Protein AF-A0A7Y5DZD6-F1 (afdb_monomer_lite)

Sequence (425 aa):
MDPTSIHWSIVPSGVRTFLGGKAQRFVQWSNPGGYGPHPQEAEDGDPRAGLDLRGLERAIDRAMSRAGAIEAALEAPDSPARRDRLVELSTTGGDREGSFYDNRAGTHIVETLAQLVDLPRTLLAVSRAAGASLHRAASPFTARALFDAAGNAKSPLPVRLAAIELLRAQWSELRNEKDADARVIALMGDPEPQVRAAILGVHPTEKATTAMRAAIVRRFRAEPDEGVRIALFHAARAHEMLADLPRAKEPLMTARRTGDRVVILWADVDDHANWMVAGSSRITVTLGGKKTSIPVFGPETSYSNGASGDLGTRMTDPGLETGAAVELRLDLEELNTKRVVSRQFALGTFAAEAPTREPTAGAPQVAPEPTPERVAEAGTDAAMASARPEQRRCGCATEGDGVGSLAAMIPLLGLLYLARRKTRR

pLDDT: mean 77.8, std 23.91, range [24.59, 98.31]

Secondary structure (DSSP, 8-state):
--TT---------S-EEEETTEEEEEE--SSS---EEEE---TTS-TTS---HHHHHHHHHHHHHHHHHHHHHHHSPS-HHHHHHHHHHT------SS-S---HHHHHHHHHHHHTT-HHHHHHHHHH-TT---HHHHTTS-HHHHHHHHH-TTS-HHHHHHHHHHHHHTHHHHTT-TTHHHHHHHHTT-SSHHHHHHHTT--SSSS--HHHHHHHHHHHHH---HHHHHHHHHHHHHTT-GGGSPPPSS-EEEEEEETTEEEEEEE-S-TT--EEE-TT-EEEEEETTEEEEEES--TT-EE--BSEEEEEEE---TT--TT-EEEEEEEEEETTT--EEEEEEEEEE-----------------PPPPP----------------PPP-PPP-------------------------------

Radius of gyration: 27.86 Å; chains: 1; bounding box: 71×74×84 Å

Structure (mmCIF, N/CA/C/O backbone):
data_AF-A0A7Y5DZD6-F1
#
_entry.id   AF-A0A7Y5DZD6-F1
#
loop_
_atom_site.group_PDB
_atom_site.id
_atom_site.type_symbol
_atom_site.label_atom_id
_atom_site.label_alt_id
_atom_site.label_comp_id
_atom_site.label_asym_id
_atom_site.label_entity_id
_atom_site.label_seq_id
_atom_site.pdbx_PDB_ins_code
_atom_site.Cartn_x
_atom_site.Cartn_y
_atom_site.Cartn_z
_atom_site.occupancy
_atom_site.B_iso_or_equiv
_atom_site.auth_seq_id
_atom_site.auth_comp_id
_atom_site.auth_asym_id
_atom_site.auth_atom_id
_atom_site.pdbx_PDB_model_num
ATOM 1 N N . MET A 1 1 ? -24.438 29.185 11.550 1.00 40.34 1 MET A N 1
ATOM 2 C CA . MET A 1 1 ? -23.672 27.927 11.612 1.00 40.34 1 MET A CA 1
ATOM 3 C C . MET A 1 1 ? -22.372 28.191 10.898 1.00 40.34 1 MET A C 1
ATOM 5 O O . MET A 1 1 ? -22.419 28.629 9.754 1.00 40.34 1 MET A O 1
ATOM 9 N N . ASP A 1 2 ? -21.259 28.061 11.607 1.00 35.59 2 ASP A N 1
ATOM 10 C CA . ASP A 1 2 ? -19.933 28.175 11.015 1.00 35.59 2 ASP A CA 1
ATOM 11 C C . ASP A 1 2 ? -19.733 26.968 10.077 1.00 35.59 2 ASP A C 1
ATOM 13 O O . ASP A 1 2 ? -19.851 25.835 10.541 1.00 35.59 2 ASP A O 1
ATOM 17 N N . PRO A 1 3 ? -19.504 27.157 8.767 1.00 41.91 3 PRO A N 1
ATOM 18 C CA . PRO A 1 3 ? -19.305 26.052 7.826 1.00 41.91 3 PRO A CA 1
ATOM 19 C C . PRO A 1 3 ? -18.032 25.230 8.101 1.00 41.91 3 PRO A C 1
ATOM 21 O O . PRO A 1 3 ? -17.758 24.284 7.364 1.00 41.91 3 PRO A O 1
ATOM 24 N N . THR A 1 4 ? -17.255 25.579 9.129 1.00 51.97 4 THR A N 1
ATOM 25 C CA . THR A 1 4 ? -16.057 24.848 9.551 1.00 51.97 4 THR A CA 1
ATOM 26 C C . THR A 1 4 ? -16.298 23.818 10.657 1.00 51.97 4 THR A C 1
ATOM 28 O O . THR A 1 4 ? -15.405 23.004 10.895 1.00 51.97 4 THR A O 1
ATOM 31 N N . SER A 1 5 ? -17.476 23.777 11.303 1.00 58.25 5 SER A N 1
ATOM 32 C CA . SER A 1 5 ? -17.739 22.760 12.331 1.00 58.25 5 SER A CA 1
ATOM 33 C C . SER A 1 5 ? -18.008 21.393 11.690 1.00 58.25 5 SER A C 1
ATOM 35 O O . SER A 1 5 ? -19.030 21.157 11.040 1.00 58.25 5 SER A O 1
ATOM 37 N N . ILE A 1 6 ? -17.050 20.474 11.836 1.00 63.97 6 ILE A N 1
ATOM 38 C CA . ILE A 1 6 ? -17.177 19.097 11.356 1.00 63.97 6 ILE A CA 1
ATOM 39 C C . ILE A 1 6 ? -17.980 18.317 12.396 1.00 63.97 6 ILE A C 1
ATOM 41 O O . ILE A 1 6 ? -17.428 17.878 13.397 1.00 63.97 6 ILE A O 1
ATOM 45 N N . HIS A 1 7 ? -19.273 18.123 12.142 1.00 71.12 7 HIS A N 1
ATOM 46 C CA . HIS A 1 7 ? -20.101 17.217 12.935 1.00 71.12 7 HIS A CA 1
ATOM 47 C C . HIS A 1 7 ? -20.084 15.819 12.324 1.00 71.12 7 HIS A C 1
ATOM 49 O O . HIS A 1 7 ? -20.531 15.612 11.191 1.00 71.12 7 HIS A O 1
ATOM 55 N N . TRP A 1 8 ? -19.591 14.849 13.082 1.00 70.88 8 TRP A N 1
ATOM 56 C CA . TRP A 1 8 ? -19.639 13.447 12.715 1.00 70.88 8 TRP A CA 1
ATOM 57 C C . TRP A 1 8 ? -20.956 12.846 13.194 1.00 70.88 8 TRP A C 1
ATOM 59 O O . TRP A 1 8 ? -21.409 13.058 14.315 1.00 70.88 8 TRP A O 1
ATOM 69 N N . SER A 1 9 ? -21.586 12.061 12.328 1.00 65.38 9 SER A N 1
ATOM 70 C CA . SER A 1 9 ? -22.738 11.245 12.699 1.00 65.38 9 SER A CA 1
ATOM 71 C C . SER A 1 9 ? -22.438 9.794 12.364 1.00 65.38 9 SER A C 1
ATOM 73 O O . SER A 1 9 ? -21.898 9.488 11.299 1.00 65.38 9 SER A O 1
ATOM 75 N N . ILE A 1 10 ? -22.771 8.889 13.285 1.00 65.19 10 ILE A N 1
ATOM 76 C CA . ILE A 1 10 ? -22.726 7.459 12.998 1.00 65.19 10 ILE A CA 1
ATOM 77 C C . ILE A 1 10 ? -24.027 7.086 12.311 1.00 65.19 10 ILE A C 1
ATOM 79 O O . ILE A 1 10 ? -25.108 7.177 12.890 1.00 65.19 10 ILE A O 1
ATOM 83 N N . VAL A 1 11 ? -23.901 6.632 11.070 1.00 65.81 11 VAL A N 1
ATOM 84 C CA . VAL A 1 11 ? -25.020 6.129 10.282 1.00 65.81 11 VAL A CA 1
ATOM 85 C C . VAL A 1 11 ? -24.824 4.625 10.096 1.00 65.81 11 VAL A C 1
ATOM 87 O O . VAL A 1 11 ? -23.720 4.196 9.748 1.00 65.81 11 VAL A O 1
ATOM 90 N N . PRO A 1 12 ? -25.849 3.789 10.326 1.00 63.09 12 PRO A N 1
ATOM 91 C CA . PRO A 1 12 ? -25.761 2.385 9.960 1.00 63.09 12 PRO A CA 1
ATOM 92 C C . PRO A 1 12 ? -25.579 2.274 8.441 1.00 63.09 12 PRO A C 1
ATOM 94 O O . PRO A 1 12 ? -26.434 2.702 7.668 1.00 63.09 12 PRO A O 1
ATOM 97 N N . SER A 1 13 ? -24.459 1.701 8.000 1.00 61.41 13 SER A N 1
ATOM 98 C CA . SER A 1 13 ? -24.268 1.356 6.595 1.00 61.41 13 SER A CA 1
ATOM 99 C C . SER A 1 13 ? -25.042 0.077 6.269 1.00 61.41 13 SER A C 1
ATOM 101 O O . SER A 1 13 ? -24.675 -1.025 6.678 1.00 61.41 13 SER A O 1
ATOM 103 N N . GLY A 1 14 ? -26.143 0.238 5.535 1.00 63.62 14 GLY A N 1
ATOM 104 C CA . GLY A 1 14 ? -26.958 -0.867 5.033 1.00 63.62 14 GLY A CA 1
ATOM 105 C C . GLY A 1 14 ? -27.868 -1.530 6.071 1.00 63.62 14 GLY A C 1
ATOM 106 O O . GLY A 1 14 ? -27.988 -1.106 7.222 1.00 63.62 14 GLY A O 1
ATOM 107 N N . VAL A 1 15 ? -28.547 -2.590 5.628 1.00 62.28 15 VAL A N 1
ATOM 108 C CA . VAL A 1 15 ? -29.397 -3.422 6.487 1.00 62.28 15 VAL A CA 1
ATOM 109 C C . VAL A 1 15 ? -28.501 -4.213 7.434 1.00 62.28 15 VAL A C 1
ATOM 111 O O . VAL A 1 15 ? -27.540 -4.849 7.002 1.00 62.28 15 VAL A O 1
ATOM 114 N N . ARG A 1 16 ? -28.829 -4.199 8.727 1.00 75.00 16 ARG A N 1
ATOM 115 C CA . ARG A 1 16 ? -28.227 -5.093 9.717 1.00 75.00 16 ARG A CA 1
ATOM 116 C C . ARG A 1 16 ? -29.272 -6.089 10.185 1.00 75.00 16 ARG A C 1
ATOM 118 O O . ARG A 1 16 ? -30.402 -5.710 10.476 1.00 75.00 16 ARG A O 1
ATOM 125 N N . THR A 1 17 ? -28.890 -7.355 10.256 1.00 83.44 17 THR A N 1
ATOM 126 C CA . THR A 1 17 ? -29.729 -8.422 10.814 1.00 83.44 17 THR A CA 1
ATOM 127 C C . THR A 1 17 ? -28.936 -9.217 11.839 1.00 83.44 17 THR A C 1
ATOM 129 O O . THR A 1 17 ? -27.707 -9.195 11.823 1.00 83.44 17 THR A O 1
ATOM 132 N N . PHE A 1 18 ? -29.629 -9.925 12.724 1.00 86.06 18 PHE A N 1
ATOM 133 C CA . PHE A 1 18 ? -29.010 -10.896 13.615 1.00 86.06 18 PHE A CA 1
ATOM 134 C C . PHE A 1 18 ? -29.331 -12.304 13.111 1.00 86.06 18 PHE A C 1
ATOM 136 O O . PHE A 1 18 ? -30.474 -12.746 13.182 1.00 86.06 18 PHE A O 1
ATOM 143 N N . LEU A 1 19 ? -28.318 -13.015 12.615 1.00 83.19 19 LEU A N 1
ATOM 144 C CA . LEU A 1 19 ? -28.416 -14.425 12.222 1.00 83.19 19 LEU A CA 1
ATOM 145 C C . LEU A 1 19 ? -27.547 -15.252 13.167 1.00 83.19 19 LEU A C 1
ATOM 147 O O . LEU A 1 19 ? -26.381 -14.926 13.380 1.00 83.19 19 LEU A O 1
ATOM 151 N N . GLY A 1 20 ? -28.123 -16.287 13.784 1.00 84.62 20 GLY A N 1
ATOM 152 C CA . GLY A 1 20 ? -27.409 -17.109 14.771 1.00 84.62 20 GLY A CA 1
ATOM 153 C C . GLY A 1 20 ? -26.902 -16.314 15.984 1.00 84.62 20 GLY A C 1
ATOM 154 O O . GLY A 1 20 ? -25.843 -16.620 16.520 1.00 84.62 20 GLY A O 1
ATOM 155 N N . GLY A 1 21 ? -27.612 -15.249 16.380 1.00 87.56 21 GLY A N 1
ATOM 156 C CA . GLY A 1 21 ? -27.203 -14.359 17.476 1.00 87.56 21 GLY A CA 1
ATOM 157 C C . GLY A 1 21 ? -26.066 -13.390 17.129 1.00 87.56 21 GLY A C 1
ATOM 158 O O . GLY A 1 21 ? -25.601 -12.670 18.010 1.00 87.56 21 GLY A O 1
ATOM 159 N N . LYS A 1 22 ? -25.629 -13.344 15.864 1.00 88.38 22 LYS A N 1
ATOM 160 C CA . LYS A 1 22 ? -24.540 -12.486 15.386 1.00 88.38 22 LYS A CA 1
ATOM 161 C C . LYS A 1 22 ? -25.052 -11.424 14.427 1.00 88.38 22 LYS A C 1
ATOM 163 O O . LYS A 1 22 ? -25.818 -11.728 13.514 1.00 88.38 22 LYS A O 1
ATOM 168 N N . ALA A 1 23 ? -24.604 -10.194 14.629 1.00 87.31 23 ALA A N 1
ATOM 169 C CA . ALA A 1 23 ? -24.826 -9.071 13.746 1.00 87.31 23 ALA A CA 1
ATOM 170 C C . ALA A 1 23 ? -24.184 -9.349 12.385 1.00 87.31 23 ALA A C 1
ATOM 172 O O . ALA A 1 23 ? -23.016 -9.725 12.292 1.00 87.31 23 ALA A O 1
ATOM 173 N N . GLN A 1 24 ? -24.965 -9.144 11.335 1.00 84.75 24 GLN A N 1
ATOM 174 C CA . GLN A 1 24 ? -24.560 -9.274 9.946 1.00 84.75 24 GLN A CA 1
ATOM 175 C C . GLN A 1 24 ? -24.716 -7.915 9.269 1.00 84.75 24 GLN A C 1
ATOM 177 O O . GLN A 1 24 ? -25.736 -7.246 9.453 1.00 84.75 24 GLN A O 1
ATOM 182 N N . ARG A 1 25 ? -23.730 -7.532 8.463 1.00 82.62 25 ARG A N 1
ATOM 183 C CA . ARG A 1 25 ? -23.831 -6.474 7.455 1.00 82.62 25 ARG A CA 1
ATOM 184 C C . ARG A 1 25 ? -24.042 -7.118 6.089 1.00 82.62 25 ARG A C 1
ATOM 186 O O . ARG A 1 25 ? -23.502 -8.188 5.830 1.00 82.62 25 ARG A O 1
ATOM 193 N N . PHE A 1 26 ? -24.804 -6.481 5.211 1.00 79.94 26 PHE A N 1
ATOM 194 C CA . PHE A 1 26 ? -24.941 -6.952 3.834 1.00 79.94 26 PHE A CA 1
ATOM 195 C C . PHE A 1 26 ? -23.943 -6.234 2.934 1.00 79.94 26 PHE A C 1
ATOM 197 O O . PHE A 1 26 ? -23.958 -5.009 2.832 1.00 79.94 26 PHE A O 1
ATOM 204 N N . VAL A 1 27 ? -23.073 -7.003 2.288 1.00 75.94 27 VAL A N 1
ATOM 205 C CA . VAL A 1 27 ? -22.001 -6.500 1.421 1.00 75.94 27 VAL A CA 1
ATOM 206 C C . VAL A 1 27 ? -22.135 -7.094 0.026 1.00 75.94 27 VAL A C 1
ATOM 208 O O . VAL A 1 27 ? -22.587 -8.226 -0.148 1.00 75.94 27 VAL A O 1
ATOM 211 N N . GLN A 1 28 ? -21.758 -6.303 -0.971 1.00 74.81 28 GLN A N 1
ATOM 212 C CA . GLN A 1 28 ? -21.703 -6.715 -2.365 1.00 74.81 28 GLN A CA 1
ATOM 213 C C . GLN A 1 28 ? -20.227 -6.823 -2.758 1.00 74.81 28 GLN A C 1
ATOM 215 O O . GLN A 1 28 ? -19.523 -5.819 -2.805 1.00 74.81 28 GLN A O 1
ATOM 220 N N . TRP A 1 29 ? -19.757 -8.043 -3.018 1.00 67.81 29 TRP A N 1
ATOM 221 C CA . TRP A 1 29 ? -18.355 -8.312 -3.375 1.00 67.81 29 TRP A CA 1
ATOM 222 C C . TRP A 1 29 ? -18.092 -8.296 -4.887 1.00 67.81 29 TRP A C 1
ATOM 224 O O . TRP A 1 29 ? -16.945 -8.316 -5.318 1.00 67.81 29 TRP A O 1
ATOM 234 N N . SER A 1 30 ? -19.147 -8.263 -5.705 1.00 63.81 30 SER A N 1
ATOM 235 C CA . SER A 1 30 ? -19.068 -8.199 -7.168 1.00 63.81 30 SER A CA 1
ATOM 236 C C . SER A 1 30 ? -20.082 -7.195 -7.708 1.00 63.81 30 SER A C 1
ATOM 238 O O . SER A 1 30 ? -21.218 -7.149 -7.243 1.00 63.81 30 SER A O 1
ATOM 240 N N . ASN A 1 31 ? -19.675 -6.379 -8.682 1.00 61.41 31 ASN A N 1
ATOM 241 C CA . ASN A 1 31 ? -20.553 -5.420 -9.348 1.00 61.41 31 ASN A CA 1
ATOM 242 C C . ASN A 1 31 ? -20.565 -5.687 -10.871 1.00 61.41 31 ASN A C 1
ATOM 244 O O . ASN A 1 31 ? -19.525 -5.485 -11.502 1.00 61.41 31 ASN A O 1
ATOM 248 N N . PRO A 1 32 ? -21.695 -6.127 -11.469 1.00 69.56 32 PRO A N 1
ATOM 249 C CA . PRO A 1 32 ? -22.983 -6.403 -10.822 1.00 69.56 32 PRO A CA 1
ATOM 250 C C . PRO A 1 32 ? -22.973 -7.726 -10.035 1.00 69.56 32 PRO A C 1
ATOM 252 O O . PRO A 1 32 ? -22.354 -8.701 -10.451 1.00 69.56 32 PRO A O 1
ATOM 255 N N . GLY A 1 33 ? -23.697 -7.778 -8.915 1.00 73.88 33 GLY A N 1
ATOM 256 C CA . GLY A 1 33 ? -23.791 -8.965 -8.057 1.00 73.88 33 GLY A CA 1
ATOM 257 C C . GLY A 1 33 ? -24.828 -8.810 -6.942 1.00 73.88 33 GLY A C 1
ATOM 258 O O . GLY A 1 33 ? -25.325 -7.713 -6.698 1.00 73.88 33 GLY A O 1
ATOM 259 N N . GLY A 1 34 ? -25.193 -9.905 -6.274 1.00 77.25 34 GLY A N 1
ATOM 260 C CA . GLY A 1 34 ? -26.109 -9.867 -5.128 1.00 77.25 34 GLY A CA 1
ATOM 261 C C . GLY A 1 34 ? -25.433 -9.377 -3.843 1.00 77.25 34 GLY A C 1
ATOM 262 O O . GLY A 1 34 ? -24.211 -9.443 -3.707 1.00 77.25 34 GLY A O 1
ATOM 263 N N . TYR A 1 35 ? -26.235 -8.924 -2.879 1.00 81.31 35 TYR A N 1
ATOM 264 C CA . TYR A 1 35 ? -25.769 -8.678 -1.513 1.00 81.31 35 TYR A CA 1
ATOM 265 C C . TYR A 1 35 ? -25.793 -9.980 -0.709 1.00 81.31 35 TYR A C 1
ATOM 267 O O . TYR A 1 35 ? -26.798 -10.690 -0.709 1.00 81.31 35 TYR A O 1
ATOM 275 N N . GLY A 1 36 ? -24.704 -10.272 -0.001 1.00 80.75 36 GLY A N 1
ATOM 276 C CA . GLY A 1 36 ? -24.602 -11.410 0.913 1.00 80.75 36 GLY A CA 1
ATOM 277 C C . GLY A 1 36 ? -24.463 -10.955 2.368 1.00 80.75 36 GLY A C 1
ATOM 278 O O . GLY A 1 36 ? -23.898 -9.883 2.609 1.00 80.75 36 GLY A O 1
ATOM 279 N N . PRO A 1 37 ? -24.965 -11.732 3.346 1.00 82.25 37 PRO A N 1
ATOM 280 C CA . PRO A 1 37 ? -24.704 -11.465 4.753 1.00 82.25 37 PRO A CA 1
ATOM 281 C C . PRO A 1 37 ? -23.224 -11.718 5.063 1.00 82.25 37 PRO A C 1
ATOM 283 O O . PRO A 1 37 ? -22.648 -12.713 4.627 1.00 82.25 37 PRO A O 1
ATOM 286 N N . HIS A 1 38 ? -22.625 -10.825 5.836 1.00 78.31 38 HIS A N 1
ATOM 287 C CA . HIS A 1 38 ? -21.258 -10.926 6.316 1.00 78.31 38 HIS A CA 1
ATOM 288 C C . HIS A 1 38 ? -21.222 -10.557 7.797 1.00 78.31 38 HIS A C 1
ATOM 290 O O . HIS A 1 38 ? -21.821 -9.538 8.162 1.00 78.31 38 HIS A O 1
ATOM 296 N N . PRO A 1 39 ? -20.517 -11.314 8.656 1.00 79.94 39 PRO A N 1
ATOM 297 C CA . PRO A 1 39 ? -20.406 -10.972 10.066 1.00 79.94 39 PRO A CA 1
ATOM 298 C C . PRO A 1 39 ? -19.938 -9.526 10.242 1.00 79.94 39 PRO A C 1
ATOM 300 O O . PRO A 1 39 ? -19.029 -9.064 9.550 1.00 79.94 39 PRO A O 1
ATOM 303 N N . GLN A 1 40 ? -20.600 -8.785 11.129 1.00 81.81 40 GLN A N 1
ATOM 304 C CA . GLN A 1 40 ? -20.120 -7.476 11.547 1.00 81.81 40 GLN A CA 1
ATOM 305 C C . GLN A 1 40 ? -18.957 -7.681 12.511 1.00 81.81 40 GLN A C 1
ATOM 307 O O . GLN A 1 40 ? -19.064 -8.425 13.486 1.00 81.81 40 GLN A O 1
ATOM 312 N N . GLU A 1 41 ? -17.871 -6.981 12.238 1.00 76.94 41 GLU A N 1
ATOM 313 C CA . GLU A 1 41 ? -16.600 -7.092 12.942 1.00 76.94 41 GLU A CA 1
ATOM 314 C C . GLU A 1 41 ? -16.420 -5.858 13.836 1.00 76.94 41 GLU A C 1
ATOM 316 O O . GLU A 1 41 ? -17.012 -4.801 13.572 1.00 76.94 41 GLU A O 1
ATOM 321 N N . ALA A 1 42 ? -15.646 -5.990 14.916 1.00 69.62 42 ALA A N 1
ATOM 322 C CA . ALA A 1 42 ? -15.156 -4.818 15.640 1.00 69.62 42 ALA A CA 1
ATOM 323 C C . ALA A 1 42 ? -13.995 -4.193 14.858 1.00 69.62 42 ALA A C 1
ATOM 325 O O . ALA A 1 42 ? -13.250 -4.920 14.213 1.00 69.62 42 ALA A O 1
ATOM 326 N N . GLU A 1 43 ? -13.824 -2.872 14.964 1.00 63.47 43 GLU A N 1
ATOM 327 C CA . GLU A 1 43 ? -12.746 -2.138 14.279 1.00 63.47 43 GLU A CA 1
ATOM 328 C C . GLU A 1 43 ? -11.345 -2.712 14.585 1.00 63.47 43 GLU A C 1
ATOM 330 O O . GLU A 1 43 ? -10.509 -2.769 13.694 1.00 63.47 43 GLU A O 1
ATOM 335 N N . ASP A 1 44 ? -11.135 -3.234 15.800 1.00 59.72 44 ASP A N 1
ATOM 336 C CA . ASP A 1 44 ? -9.857 -3.809 16.256 1.00 59.72 44 ASP A CA 1
ATOM 337 C C . ASP A 1 44 ? -9.963 -5.309 16.612 1.00 59.72 44 ASP A C 1
ATOM 339 O O . ASP A 1 44 ? -9.168 -5.829 17.391 1.00 59.72 44 ASP A O 1
ATOM 343 N N . GLY A 1 45 ? -11.019 -5.994 16.159 1.00 51.88 45 GLY A N 1
ATOM 344 C CA . GLY A 1 45 ? -11.323 -7.362 16.591 1.00 51.88 45 GLY A CA 1
ATOM 345 C C . GLY A 1 45 ? -10.970 -8.429 15.564 1.00 51.88 45 GLY A C 1
ATOM 346 O O . GLY A 1 45 ? -10.901 -8.145 14.371 1.00 51.88 45 GLY A O 1
ATOM 347 N N . ASP A 1 46 ? -10.855 -9.682 16.029 1.00 50.00 46 ASP A N 1
ATOM 348 C CA . ASP A 1 46 ? -10.829 -10.846 15.138 1.00 50.00 46 ASP A CA 1
ATOM 349 C C . ASP A 1 46 ? -12.049 -10.768 14.209 1.00 50.00 46 ASP A C 1
ATOM 351 O O . ASP A 1 46 ? -13.195 -10.878 14.681 1.00 50.00 46 ASP A O 1
ATOM 355 N N . PRO A 1 47 ? -11.838 -10.600 12.896 1.00 53.47 47 PRO A N 1
ATOM 356 C CA . PRO A 1 47 ? -12.944 -10.344 12.001 1.00 53.47 47 PRO A CA 1
ATOM 357 C C . PRO A 1 47 ? -13.813 -11.617 11.788 1.00 53.47 47 PRO A C 1
ATOM 359 O O . PRO A 1 47 ? -14.891 -11.596 11.207 1.00 53.47 47 PRO A O 1
ATOM 362 N N . ARG A 1 48 ? -13.423 -12.757 12.371 1.00 56.59 48 ARG A N 1
ATOM 363 C CA . ARG A 1 48 ? -14.179 -14.021 12.332 1.00 56.59 48 ARG A CA 1
ATOM 364 C C . ARG A 1 48 ? -15.241 -14.145 13.412 1.00 56.59 48 ARG A C 1
ATOM 366 O O . ARG A 1 48 ? -16.169 -14.939 13.267 1.00 56.59 48 ARG A O 1
ATOM 373 N N . ALA A 1 49 ? -15.110 -13.412 14.517 1.00 63.34 49 ALA A N 1
ATOM 374 C CA . ALA A 1 49 ? -15.899 -13.699 15.713 1.00 63.34 49 ALA A CA 1
ATOM 375 C C . ALA A 1 49 ? -17.382 -13.327 15.561 1.00 63.34 49 ALA A C 1
ATOM 377 O O . ALA A 1 49 ? -18.230 -13.919 16.243 1.00 63.34 49 ALA A O 1
ATOM 378 N N . GLY A 1 50 ? -17.692 -12.366 14.680 1.00 75.12 50 GLY A N 1
ATOM 379 C CA . GLY A 1 50 ? -19.008 -11.744 14.557 1.00 75.12 50 GLY A CA 1
ATOM 380 C C . GLY A 1 50 ? -19.463 -11.103 15.875 1.00 75.12 50 GLY A C 1
ATOM 381 O O . GLY A 1 50 ? -19.438 -11.711 16.950 1.00 75.12 50 GLY A O 1
ATOM 382 N N . LEU A 1 51 ? -19.930 -9.865 15.837 1.00 85.25 51 LEU A N 1
ATOM 383 C CA . LEU A 1 51 ? -20.445 -9.232 17.049 1.00 85.25 51 LEU A CA 1
ATOM 384 C C . LEU A 1 51 ? -21.820 -9.805 17.403 1.00 85.25 51 LEU A C 1
ATOM 386 O O . LEU A 1 51 ? -22.695 -9.884 16.551 1.00 85.25 51 LEU A O 1
ATOM 390 N N . ASP A 1 52 ? -22.029 -10.221 18.652 1.00 88.94 52 ASP A N 1
ATOM 391 C CA . ASP A 1 52 ? -23.388 -10.385 19.178 1.00 88.94 52 ASP A CA 1
ATOM 392 C C . ASP A 1 52 ? -24.008 -9.003 19.458 1.00 88.94 52 ASP A C 1
ATOM 394 O O . ASP A 1 52 ? -23.367 -7.975 19.236 1.00 88.94 52 ASP A O 1
ATOM 398 N N . LEU A 1 53 ? -25.258 -8.945 19.933 1.00 87.38 53 LEU A N 1
ATOM 399 C CA . LEU A 1 53 ? -25.924 -7.659 20.188 1.00 87.38 53 LEU A CA 1
ATOM 400 C C . LEU A 1 53 ? -25.122 -6.780 21.159 1.00 87.38 53 LEU A C 1
ATOM 402 O O . LEU A 1 53 ? -24.820 -5.634 20.842 1.00 87.38 53 LEU A O 1
ATOM 406 N N . ARG A 1 54 ? -24.697 -7.338 22.297 1.00 89.50 54 ARG A N 1
ATOM 407 C CA . ARG A 1 54 ? -23.924 -6.592 23.303 1.00 89.50 54 ARG A CA 1
ATOM 408 C C . ARG A 1 54 ? -22.547 -6.176 22.785 1.00 89.50 54 ARG A C 1
ATOM 410 O O . ARG A 1 54 ? -22.032 -5.121 23.144 1.00 89.50 54 ARG A O 1
ATOM 417 N N . GLY A 1 55 ? -21.908 -7.022 21.984 1.00 88.06 55 GLY A N 1
ATOM 418 C CA . GLY A 1 55 ? -20.646 -6.728 21.318 1.00 88.06 55 GLY A CA 1
ATOM 419 C C . GLY A 1 55 ? -20.792 -5.602 20.303 1.00 88.06 55 GLY A C 1
ATOM 420 O O . GLY A 1 55 ? -19.917 -4.740 20.242 1.00 88.06 55 GLY A O 1
ATOM 421 N N . LEU A 1 56 ? -21.907 -5.576 19.567 1.00 86.31 56 LEU A N 1
ATOM 422 C CA . LEU A 1 56 ? -22.238 -4.512 18.629 1.00 86.31 56 LEU A CA 1
ATOM 423 C C . LEU A 1 56 ? -22.495 -3.191 19.356 1.00 86.31 56 LEU A C 1
ATOM 425 O O . LEU A 1 56 ? -21.922 -2.185 18.957 1.00 86.31 56 LEU A O 1
ATOM 429 N N . GLU A 1 57 ? -23.284 -3.195 20.431 1.00 87.38 57 GLU A N 1
ATOM 430 C CA . GLU A 1 57 ? -23.527 -2.010 21.270 1.00 87.38 57 GLU A CA 1
ATOM 431 C C . GLU A 1 57 ? -22.206 -1.422 21.781 1.00 87.38 57 GLU A C 1
ATOM 433 O O . GLU A 1 57 ? -21.903 -0.262 21.516 1.00 87.38 57 GLU A O 1
ATOM 438 N N . ARG A 1 58 ? -21.333 -2.252 22.372 1.00 88.69 58 ARG A N 1
ATOM 439 C CA . ARG A 1 58 ? -20.003 -1.800 22.817 1.00 88.69 58 ARG A CA 1
ATOM 440 C C . ARG A 1 58 ? -19.132 -1.277 21.672 1.00 88.69 58 ARG A C 1
ATOM 442 O O . ARG A 1 58 ? -18.335 -0.369 21.884 1.00 88.69 58 ARG A O 1
ATOM 449 N N . ALA A 1 59 ? -19.215 -1.876 20.484 1.00 84.19 59 ALA A N 1
ATOM 450 C CA . ALA A 1 59 ? -18.463 -1.405 19.322 1.00 84.19 59 ALA A CA 1
ATOM 451 C C . ALA A 1 59 ? -18.976 -0.044 18.829 1.00 84.19 59 ALA A C 1
ATOM 453 O O . ALA A 1 59 ? -18.164 0.811 18.483 1.00 84.19 59 ALA A O 1
ATOM 454 N N . ILE A 1 60 ? -20.294 0.176 18.852 1.00 84.06 60 ILE A N 1
ATOM 455 C CA . ILE A 1 60 ? -20.910 1.470 18.537 1.00 84.06 60 ILE A CA 1
ATOM 456 C C . ILE A 1 60 ? -20.479 2.524 19.562 1.00 84.06 60 ILE A C 1
ATOM 458 O O . ILE A 1 60 ? -20.034 3.594 19.158 1.00 84.06 60 ILE A O 1
ATOM 462 N N . ASP A 1 61 ? -20.522 2.216 20.860 1.00 86.19 61 ASP A N 1
ATOM 463 C CA . ASP A 1 61 ? -20.102 3.149 21.914 1.00 86.19 61 ASP A CA 1
ATOM 464 C C . ASP A 1 61 ? -18.623 3.536 21.786 1.00 86.19 61 ASP A C 1
ATOM 466 O O . ASP A 1 61 ? -18.264 4.709 21.915 1.00 86.19 61 ASP A O 1
ATOM 470 N N . ARG A 1 62 ? -17.748 2.570 21.468 1.00 85.31 62 ARG A N 1
ATOM 471 C CA . ARG A 1 62 ? -16.330 2.849 21.189 1.00 85.31 62 ARG A CA 1
ATOM 472 C C . ARG A 1 62 ? -16.157 3.738 19.962 1.00 85.31 62 ARG A C 1
ATOM 474 O O . ARG A 1 62 ? -15.389 4.696 20.024 1.00 85.31 62 ARG A O 1
ATOM 481 N N . ALA A 1 63 ? -16.881 3.458 18.879 1.00 83.38 63 ALA A N 1
ATOM 482 C CA . ALA A 1 63 ? -16.843 4.281 17.675 1.00 83.38 63 ALA A CA 1
ATOM 483 C C . ALA A 1 63 ? -17.328 5.717 17.953 1.00 83.38 63 ALA A C 1
ATOM 485 O O . ALA A 1 63 ? -16.686 6.666 17.509 1.00 83.38 63 ALA A O 1
ATOM 486 N N . MET A 1 64 ? -18.396 5.886 18.744 1.00 85.56 64 MET A N 1
ATOM 487 C CA . MET A 1 64 ? -18.905 7.196 19.181 1.00 85.56 64 MET A CA 1
ATOM 488 C C . MET A 1 64 ? -17.876 7.949 20.028 1.00 85.56 64 MET A C 1
ATOM 490 O O . MET A 1 64 ? -17.577 9.107 19.753 1.00 85.56 64 MET A O 1
ATOM 494 N N . SER A 1 65 ? -17.299 7.287 21.037 1.00 88.62 65 SER A N 1
ATOM 495 C CA . SER A 1 65 ? -16.274 7.875 21.909 1.00 88.62 65 SER A CA 1
ATOM 496 C C . SER A 1 65 ? -15.051 8.326 21.111 1.00 88.62 65 SER A C 1
ATOM 498 O O . SER A 1 65 ? -14.538 9.432 21.291 1.00 88.62 65 SER A O 1
ATOM 500 N N . ARG A 1 66 ? -14.620 7.500 20.155 1.00 86.88 66 ARG A N 1
ATOM 501 C CA . ARG A 1 66 ? -13.516 7.829 19.260 1.00 86.88 66 ARG A CA 1
ATOM 502 C C . ARG A 1 66 ? -13.845 9.001 18.339 1.00 86.88 66 ARG A C 1
ATOM 504 O O . ARG A 1 66 ? -13.005 9.883 18.195 1.00 86.88 66 ARG A O 1
ATOM 511 N N . ALA A 1 67 ? -15.042 9.039 17.754 1.00 87.00 67 ALA A N 1
ATOM 512 C CA . ALA A 1 67 ? -15.490 10.170 16.944 1.00 87.00 67 ALA A CA 1
ATOM 513 C C . ALA A 1 67 ? -15.471 11.476 17.757 1.00 87.00 67 ALA A C 1
ATOM 515 O O . ALA A 1 67 ? -14.854 12.443 17.318 1.00 87.00 67 ALA A O 1
ATOM 516 N N . GLY A 1 68 ? -16.012 11.468 18.980 1.00 90.50 68 GLY A N 1
ATOM 517 C CA . GLY A 1 68 ? -15.969 12.628 19.878 1.00 90.50 68 GLY A CA 1
ATOM 518 C C . GLY A 1 68 ? -14.544 13.038 20.275 1.00 90.50 68 GLY A C 1
ATOM 519 O O . GLY A 1 68 ? -14.232 14.224 20.340 1.00 90.50 68 GLY A O 1
ATOM 520 N N . ALA A 1 69 ? -13.634 12.079 20.478 1.00 92.19 69 ALA A N 1
ATOM 521 C CA . ALA A 1 69 ? -12.224 12.377 20.739 1.00 92.19 69 ALA A CA 1
ATOM 522 C C . ALA A 1 69 ? -11.521 13.022 19.531 1.00 92.19 69 ALA A C 1
ATOM 524 O O . ALA A 1 69 ? -10.646 13.871 19.714 1.00 92.19 69 ALA A O 1
ATOM 525 N N . ILE A 1 70 ? -11.891 12.623 18.311 1.00 91.88 70 ILE 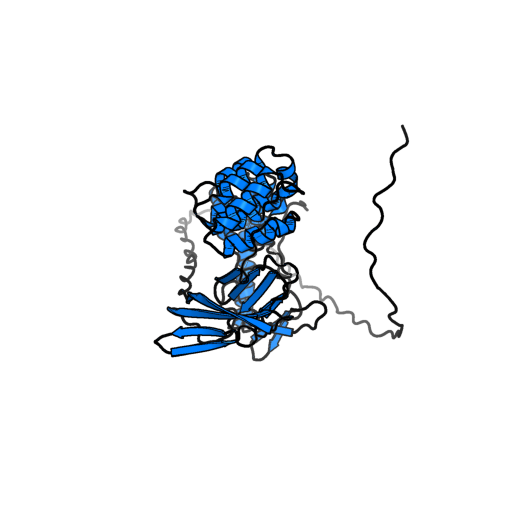A N 1
ATOM 526 C CA . ILE A 1 70 ? -11.390 13.221 17.069 1.00 91.88 70 ILE A CA 1
ATOM 527 C C . ILE A 1 70 ? -11.942 14.635 16.909 1.00 91.88 70 ILE A C 1
ATOM 529 O O . ILE A 1 70 ? -11.151 15.544 16.684 1.00 91.88 70 ILE A O 1
ATOM 533 N N . GLU A 1 71 ? -13.249 14.842 17.081 1.00 91.81 71 GLU A N 1
ATOM 534 C CA . GLU A 1 71 ? -13.876 16.172 17.068 1.00 91.81 71 GLU A CA 1
ATOM 535 C C . GLU A 1 71 ? -13.188 17.121 18.050 1.00 91.81 71 GLU A C 1
ATOM 537 O O . GLU A 1 71 ? -12.669 18.158 17.642 1.00 91.81 71 GLU A O 1
ATOM 542 N N . ALA A 1 72 ? -13.061 16.714 19.315 1.00 93.75 72 ALA A N 1
ATOM 543 C CA . ALA A 1 72 ? -12.412 17.522 20.341 1.00 93.75 72 ALA A CA 1
ATOM 544 C C . ALA A 1 72 ? -10.947 17.852 19.996 1.00 93.75 72 ALA A C 1
ATOM 546 O O . ALA A 1 72 ? -10.488 18.972 20.219 1.00 93.75 72 ALA A O 1
ATOM 547 N N . ALA A 1 73 ? -10.197 16.899 19.428 1.00 95.19 73 ALA A N 1
ATOM 548 C CA . ALA A 1 73 ? -8.823 17.144 18.991 1.00 95.19 73 ALA A CA 1
ATOM 549 C C . ALA A 1 73 ? -8.755 18.082 17.772 1.00 95.19 73 ALA A C 1
ATOM 551 O O . ALA A 1 73 ? -7.834 18.894 17.670 1.00 95.19 73 ALA A O 1
ATOM 552 N N . LEU A 1 74 ? -9.713 17.991 16.848 1.00 92.62 74 LEU A N 1
ATOM 553 C CA . LEU A 1 74 ? -9.798 18.867 15.682 1.00 92.62 74 LEU A CA 1
ATOM 554 C C . LEU A 1 74 ? -10.168 20.304 16.078 1.00 92.62 74 LEU A C 1
ATOM 556 O O . LEU A 1 74 ? -9.570 21.229 15.533 1.00 92.62 74 LEU A O 1
ATOM 560 N N . GLU A 1 75 ? -11.061 20.489 17.050 1.00 92.88 75 GLU A N 1
ATOM 561 C CA . GLU A 1 75 ? -11.512 21.801 17.545 1.00 92.88 75 GLU A CA 1
ATOM 562 C C . GLU A 1 75 ? -10.538 22.468 18.528 1.00 92.88 75 GLU A C 1
ATOM 564 O O . GLU A 1 75 ? -10.572 23.687 18.710 1.00 92.88 75 GLU A O 1
ATOM 569 N N . ALA A 1 76 ? -9.652 21.696 19.164 1.00 95.25 76 ALA A N 1
ATOM 570 C CA . ALA A 1 76 ? -8.677 22.236 20.103 1.00 95.25 76 ALA A CA 1
ATOM 571 C C . ALA A 1 76 ? -7.752 23.291 19.445 1.00 95.25 76 ALA A C 1
ATOM 573 O O . ALA A 1 76 ? -7.390 23.159 18.270 1.00 95.25 76 ALA A O 1
ATOM 574 N N . PRO A 1 77 ? -7.285 24.309 20.196 1.00 96.12 77 PRO A N 1
ATOM 575 C CA . PRO A 1 77 ? -6.277 25.246 19.707 1.00 96.12 77 PRO A CA 1
ATOM 576 C C . PRO A 1 77 ? -4.983 24.542 19.276 1.00 96.12 77 PRO A C 1
ATOM 578 O O . PRO A 1 77 ? -4.578 23.531 19.862 1.00 96.12 77 PRO A O 1
ATOM 581 N N . ASP A 1 78 ? -4.302 25.095 18.268 1.00 97.00 78 ASP A N 1
ATOM 582 C CA . ASP A 1 78 ? -3.043 24.526 17.788 1.00 97.00 78 ASP A CA 1
ATOM 583 C C . ASP A 1 78 ? -1.974 24.506 18.891 1.00 97.00 78 ASP A C 1
ATOM 585 O O . ASP A 1 78 ? -1.621 25.526 19.481 1.00 97.00 78 ASP A O 1
ATOM 589 N N . SER A 1 79 ? -1.473 23.308 19.178 1.00 97.31 79 SER A N 1
ATOM 590 C CA . SER A 1 79 ? -0.459 23.041 20.191 1.00 97.31 79 SER A CA 1
ATOM 591 C C . SER A 1 79 ? 0.248 21.718 19.878 1.00 97.31 79 SER A C 1
ATOM 593 O O . SER A 1 79 ? -0.348 20.842 19.244 1.00 97.31 79 SER A O 1
ATOM 595 N N . PRO A 1 80 ? 1.491 21.505 20.349 1.00 97.62 80 PRO A N 1
ATOM 596 C CA . PRO A 1 80 ? 2.170 20.218 20.188 1.00 97.62 80 PRO A CA 1
ATOM 597 C C . PRO A 1 80 ? 1.340 19.032 20.704 1.00 97.62 80 PRO A C 1
ATOM 599 O O . PRO A 1 80 ? 1.212 18.031 20.003 1.00 97.62 80 PRO A O 1
ATOM 602 N N . ALA A 1 81 ? 0.690 19.188 21.864 1.00 97.12 81 ALA A N 1
ATOM 603 C CA . ALA A 1 81 ? -0.158 18.159 22.466 1.00 97.12 81 ALA A CA 1
ATOM 604 C C . ALA A 1 81 ? -1.361 17.791 21.581 1.00 97.12 81 ALA A C 1
ATOM 606 O O . ALA A 1 81 ? -1.653 16.610 21.401 1.00 97.12 81 ALA A O 1
ATOM 607 N N . ARG A 1 82 ? -2.024 18.785 20.969 1.00 96.19 82 ARG A N 1
ATOM 608 C CA . ARG A 1 82 ? -3.096 18.542 19.992 1.00 96.19 82 ARG A CA 1
ATOM 609 C C . ARG A 1 82 ? -2.591 17.719 18.811 1.00 96.19 82 ARG A C 1
ATOM 611 O O . ARG A 1 82 ? -3.234 16.752 18.412 1.00 96.19 82 ARG A O 1
ATOM 618 N N . ARG A 1 83 ? -1.449 18.099 18.237 1.00 97.62 83 ARG A N 1
ATOM 619 C CA . ARG A 1 83 ? -0.901 17.419 17.057 1.00 97.62 83 ARG A CA 1
ATOM 620 C C . ARG A 1 83 ? -0.480 15.983 17.375 1.00 97.62 83 ARG A C 1
ATOM 622 O O . ARG A 1 83 ? -0.753 15.088 16.580 1.00 97.62 83 ARG A O 1
ATOM 629 N N . ASP A 1 84 ? 0.122 15.747 18.540 1.00 96.62 84 ASP A N 1
ATOM 630 C CA . ASP A 1 84 ? 0.450 14.397 19.017 1.00 96.62 84 ASP A CA 1
ATOM 631 C C . ASP A 1 84 ? -0.817 13.553 19.223 1.00 96.62 84 ASP A C 1
ATOM 633 O O . ASP A 1 84 ? -0.870 12.401 18.787 1.00 96.62 84 ASP A O 1
ATOM 637 N N . ARG A 1 85 ? -1.876 14.149 19.788 1.00 96.31 85 ARG A N 1
ATOM 638 C CA . ARG A 1 85 ? -3.178 13.491 19.955 1.00 96.31 85 ARG A CA 1
ATOM 639 C C . ARG A 1 85 ? -3.824 13.120 18.619 1.00 96.31 85 ARG A C 1
ATOM 641 O O . ARG A 1 85 ? -4.363 12.026 18.486 1.00 96.31 85 ARG A O 1
ATOM 648 N N . LEU A 1 86 ? -3.741 13.988 17.612 1.00 95.81 86 LEU A N 1
ATOM 649 C CA . LEU A 1 86 ? -4.211 13.691 16.255 1.00 95.81 86 LEU A CA 1
ATOM 650 C C . LEU A 1 86 ? -3.448 12.504 15.640 1.00 95.81 86 LEU A C 1
ATOM 652 O O . LEU A 1 86 ? -4.061 11.600 15.075 1.00 95.81 86 LEU A O 1
ATOM 656 N N . VAL A 1 87 ? -2.122 12.446 15.807 1.00 95.75 87 VAL A N 1
ATOM 657 C CA . VAL A 1 87 ? -1.308 11.303 15.352 1.00 95.75 87 VAL A CA 1
ATOM 658 C C . VAL A 1 87 ? -1.678 10.013 16.090 1.00 95.75 87 VAL A C 1
ATOM 660 O O . VAL A 1 87 ? -1.699 8.943 15.482 1.00 95.75 87 VAL A O 1
ATOM 663 N N . GLU A 1 88 ? -1.986 10.071 17.382 1.00 93.44 88 GLU A N 1
ATOM 664 C CA . GLU A 1 88 ? -2.492 8.917 18.133 1.00 93.44 88 GLU A CA 1
ATOM 665 C C . GLU A 1 88 ? -3.828 8.418 17.564 1.00 93.44 88 GLU A C 1
ATOM 667 O O . GLU A 1 88 ? -3.953 7.242 17.245 1.00 93.44 88 GLU A O 1
ATOM 672 N N . LEU A 1 89 ? -4.783 9.321 17.331 1.00 92.38 89 LEU A N 1
ATOM 673 C CA . LEU A 1 89 ? -6.122 8.987 16.833 1.00 92.38 89 LEU A CA 1
ATOM 674 C C . LEU A 1 89 ? -6.151 8.514 15.368 1.00 92.38 89 LEU A C 1
ATOM 676 O O . LEU A 1 89 ? -7.138 7.908 14.936 1.00 92.38 89 LEU A O 1
ATOM 680 N N . SER A 1 90 ? -5.072 8.752 14.612 1.00 89.69 90 SER A N 1
ATOM 681 C CA . SER A 1 90 ? -4.917 8.311 13.217 1.00 89.69 90 SER A CA 1
ATOM 682 C C . SER A 1 90 ? -4.823 6.790 13.038 1.00 89.69 90 SER A C 1
ATOM 684 O O . SER A 1 90 ? -4.897 6.311 11.908 1.00 89.69 90 SER A O 1
ATOM 686 N N . THR A 1 91 ? -4.687 6.012 14.120 1.00 78.19 91 THR A N 1
ATOM 687 C CA . THR A 1 91 ? -4.798 4.550 14.060 1.00 78.19 91 THR A CA 1
ATOM 688 C C . THR A 1 91 ? -6.247 4.167 13.786 1.00 78.19 91 THR A C 1
ATOM 690 O O . THR A 1 91 ? -7.091 4.214 14.676 1.00 78.19 91 THR A O 1
ATOM 693 N N . THR A 1 92 ? -6.551 3.828 12.541 1.00 63.41 92 THR A N 1
ATOM 694 C CA . THR A 1 92 ? -7.872 3.353 12.116 1.00 63.41 92 THR A CA 1
ATOM 695 C C . THR A 1 92 ? -7.762 1.881 11.741 1.00 63.41 92 THR A C 1
ATOM 697 O O . THR A 1 92 ? -6.934 1.548 10.891 1.00 63.41 92 THR A O 1
ATOM 700 N N . GLY A 1 93 ? -8.620 1.025 12.294 1.00 54.00 93 GLY A N 1
ATOM 701 C CA . GLY A 1 93 ? -8.734 -0.394 11.919 1.00 54.00 93 GLY A CA 1
ATOM 702 C C . GLY A 1 93 ? -9.439 -0.622 10.572 1.00 54.00 93 GLY A C 1
ATOM 703 O O . GLY A 1 93 ? -10.107 -1.628 10.369 1.00 54.00 93 GLY A O 1
ATOM 704 N N . GLY A 1 94 ? -9.348 0.338 9.647 1.00 51.22 94 GLY A N 1
ATOM 705 C CA . GLY A 1 94 ? -10.118 0.363 8.404 1.00 51.22 94 GLY A CA 1
ATOM 706 C C . GLY A 1 94 ? -9.462 -0.391 7.246 1.00 51.22 94 GLY A C 1
ATOM 707 O O . GLY A 1 94 ? -8.257 -0.274 7.014 1.00 51.22 94 GLY A O 1
ATOM 708 N N . ASP A 1 95 ? -10.298 -1.129 6.513 1.00 46.69 95 ASP A N 1
ATOM 709 C CA . ASP A 1 95 ? -9.983 -1.962 5.350 1.00 46.69 95 ASP A CA 1
ATOM 710 C C . ASP A 1 95 ? -8.992 -1.328 4.357 1.00 46.69 95 ASP A C 1
ATOM 712 O O . ASP A 1 95 ? -9.162 -0.212 3.859 1.00 46.69 95 ASP A O 1
ATOM 716 N N . ARG A 1 96 ? -7.962 -2.109 4.019 1.00 52.06 96 ARG A N 1
ATOM 717 C CA . ARG A 1 96 ? -6.974 -1.811 2.977 1.00 52.06 96 ARG A CA 1
ATOM 718 C C . ARG A 1 96 ? -7.494 -2.272 1.614 1.00 52.06 96 ARG A C 1
ATOM 720 O O . ARG A 1 96 ? -7.826 -3.444 1.467 1.00 52.06 96 ARG A O 1
ATOM 727 N N . GLU A 1 97 ? -7.440 -1.362 0.636 1.00 42.53 97 GLU A N 1
ATOM 728 C CA . GLU A 1 97 ? -7.609 -1.584 -0.814 1.00 42.53 97 GLU A CA 1
ATOM 729 C C . GLU A 1 97 ? -8.891 -2.329 -1.240 1.00 42.53 97 GLU A C 1
ATOM 731 O O . GLU A 1 97 ? -9.036 -3.535 -1.051 1.00 42.53 97 GLU A O 1
ATOM 736 N N . GLY A 1 98 ? -9.801 -1.606 -1.906 1.00 48.16 98 GLY A N 1
ATOM 737 C CA . GLY A 1 98 ? -10.975 -2.186 -2.574 1.00 48.16 98 GLY A CA 1
ATOM 738 C C . GLY A 1 98 ? -12.285 -2.141 -1.782 1.00 48.16 98 GLY A C 1
ATOM 739 O O . GLY A 1 98 ? -13.295 -2.651 -2.259 1.00 48.16 98 GLY A O 1
ATOM 740 N N . SER A 1 99 ? -12.302 -1.514 -0.603 1.00 57.78 99 SER A N 1
ATOM 741 C CA . SER A 1 99 ? -13.542 -1.264 0.138 1.00 57.78 99 SER A CA 1
ATOM 742 C C . SER A 1 99 ? -14.303 -0.067 -0.455 1.00 57.78 99 SER A C 1
ATOM 744 O O . SER A 1 99 ? -13.700 0.934 -0.837 1.00 57.78 99 SER A O 1
ATOM 746 N N . PHE A 1 100 ? -15.638 -0.141 -0.491 1.00 61.59 100 PHE A N 1
ATOM 747 C CA . PHE A 1 100 ? -16.506 1.002 -0.825 1.00 61.59 100 PHE A CA 1
ATOM 748 C C . PHE A 1 100 ? -16.542 2.078 0.274 1.00 61.59 100 PHE A C 1
ATOM 750 O O . PHE A 1 100 ? -17.185 3.115 0.105 1.00 61.59 100 PHE A O 1
ATOM 757 N N . TYR A 1 101 ? -15.895 1.826 1.411 1.00 67.81 101 TYR A N 1
ATOM 758 C CA . TYR A 1 101 ? -15.848 2.726 2.549 1.00 67.81 101 TYR A CA 1
ATOM 759 C C . TYR A 1 101 ? -14.560 3.549 2.526 1.00 67.81 101 TYR A C 1
ATOM 761 O O . TYR A 1 101 ? -13.463 3.034 2.315 1.00 67.81 101 TYR A O 1
ATOM 769 N N . ASP A 1 102 ? -14.720 4.847 2.757 1.00 71.62 102 ASP A N 1
ATOM 770 C CA . ASP A 1 102 ? -13.641 5.827 2.801 1.00 71.62 102 ASP A CA 1
ATOM 771 C C . ASP A 1 102 ? -13.260 6.101 4.262 1.00 71.62 102 ASP A C 1
ATOM 773 O O . ASP A 1 102 ? -14.131 6.350 5.105 1.00 71.62 102 ASP A O 1
ATOM 777 N N . ASN A 1 103 ? -11.962 6.082 4.572 1.00 82.44 103 ASN A N 1
ATOM 778 C CA . ASN A 1 103 ? -11.453 6.428 5.895 1.00 82.44 103 ASN A CA 1
ATOM 779 C C . ASN A 1 103 ? -11.452 7.952 6.082 1.00 82.44 103 ASN A C 1
ATOM 781 O O . ASN A 1 103 ? -10.414 8.625 6.088 1.00 82.44 103 ASN A O 1
ATOM 785 N N . ARG A 1 104 ? -12.651 8.514 6.239 1.00 85.00 104 ARG A N 1
ATOM 786 C CA . ARG A 1 104 ? -12.854 9.958 6.393 1.00 85.00 104 ARG A CA 1
ATOM 787 C C . ARG A 1 104 ? -12.181 10.509 7.640 1.00 85.00 104 ARG A C 1
ATOM 789 O O . ARG A 1 104 ? -11.598 11.587 7.576 1.00 85.00 104 ARG A O 1
ATOM 796 N N . ALA A 1 105 ? -12.238 9.778 8.752 1.00 87.06 105 ALA A N 1
ATOM 797 C CA . ALA A 1 105 ? -11.626 10.190 10.013 1.00 87.06 105 ALA A CA 1
ATOM 798 C C . ALA A 1 105 ? -10.106 10.350 9.865 1.00 87.06 105 ALA A C 1
ATOM 800 O O . ALA A 1 105 ? -9.566 11.421 10.148 1.00 87.06 105 ALA A O 1
ATOM 801 N N . GLY A 1 106 ? -9.433 9.325 9.328 1.00 89.88 106 GLY A N 1
ATOM 802 C CA . GLY A 1 106 ? -8.008 9.386 9.005 1.00 89.88 106 GLY A CA 1
ATOM 803 C C . GLY A 1 106 ? -7.687 10.503 8.011 1.00 89.88 106 GLY A C 1
ATOM 804 O O . GLY A 1 106 ? -6.738 11.253 8.222 1.00 89.88 106 GLY A O 1
ATOM 805 N N . THR A 1 107 ? -8.524 10.679 6.984 1.00 91.00 107 THR A N 1
ATOM 806 C CA . THR A 1 107 ? -8.395 11.766 6.000 1.00 91.00 107 THR A CA 1
ATOM 807 C C . THR A 1 107 ? -8.403 13.145 6.666 1.00 91.00 107 THR A C 1
ATOM 809 O O . THR A 1 107 ? -7.465 13.911 6.471 1.00 91.00 107 THR A O 1
ATOM 812 N N . HIS A 1 108 ? -9.402 13.466 7.495 1.00 92.44 108 HIS A N 1
ATOM 813 C CA . HIS A 1 108 ? -9.488 14.775 8.159 1.00 92.44 108 HIS A CA 1
ATOM 814 C C . HIS A 1 108 ? -8.334 15.021 9.139 1.00 92.44 108 HIS A C 1
ATOM 816 O O . HIS A 1 108 ? -7.810 16.135 9.197 1.00 92.44 108 HIS A O 1
ATOM 822 N N . ILE A 1 109 ? -7.897 13.994 9.877 1.00 94.75 109 ILE A N 1
ATOM 823 C CA . ILE A 1 109 ? -6.719 14.080 10.752 1.00 94.75 109 ILE A CA 1
ATOM 824 C C . ILE A 1 109 ? -5.466 14.438 9.942 1.00 94.75 109 ILE A C 1
ATOM 826 O O . ILE A 1 109 ? -4.753 15.385 10.280 1.00 94.75 109 ILE A O 1
ATOM 830 N N . VAL A 1 110 ? -5.207 13.695 8.864 1.00 95.56 110 VAL A N 1
ATOM 831 C CA . VAL A 1 110 ? -4.032 13.888 8.008 1.00 95.56 110 VAL A CA 1
ATOM 832 C C . VAL A 1 110 ? -4.077 15.259 7.324 1.00 95.56 110 VAL A C 1
ATOM 834 O O . VAL A 1 110 ? -3.079 15.975 7.336 1.00 95.56 110 VAL A O 1
ATOM 837 N N . GLU A 1 111 ? -5.229 15.666 6.785 1.00 95.19 111 GLU A N 1
ATOM 838 C CA . GLU A 1 111 ? -5.417 16.984 6.165 1.00 95.19 111 GLU A CA 1
ATOM 839 C C . GLU A 1 111 ? -5.191 18.125 7.168 1.00 95.19 111 GLU A C 1
ATOM 841 O O . GLU A 1 111 ? -4.544 19.114 6.830 1.00 95.19 111 GLU A O 1
ATOM 846 N N . THR A 1 112 ? -5.655 17.977 8.411 1.00 95.94 112 THR A N 1
ATOM 847 C CA . THR A 1 112 ? -5.468 18.985 9.467 1.00 95.94 112 THR A CA 1
ATOM 848 C C . THR A 1 112 ? -3.994 19.135 9.837 1.00 95.94 112 THR A C 1
ATOM 850 O O . THR A 1 112 ? -3.484 20.251 9.910 1.00 95.94 112 THR A O 1
ATOM 853 N N . LEU A 1 113 ? -3.276 18.024 10.033 1.00 97.19 113 LEU A N 1
ATOM 854 C CA . LEU A 1 113 ? -1.834 18.056 10.308 1.00 97.19 113 LEU A CA 1
ATOM 855 C C . LEU A 1 113 ? -1.045 18.656 9.134 1.00 97.19 113 LEU A C 1
ATOM 857 O O . LEU A 1 113 ? -0.108 19.428 9.352 1.00 97.19 113 LEU A O 1
ATOM 861 N N . ALA A 1 114 ? -1.464 18.362 7.902 1.00 96.94 114 ALA A N 1
ATOM 862 C CA . ALA A 1 114 ? -0.858 18.923 6.704 1.00 96.94 114 ALA A CA 1
ATOM 863 C C . ALA A 1 114 ? -1.072 20.438 6.587 1.00 96.94 114 ALA A C 1
ATOM 865 O O . ALA A 1 114 ? -0.133 21.165 6.272 1.00 96.94 114 ALA A O 1
ATOM 866 N N . GLN A 1 115 ? -2.277 20.935 6.881 1.00 96.19 115 GLN A N 1
ATOM 867 C CA . GLN A 1 115 ? -2.588 22.372 6.884 1.00 96.19 115 GLN A CA 1
ATOM 868 C C . GLN A 1 115 ? -1.777 23.149 7.929 1.00 96.19 115 GLN A C 1
ATOM 870 O O . GLN A 1 115 ? -1.461 24.318 7.720 1.00 96.19 115 GLN A O 1
ATOM 875 N N . LEU A 1 116 ? -1.389 22.490 9.024 1.00 96.00 116 LEU A N 1
ATOM 876 C CA . LEU A 1 116 ? -0.464 23.028 10.026 1.00 96.00 116 LEU A CA 1
ATOM 877 C C . LEU A 1 116 ? 1.014 22.969 9.601 1.00 96.00 116 LEU A C 1
ATOM 879 O O . LEU A 1 116 ? 1.888 23.382 10.366 1.00 96.00 116 LEU A O 1
ATOM 883 N N . VAL A 1 117 ? 1.302 22.441 8.406 1.00 96.12 117 VAL A N 1
ATOM 884 C CA . VAL A 1 117 ? 2.642 22.297 7.814 1.00 96.12 117 VAL A CA 1
ATOM 885 C C . VAL A 1 117 ? 3.596 21.482 8.710 1.00 96.12 117 VAL A C 1
ATOM 887 O O . VAL A 1 117 ? 4.813 21.664 8.700 1.00 96.12 117 VAL A O 1
ATOM 890 N N . ASP A 1 118 ? 3.058 20.537 9.490 1.00 96.44 118 ASP A N 1
ATOM 891 C CA . ASP A 1 118 ? 3.836 19.635 10.350 1.00 96.44 118 ASP A CA 1
ATOM 892 C C . ASP A 1 118 ? 4.164 18.339 9.597 1.00 96.44 118 ASP A C 1
ATOM 894 O O . ASP A 1 118 ? 3.479 17.320 9.738 1.00 96.44 118 ASP A O 1
ATOM 898 N N . LEU A 1 119 ? 5.196 18.380 8.745 1.00 97.62 119 LEU A N 1
ATOM 899 C CA . LEU A 1 119 ? 5.568 17.233 7.910 1.00 97.62 119 LEU A CA 1
ATOM 900 C C . LEU A 1 119 ? 5.833 15.956 8.737 1.00 97.62 119 LEU A C 1
ATOM 902 O O . LEU A 1 119 ? 5.231 14.931 8.413 1.00 97.62 119 LEU A O 1
ATOM 906 N N . PRO A 1 120 ? 6.653 15.960 9.812 1.00 97.88 120 PRO A N 1
ATOM 907 C CA . PRO A 1 120 ? 6.921 14.744 10.582 1.00 97.88 120 PRO A CA 1
ATOM 908 C C . PRO A 1 120 ? 5.657 14.076 11.134 1.00 97.88 120 PRO A C 1
ATOM 910 O O . PRO A 1 120 ? 5.492 12.863 10.993 1.00 97.88 120 PRO A O 1
ATOM 913 N N . ARG A 1 121 ? 4.738 14.853 11.723 1.00 97.56 121 ARG A N 1
ATOM 914 C CA . ARG A 1 121 ? 3.483 14.307 12.260 1.00 97.56 121 ARG A CA 1
ATOM 915 C C . ARG A 1 121 ? 2.514 13.891 11.169 1.00 97.56 121 ARG A C 1
ATOM 917 O O . ARG A 1 121 ? 1.849 12.871 11.322 1.00 97.56 121 ARG A O 1
ATOM 924 N N . THR A 1 122 ? 2.479 14.615 10.054 1.00 98.06 122 THR A N 1
ATOM 925 C CA . THR A 1 122 ? 1.662 14.225 8.902 1.00 98.06 122 THR A CA 1
ATOM 926 C C . THR A 1 122 ? 2.108 12.871 8.358 1.00 98.06 122 THR A C 1
ATOM 928 O O . THR A 1 122 ? 1.277 11.988 8.178 1.00 98.06 122 THR A O 1
ATOM 931 N N . LEU A 1 123 ? 3.415 12.651 8.180 1.00 97.75 123 LEU A N 1
ATOM 932 C CA . LEU A 1 123 ? 3.941 11.365 7.713 1.00 97.75 123 LEU A CA 1
ATOM 933 C C . LEU A 1 123 ? 3.646 10.223 8.694 1.00 97.75 123 LEU A C 1
ATOM 935 O O . LEU A 1 123 ? 3.293 9.122 8.271 1.00 97.75 123 LEU A O 1
ATOM 939 N N . LEU A 1 124 ? 3.738 10.479 10.004 1.00 96.56 124 LEU A N 1
ATOM 940 C CA . LEU A 1 124 ? 3.339 9.504 11.021 1.00 96.56 124 LEU A CA 1
ATOM 941 C C . LEU A 1 124 ? 1.846 9.172 10.933 1.00 96.56 124 LEU A C 1
ATOM 943 O O . LEU A 1 124 ? 1.495 7.993 10.966 1.00 96.56 124 LEU A O 1
ATOM 947 N N . ALA A 1 125 ? 0.980 10.174 10.771 1.00 95.69 125 ALA A N 1
ATOM 948 C CA . ALA A 1 125 ? -0.456 9.960 10.632 1.00 95.69 125 ALA A CA 1
ATOM 949 C C . ALA A 1 125 ? -0.803 9.194 9.346 1.00 95.69 125 ALA A C 1
ATOM 951 O O . ALA A 1 125 ? -1.545 8.219 9.407 1.00 95.69 125 ALA A O 1
ATOM 952 N N . VAL A 1 126 ? -0.203 9.545 8.202 1.00 95.00 126 VAL A N 1
ATOM 953 C CA . VAL A 1 126 ? -0.372 8.810 6.932 1.00 95.00 126 VAL A CA 1
ATOM 954 C C . VAL A 1 126 ? 0.057 7.350 7.079 1.00 95.00 126 VAL A C 1
ATOM 956 O O . VAL A 1 126 ? -0.636 6.456 6.605 1.00 95.00 126 VAL A O 1
ATOM 959 N N . SER A 1 127 ? 1.158 7.081 7.790 1.00 93.31 127 SER A N 1
ATOM 960 C CA . SER A 1 127 ? 1.630 5.706 8.013 1.00 93.31 127 SER A CA 1
ATOM 961 C C . SER A 1 127 ? 0.667 4.840 8.844 1.00 93.31 127 SER A C 1
ATOM 963 O O . SER A 1 127 ? 0.773 3.613 8.820 1.00 93.31 127 SER A O 1
ATOM 965 N N . ARG A 1 128 ? -0.269 5.467 9.572 1.00 91.00 128 ARG A N 1
ATOM 966 C CA . ARG A 1 128 ? -1.267 4.820 10.441 1.00 91.00 128 ARG A CA 1
ATOM 967 C C . ARG A 1 128 ? -2.670 4.800 9.830 1.00 91.00 128 ARG A C 1
ATOM 969 O O . ARG A 1 128 ? -3.418 3.854 10.065 1.00 91.00 128 ARG A O 1
ATOM 976 N N . ALA A 1 129 ? -3.009 5.807 9.029 1.00 88.69 129 ALA A N 1
ATOM 977 C CA . ALA A 1 129 ? -4.332 6.004 8.451 1.00 88.69 129 ALA A CA 1
ATOM 978 C C . ALA A 1 129 ? -4.479 5.280 7.101 1.00 88.69 129 ALA A C 1
ATOM 980 O O . ALA A 1 129 ? -4.555 5.904 6.040 1.00 88.69 129 ALA A O 1
ATOM 981 N N . ALA A 1 130 ? -4.520 3.945 7.130 1.00 79.69 130 ALA A N 1
ATOM 982 C CA . ALA A 1 130 ? -4.765 3.153 5.925 1.00 79.69 130 ALA A CA 1
ATOM 983 C C . ALA A 1 130 ? -6.080 3.578 5.235 1.00 79.69 130 ALA A C 1
ATOM 985 O O . ALA A 1 130 ? -7.095 3.796 5.895 1.00 79.69 130 ALA A O 1
ATOM 986 N N . GLY A 1 131 ? -6.051 3.728 3.907 1.00 78.38 131 GLY A N 1
ATOM 987 C CA . GLY A 1 131 ? -7.228 4.108 3.117 1.00 78.38 131 GLY A CA 1
ATOM 988 C C . GLY A 1 131 ? -7.643 5.582 3.213 1.00 78.38 131 GLY A C 1
ATOM 989 O O . GLY A 1 131 ? -8.681 5.938 2.664 1.00 78.38 131 GLY A O 1
ATOM 990 N N . ALA A 1 132 ? -6.874 6.444 3.888 1.00 86.00 132 ALA A N 1
ATOM 991 C CA . ALA A 1 132 ? -7.135 7.882 3.875 1.00 86.00 132 ALA A CA 1
ATOM 992 C C . ALA A 1 132 ? -6.903 8.481 2.476 1.00 86.00 132 ALA A C 1
ATOM 994 O O . ALA A 1 132 ? -5.934 8.148 1.791 1.00 86.00 132 ALA A O 1
ATOM 995 N N . SER A 1 133 ? -7.761 9.415 2.069 1.00 87.62 133 SER A N 1
ATOM 996 C CA . SER A 1 133 ? -7.549 10.218 0.867 1.00 87.62 133 SER A CA 1
ATOM 997 C C . SER A 1 133 ? -6.429 11.230 1.109 1.00 87.62 133 SER A C 1
ATOM 999 O O . SER A 1 133 ? -6.530 12.100 1.971 1.00 87.62 133 SER A O 1
ATOM 1001 N N . LEU A 1 134 ? -5.365 11.158 0.310 1.00 92.00 134 LEU A N 1
ATOM 1002 C CA . LEU A 1 134 ? -4.157 11.965 0.515 1.00 92.00 134 LEU A CA 1
ATOM 1003 C C . LEU A 1 134 ? -4.075 13.220 -0.363 1.00 92.00 134 LEU A C 1
ATOM 1005 O O . LEU A 1 134 ? -3.163 14.026 -0.191 1.00 92.00 134 LEU A O 1
ATOM 1009 N N . HIS A 1 135 ? -5.018 13.413 -1.290 1.00 88.31 135 HIS A N 1
ATOM 1010 C CA . HIS A 1 135 ? -4.918 14.454 -2.319 1.00 88.31 135 HIS A CA 1
ATOM 1011 C C . HIS A 1 135 ? -4.746 15.869 -1.741 1.00 88.31 135 HIS A C 1
ATOM 1013 O O . HIS A 1 135 ? -3.812 16.571 -2.122 1.00 88.31 135 HIS A O 1
ATOM 1019 N N . ARG A 1 136 ? -5.588 16.276 -0.779 1.00 89.12 136 ARG A N 1
ATOM 1020 C CA . ARG A 1 136 ? -5.487 17.610 -0.151 1.00 89.12 136 ARG A CA 1
ATOM 1021 C C . ARG A 1 136 ? -4.359 17.702 0.874 1.00 89.12 136 ARG A C 1
ATOM 1023 O O . ARG A 1 136 ? -3.799 18.775 1.069 1.00 89.12 136 ARG A O 1
ATOM 1030 N N . ALA A 1 137 ? -4.020 16.588 1.518 1.00 92.69 137 ALA A N 1
ATOM 1031 C CA . ALA A 1 137 ? -2.959 16.538 2.517 1.00 92.69 137 ALA A CA 1
ATOM 1032 C C . ALA A 1 137 ? -1.561 16.700 1.920 1.00 92.69 137 ALA A C 1
ATOM 1034 O O . ALA A 1 137 ? -0.630 17.095 2.615 1.00 92.69 137 ALA A O 1
ATOM 1035 N N . ALA A 1 138 ? -1.396 16.385 0.639 1.00 92.19 138 ALA A N 1
ATOM 1036 C CA . ALA A 1 138 ? -0.101 16.497 0.010 1.00 92.19 138 ALA A CA 1
ATOM 1037 C C . ALA A 1 138 ? 0.241 17.957 -0.332 1.00 92.19 138 ALA A C 1
ATOM 1039 O O . ALA A 1 138 ? 1.377 18.367 -0.132 1.00 92.19 138 ALA A O 1
ATOM 1040 N N . SER A 1 139 ? -0.719 18.765 -0.795 1.00 91.94 139 SER A N 1
ATOM 1041 C CA . SER A 1 139 ? -0.493 20.124 -1.328 1.00 91.94 139 SER A CA 1
ATOM 1042 C C . SER A 1 139 ? 0.347 21.090 -0.466 1.00 91.94 139 SER A C 1
ATOM 1044 O O . SER A 1 139 ? 1.089 21.872 -1.055 1.00 91.94 139 SER A O 1
ATOM 1046 N N . PRO A 1 140 ? 0.287 21.080 0.883 1.00 95.25 140 PRO A N 1
ATOM 1047 C CA . PRO A 1 140 ? 1.087 21.993 1.710 1.00 95.25 140 PRO A CA 1
ATOM 1048 C C . PRO A 1 140 ? 2.604 21.741 1.688 1.00 95.25 140 PRO A C 1
ATOM 1050 O O . PRO A 1 140 ? 3.368 22.596 2.137 1.00 95.25 140 PRO A O 1
ATOM 1053 N N . PHE A 1 141 ? 3.060 20.583 1.201 1.00 95.31 141 PHE A N 1
ATOM 1054 C CA . PHE A 1 141 ? 4.475 20.206 1.203 1.00 95.31 141 PHE A CA 1
ATOM 1055 C C . PHE A 1 141 ? 5.090 20.308 -0.189 1.00 95.31 141 PHE A C 1
ATOM 1057 O O . PHE A 1 141 ? 4.453 20.009 -1.193 1.00 95.31 141 PHE A O 1
ATOM 1064 N N . THR A 1 142 ? 6.366 20.674 -0.269 1.00 94.44 142 THR A N 1
ATOM 1065 C CA . THR A 1 142 ? 7.083 20.635 -1.548 1.00 94.44 142 THR A CA 1
ATOM 1066 C C . THR A 1 142 ? 7.459 19.198 -1.905 1.00 94.44 142 THR A C 1
ATOM 1068 O O . THR A 1 142 ? 7.818 18.408 -1.027 1.00 94.44 142 THR A O 1
ATOM 1071 N N . ALA A 1 143 ? 7.469 18.874 -3.201 1.00 94.19 143 ALA A N 1
ATOM 1072 C CA . ALA A 1 143 ? 7.943 17.579 -3.688 1.00 94.19 143 ALA A CA 1
ATOM 1073 C C . ALA A 1 143 ? 9.354 17.264 -3.168 1.00 94.19 143 ALA A C 1
ATOM 1075 O O . ALA A 1 143 ? 9.625 16.155 -2.711 1.00 94.19 143 ALA A O 1
ATOM 1076 N N . ARG A 1 144 ? 10.244 18.267 -3.149 1.00 94.62 144 ARG A N 1
ATOM 1077 C CA . ARG A 1 144 ? 11.597 18.145 -2.591 1.00 94.62 144 ARG A CA 1
ATOM 1078 C C . ARG A 1 144 ? 11.598 17.664 -1.139 1.00 94.62 144 ARG A C 1
ATOM 1080 O O . ARG A 1 144 ? 12.327 16.727 -0.836 1.00 94.62 144 ARG A O 1
ATOM 1087 N N . ALA A 1 145 ? 10.785 18.258 -0.264 1.00 96.38 145 ALA A N 1
ATOM 1088 C CA . ALA A 1 145 ? 10.721 17.848 1.140 1.00 96.38 145 ALA A CA 1
ATOM 1089 C C . ALA A 1 145 ? 10.236 16.396 1.293 1.00 96.38 145 ALA A C 1
ATOM 1091 O O . ALA A 1 145 ? 10.752 15.655 2.130 1.00 96.38 145 ALA A O 1
ATOM 1092 N N . LEU A 1 146 ? 9.286 15.969 0.458 1.00 97.44 146 LEU A N 1
ATOM 1093 C CA . LEU A 1 146 ? 8.797 14.591 0.458 1.00 97.44 146 LEU A CA 1
ATOM 1094 C C . LEU A 1 146 ? 9.841 13.603 -0.084 1.00 97.44 146 LEU A C 1
ATOM 1096 O O . LEU A 1 146 ? 10.027 12.541 0.503 1.00 97.44 146 LEU A O 1
ATOM 1100 N N . PHE A 1 147 ? 10.574 13.954 -1.145 1.00 97.25 147 PHE A N 1
ATOM 1101 C CA . PHE A 1 147 ? 11.694 13.143 -1.634 1.00 97.25 147 PHE A CA 1
ATOM 1102 C C . PHE A 1 147 ? 12.811 13.020 -0.594 1.00 97.25 147 PHE A C 1
ATOM 1104 O O . PHE A 1 147 ? 13.333 11.923 -0.391 1.00 97.25 147 PHE A O 1
ATOM 1111 N N . ASP A 1 148 ? 13.159 14.115 0.086 1.00 97.56 148 ASP A N 1
ATOM 1112 C CA . ASP A 1 148 ? 14.180 14.115 1.135 1.00 97.56 148 ASP A CA 1
ATOM 1113 C C . ASP A 1 148 ? 13.736 13.225 2.321 1.00 97.56 148 ASP A C 1
ATOM 1115 O O . ASP A 1 148 ? 14.535 12.450 2.851 1.00 97.56 148 ASP A O 1
ATOM 1119 N N . ALA A 1 149 ? 12.447 13.247 2.690 1.00 98.12 149 ALA A N 1
ATOM 1120 C CA . ALA A 1 149 ? 11.881 12.356 3.707 1.00 98.12 149 ALA A CA 1
ATOM 1121 C C . ALA A 1 149 ? 11.852 10.880 3.266 1.00 98.12 149 ALA A C 1
ATOM 1123 O O . ALA A 1 149 ? 12.215 9.996 4.045 1.00 98.12 149 ALA A O 1
ATOM 1124 N N . ALA A 1 150 ? 11.473 10.602 2.016 1.00 98.12 150 ALA A N 1
ATOM 1125 C CA . ALA A 1 150 ? 11.477 9.255 1.447 1.00 98.12 150 ALA A CA 1
ATOM 1126 C C . ALA A 1 150 ? 12.899 8.668 1.371 1.00 98.12 150 ALA A C 1
ATOM 1128 O O . ALA A 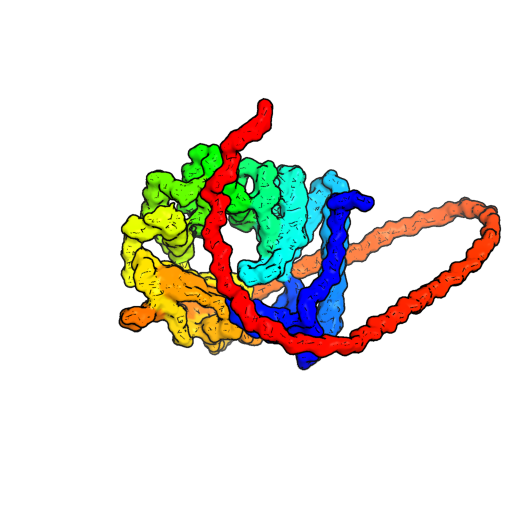1 150 ? 13.103 7.491 1.671 1.00 98.12 150 ALA A O 1
ATOM 1129 N N . GLY A 1 151 ? 13.899 9.484 1.026 1.00 98.00 151 GLY A N 1
ATOM 1130 C CA . GLY A 1 151 ? 15.308 9.088 0.917 1.00 98.00 151 GLY A CA 1
ATOM 1131 C C . GLY A 1 151 ? 16.077 9.032 2.237 1.00 98.00 151 GLY A C 1
ATOM 1132 O O . GLY A 1 151 ? 17.217 8.569 2.262 1.00 98.00 151 GLY A O 1
ATOM 1133 N N . ASN A 1 152 ? 15.488 9.475 3.350 1.00 98.00 152 ASN A N 1
ATOM 1134 C CA . ASN A 1 152 ? 16.171 9.460 4.638 1.00 98.00 152 ASN A CA 1
ATOM 1135 C C . ASN A 1 152 ? 16.228 8.043 5.229 1.00 98.00 152 ASN A C 1
ATOM 1137 O O . ASN A 1 152 ? 15.316 7.612 5.931 1.00 98.00 152 ASN A O 1
ATOM 1141 N N . ALA A 1 153 ? 17.346 7.347 5.020 1.00 96.50 153 ALA A N 1
ATOM 1142 C CA . ALA A 1 153 ? 17.581 6.002 5.551 1.00 96.50 153 ALA A CA 1
ATOM 1143 C C . ALA A 1 153 ? 17.548 5.905 7.094 1.00 96.50 153 ALA A C 1
ATOM 1145 O O . ALA A 1 153 ? 17.448 4.806 7.629 1.00 96.50 153 ALA A O 1
ATOM 1146 N N . LYS A 1 154 ? 17.626 7.030 7.824 1.00 97.06 154 LYS A N 1
ATOM 1147 C CA . LYS A 1 154 ? 17.485 7.050 9.293 1.00 97.06 154 LYS A CA 1
ATOM 1148 C C . LYS A 1 154 ? 16.027 7.092 9.754 1.00 97.06 154 LYS A C 1
ATOM 1150 O O . LYS A 1 154 ? 15.758 6.853 10.929 1.00 97.06 154 LYS A O 1
ATOM 1155 N N . SER A 1 155 ? 15.095 7.438 8.867 1.00 96.50 155 SER A N 1
ATOM 1156 C CA . SER A 1 155 ? 13.671 7.460 9.188 1.00 96.50 155 SER A CA 1
ATOM 1157 C C . SER A 1 155 ? 13.095 6.040 9.187 1.00 96.50 155 SER A C 1
ATOM 1159 O O . SER A 1 155 ? 13.482 5.227 8.346 1.00 96.50 155 SER A O 1
ATOM 1161 N N . PRO A 1 156 ? 12.130 5.729 10.072 1.00 97.12 156 PRO A N 1
ATOM 1162 C CA . PRO A 1 156 ? 11.428 4.452 10.033 1.00 97.12 156 PRO A CA 1
ATOM 1163 C C . PRO A 1 156 ? 10.800 4.196 8.660 1.00 97.12 156 PRO A C 1
ATOM 1165 O O . PRO A 1 156 ? 10.192 5.098 8.081 1.00 97.12 156 PRO A O 1
ATOM 1168 N N . LEU A 1 157 ? 10.886 2.958 8.166 1.00 96.19 157 LEU A N 1
ATOM 1169 C CA . LEU A 1 157 ? 10.349 2.576 6.856 1.00 96.19 157 LEU A CA 1
ATOM 1170 C C . LEU A 1 157 ? 8.891 3.042 6.624 1.00 96.19 157 LEU A C 1
ATOM 1172 O O . LEU A 1 157 ? 8.643 3.625 5.570 1.00 96.19 157 LEU A O 1
ATOM 1176 N N . PRO A 1 158 ? 7.940 2.908 7.576 1.00 95.62 158 PRO A N 1
ATOM 1177 C CA . PRO A 1 158 ? 6.567 3.385 7.370 1.00 95.62 158 PRO A CA 1
ATOM 1178 C C . PRO A 1 158 ? 6.453 4.891 7.090 1.00 95.62 158 PRO A C 1
ATOM 1180 O O . PRO A 1 158 ? 5.619 5.300 6.289 1.00 95.62 158 PRO A O 1
ATOM 1183 N N . VAL A 1 159 ? 7.313 5.716 7.697 1.00 97.12 159 VAL A N 1
ATOM 1184 C CA . VAL A 1 159 ? 7.362 7.172 7.462 1.00 97.12 159 VAL A CA 1
ATOM 1185 C C . VAL A 1 159 ? 7.902 7.472 6.064 1.00 97.12 159 VAL A C 1
ATOM 1187 O O . VAL A 1 159 ? 7.390 8.352 5.375 1.00 97.12 159 VAL A O 1
ATOM 1190 N N . ARG A 1 160 ? 8.912 6.716 5.619 1.00 98.31 160 ARG A N 1
ATOM 1191 C CA . ARG A 1 160 ? 9.481 6.845 4.269 1.00 98.31 160 ARG A CA 1
ATOM 1192 C C . ARG A 1 160 ? 8.447 6.482 3.200 1.00 98.31 160 ARG A C 1
ATOM 1194 O O . ARG A 1 160 ? 8.289 7.215 2.231 1.00 98.31 160 ARG A O 1
ATOM 1201 N N . LEU A 1 161 ? 7.703 5.393 3.407 1.00 97.19 161 LEU A N 1
ATOM 1202 C CA . LEU A 1 161 ? 6.616 4.974 2.515 1.00 97.19 161 LEU A CA 1
ATOM 1203 C C . LEU A 1 161 ? 5.454 5.977 2.514 1.00 97.19 161 LEU A C 1
ATOM 1205 O O . LEU A 1 161 ? 4.939 6.299 1.449 1.00 97.19 161 LEU A O 1
ATOM 1209 N N . ALA A 1 162 ? 5.097 6.542 3.671 1.00 96.81 162 ALA A N 1
ATOM 1210 C CA . ALA A 1 162 ? 4.101 7.609 3.757 1.00 96.81 162 ALA A CA 1
ATOM 1211 C C . ALA A 1 162 ? 4.485 8.846 2.924 1.00 96.81 162 ALA A C 1
ATOM 1213 O O . ALA A 1 162 ? 3.624 9.453 2.289 1.00 96.81 162 ALA A O 1
ATOM 1214 N N . ALA A 1 163 ? 5.773 9.200 2.876 1.00 97.94 163 ALA A N 1
ATOM 1215 C CA . ALA A 1 163 ? 6.245 10.303 2.041 1.00 97.94 163 ALA A CA 1
ATOM 1216 C C . ALA A 1 163 ? 6.085 10.000 0.542 1.00 97.94 163 ALA A C 1
ATOM 1218 O O . ALA A 1 163 ? 5.708 10.883 -0.226 1.00 97.94 163 ALA A O 1
ATOM 1219 N N . ILE A 1 164 ? 6.311 8.748 0.130 1.00 97.88 164 ILE A N 1
ATOM 1220 C CA . ILE A 1 164 ? 6.084 8.295 -1.251 1.00 97.88 164 ILE A CA 1
ATOM 1221 C C . ILE A 1 164 ? 4.595 8.319 -1.599 1.00 97.88 164 ILE A C 1
ATOM 1223 O O . ILE A 1 164 ? 4.233 8.776 -2.678 1.00 97.88 164 ILE A O 1
ATOM 1227 N N . GLU A 1 165 ? 3.716 7.903 -0.690 1.00 95.81 165 GLU A N 1
ATOM 1228 C CA . GLU A 1 165 ? 2.267 7.981 -0.910 1.00 95.81 165 GLU A CA 1
ATOM 1229 C C . GLU A 1 165 ? 1.781 9.435 -1.055 1.00 95.81 165 GLU A C 1
ATOM 1231 O O . GLU A 1 165 ? 0.988 9.733 -1.951 1.00 95.81 165 GLU A O 1
ATOM 1236 N N . LEU A 1 166 ? 2.325 10.376 -0.270 1.00 96.19 166 LEU A N 1
ATOM 1237 C CA . LEU A 1 166 ? 2.073 11.804 -0.495 1.00 96.19 166 LEU A CA 1
ATOM 1238 C C . LEU A 1 166 ? 2.616 12.277 -1.854 1.00 96.19 166 LEU A C 1
ATOM 1240 O O . LEU A 1 166 ? 1.910 13.005 -2.547 1.00 96.19 166 LEU A O 1
ATOM 1244 N N . LEU A 1 167 ? 3.806 11.837 -2.288 1.00 96.12 167 LEU A N 1
ATOM 1245 C CA . LEU A 1 167 ? 4.329 12.151 -3.630 1.00 96.12 167 LEU A CA 1
ATOM 1246 C C . LEU A 1 167 ? 3.377 11.673 -4.736 1.00 96.12 167 LEU A C 1
ATOM 1248 O O . LEU A 1 167 ? 3.086 12.431 -5.659 1.00 96.12 167 LEU A O 1
ATOM 1252 N N . ARG A 1 168 ? 2.839 10.451 -4.633 1.00 94.31 168 ARG A N 1
ATOM 1253 C CA . ARG A 1 168 ? 1.859 9.913 -5.598 1.00 94.31 168 ARG A CA 1
ATOM 1254 C C . ARG A 1 168 ? 0.604 10.783 -5.676 1.00 94.31 168 ARG A C 1
ATOM 1256 O O . ARG A 1 168 ? 0.069 10.998 -6.763 1.00 94.31 168 ARG A O 1
ATOM 1263 N N . ALA A 1 169 ? 0.165 11.327 -4.543 1.00 92.88 169 ALA A N 1
ATOM 1264 C CA . ALA A 1 169 ? -0.978 12.231 -4.472 1.00 92.88 169 ALA A CA 1
ATOM 1265 C C . ALA A 1 169 ? -0.712 13.627 -5.089 1.00 92.88 169 ALA A C 1
ATOM 1267 O O . ALA A 1 169 ? -1.675 14.305 -5.457 1.00 92.88 169 ALA A O 1
ATOM 1268 N N . GLN A 1 170 ? 0.557 14.034 -5.262 1.00 91.25 170 GLN A N 1
ATOM 1269 C CA . GLN A 1 170 ? 0.989 15.308 -5.873 1.00 91.25 170 GLN A CA 1
ATOM 1270 C C . GLN A 1 170 ? 1.301 15.227 -7.378 1.00 91.25 170 GLN A C 1
ATOM 1272 O O . GLN A 1 170 ? 2.081 16.033 -7.892 1.00 91.25 170 GLN A O 1
ATOM 1277 N N . TRP A 1 171 ? 0.727 14.276 -8.118 1.00 82.75 171 TRP A N 1
ATOM 1278 C CA . TRP A 1 171 ? 1.097 14.039 -9.523 1.00 82.75 171 TRP A CA 1
ATOM 1279 C C . TRP A 1 171 ? 1.108 15.304 -10.408 1.00 82.75 171 TRP A C 1
ATOM 1281 O O . TRP A 1 171 ? 1.939 15.409 -11.309 1.00 82.75 171 TRP A O 1
ATOM 1291 N N . SER A 1 172 ? 0.214 16.272 -10.166 1.00 81.00 172 SER A N 1
ATOM 1292 C CA . SER A 1 172 ? 0.135 17.518 -10.938 1.00 81.00 172 SER A CA 1
ATOM 1293 C C . SER A 1 172 ? 1.317 18.453 -10.686 1.00 81.00 172 SER A C 1
ATOM 1295 O O . SER A 1 172 ? 1.819 19.060 -11.628 1.00 81.00 172 SER A O 1
ATOM 1297 N N . GLU A 1 173 ? 1.783 18.545 -9.440 1.00 82.38 173 GLU A N 1
ATOM 1298 C CA . GLU A 1 173 ? 2.919 19.391 -9.057 1.00 82.38 173 GLU A CA 1
ATOM 1299 C C . GLU A 1 173 ? 4.242 18.783 -9.524 1.00 82.38 173 GLU A C 1
ATOM 1301 O O . GLU A 1 173 ? 5.120 19.491 -10.020 1.00 82.38 173 GLU A O 1
ATOM 1306 N N . LEU A 1 174 ? 4.355 17.452 -9.461 1.00 86.69 174 LEU A N 1
ATOM 1307 C CA . LEU A 1 174 ? 5.551 16.732 -9.902 1.00 86.69 174 LEU A CA 1
ATOM 1308 C C . LEU A 1 174 ? 5.882 16.957 -11.382 1.00 86.69 174 LEU A C 1
ATOM 1310 O O . LEU A 1 174 ? 7.058 16.963 -11.738 1.00 86.69 174 LEU A O 1
ATOM 1314 N N . ARG A 1 175 ? 4.878 17.214 -12.233 1.00 83.75 175 ARG A N 1
ATOM 1315 C CA . ARG A 1 175 ? 5.078 17.530 -13.662 1.00 83.75 175 ARG A CA 1
ATOM 1316 C C . ARG A 1 175 ? 5.899 18.792 -13.900 1.00 83.75 175 ARG A C 1
ATOM 1318 O O . ARG A 1 175 ? 6.503 18.925 -14.962 1.00 83.75 175 ARG A O 1
ATOM 1325 N N . ASN A 1 176 ? 5.917 19.709 -12.936 1.00 82.69 176 ASN A N 1
ATOM 1326 C CA . ASN A 1 176 ? 6.627 20.980 -13.045 1.00 82.69 176 ASN A CA 1
ATOM 1327 C C . ASN A 1 176 ? 8.014 20.942 -12.384 1.00 82.69 176 ASN A C 1
ATOM 1329 O O . ASN A 1 176 ? 8.814 21.859 -12.581 1.00 82.69 176 ASN A O 1
ATOM 1333 N N . GLU A 1 177 ? 8.315 19.892 -11.618 1.00 87.50 177 GLU A N 1
ATOM 1334 C CA . GLU A 1 177 ? 9.564 19.761 -10.878 1.00 87.50 177 GLU A CA 1
ATOM 1335 C C . GLU A 1 177 ? 10.661 19.171 -11.775 1.00 87.50 177 GLU A C 1
ATOM 1337 O O . GLU A 1 177 ? 10.635 18.001 -12.162 1.00 87.50 177 GLU A O 1
ATOM 1342 N N . LYS A 1 178 ? 11.659 19.995 -12.114 1.00 86.94 178 LYS A N 1
ATOM 1343 C CA . LYS A 1 178 ? 12.691 19.641 -13.106 1.00 86.94 178 LYS A CA 1
ATOM 1344 C C . LYS A 1 178 ? 13.564 18.463 -12.677 1.00 86.94 178 LYS A C 1
ATOM 1346 O O . LYS A 1 178 ? 14.119 17.786 -13.539 1.00 86.94 178 LYS A O 1
ATOM 1351 N N . ASP A 1 179 ? 13.728 18.249 -11.372 1.00 91.25 179 ASP A N 1
ATOM 1352 C CA . ASP A 1 179 ? 14.585 17.199 -10.820 1.00 91.25 179 ASP A CA 1
ATOM 1353 C C . ASP A 1 179 ? 13.815 15.940 -10.374 1.00 91.25 179 ASP A C 1
ATOM 1355 O O . ASP A 1 179 ? 14.443 14.974 -9.932 1.00 91.25 179 ASP A O 1
ATOM 1359 N N . ALA A 1 180 ? 12.485 15.896 -10.544 1.00 92.62 180 ALA A N 1
ATOM 1360 C CA . ALA A 1 180 ? 11.653 14.802 -10.041 1.00 92.62 180 ALA A CA 1
ATOM 1361 C C . ALA A 1 180 ? 12.049 13.435 -10.616 1.00 92.62 180 ALA A C 1
ATOM 1363 O O . ALA A 1 180 ? 12.208 12.477 -9.860 1.00 92.62 180 ALA A O 1
ATOM 1364 N N . ASP A 1 181 ? 12.300 13.347 -11.926 1.00 92.12 181 ASP A N 1
ATOM 1365 C CA . ASP A 1 181 ? 12.785 12.115 -12.564 1.00 92.12 181 ASP A CA 1
ATOM 1366 C C . ASP A 1 181 ? 14.105 11.640 -11.949 1.00 92.12 181 ASP A C 1
ATOM 1368 O O . ASP A 1 181 ? 14.264 10.460 -11.637 1.00 92.12 181 ASP A O 1
ATOM 1372 N N . ALA A 1 182 ? 15.057 12.554 -11.738 1.00 94.81 182 ALA A N 1
ATOM 1373 C CA . ALA A 1 182 ? 16.353 12.217 -11.159 1.00 94.81 182 ALA A CA 1
ATOM 1374 C C . ALA A 1 182 ? 16.211 11.697 -9.718 1.00 94.81 182 ALA A C 1
ATOM 1376 O O . ALA A 1 182 ? 16.908 10.758 -9.331 1.00 94.81 182 ALA A O 1
ATOM 1377 N N . ARG A 1 183 ? 15.278 12.260 -8.939 1.00 96.62 183 ARG A N 1
ATOM 1378 C CA . ARG A 1 183 ? 14.980 11.825 -7.565 1.00 96.62 183 ARG A CA 1
ATOM 1379 C C . ARG A 1 183 ? 14.284 10.469 -7.513 1.00 96.62 183 ARG A C 1
ATOM 1381 O O . ARG A 1 183 ? 14.670 9.630 -6.700 1.00 96.62 183 ARG A O 1
ATOM 1388 N N . VAL A 1 184 ? 13.320 10.221 -8.401 1.00 96.31 184 VAL A N 1
ATOM 1389 C CA . VAL A 1 184 ? 12.695 8.897 -8.557 1.00 96.31 184 VAL A CA 1
ATOM 1390 C C . VAL A 1 184 ? 13.761 7.858 -8.913 1.00 96.31 184 VAL A C 1
ATOM 1392 O O . VAL A 1 184 ? 13.865 6.835 -8.239 1.00 96.31 184 VAL A O 1
ATOM 1395 N N . ILE A 1 185 ? 14.627 8.151 -9.890 1.00 96.56 185 ILE A N 1
ATOM 1396 C CA . ILE A 1 185 ? 15.733 7.264 -10.290 1.00 96.56 185 ILE A CA 1
ATOM 1397 C C . ILE A 1 185 ? 16.692 6.994 -9.123 1.00 96.56 185 ILE A C 1
ATOM 1399 O O . ILE A 1 185 ? 17.152 5.862 -8.965 1.00 96.56 185 ILE A O 1
ATOM 1403 N N . ALA A 1 186 ? 16.995 7.999 -8.298 1.00 97.62 186 ALA A N 1
ATOM 1404 C CA . ALA A 1 186 ? 17.841 7.816 -7.122 1.00 97.62 186 ALA A CA 1
ATOM 1405 C C . ALA A 1 186 ? 17.213 6.833 -6.116 1.00 97.62 186 ALA A C 1
ATOM 1407 O O . ALA A 1 186 ? 17.888 5.916 -5.651 1.00 97.62 186 ALA A O 1
ATOM 1408 N N . LEU A 1 187 ? 15.912 6.963 -5.841 1.00 98.00 187 LEU A N 1
ATOM 1409 C CA . LEU A 1 187 ? 15.174 6.079 -4.930 1.00 98.00 187 LEU A CA 1
ATOM 1410 C C . LEU A 1 187 ? 14.937 4.668 -5.493 1.00 98.00 187 LEU A C 1
ATOM 1412 O O . LEU A 1 187 ? 14.792 3.723 -4.723 1.00 98.00 187 LEU A O 1
ATOM 1416 N N . MET A 1 188 ? 14.999 4.461 -6.812 1.00 97.62 188 MET A N 1
ATOM 1417 C CA . MET A 1 188 ? 15.084 3.104 -7.382 1.00 97.62 188 MET A CA 1
ATOM 1418 C C . MET A 1 188 ? 16.375 2.372 -6.969 1.00 97.62 188 MET A C 1
ATOM 1420 O O . MET A 1 188 ? 16.484 1.159 -7.143 1.00 97.62 188 MET A O 1
ATOM 1424 N N . GLY A 1 189 ? 17.377 3.097 -6.465 1.00 96.94 189 GLY A N 1
ATOM 1425 C CA . GLY A 1 189 ? 18.608 2.557 -5.895 1.00 96.94 189 GLY A CA 1
ATOM 1426 C C . GLY A 1 189 ? 18.573 2.356 -4.378 1.00 96.94 189 GLY A C 1
ATOM 1427 O O . GLY A 1 189 ? 19.602 1.975 -3.825 1.00 96.94 189 GLY A O 1
ATOM 1428 N N . ASP A 1 190 ? 17.443 2.609 -3.709 1.00 98.31 190 ASP A N 1
ATOM 1429 C CA . ASP A 1 190 ? 17.345 2.515 -2.248 1.00 98.31 190 ASP A CA 1
ATOM 1430 C C . ASP A 1 190 ? 17.690 1.107 -1.734 1.00 98.31 190 ASP A C 1
ATOM 1432 O O . ASP A 1 190 ? 17.316 0.127 -2.387 1.00 98.31 190 ASP A O 1
ATOM 1436 N N . PRO A 1 191 ? 18.367 0.952 -0.579 1.00 97.12 191 PRO A N 1
ATOM 1437 C CA . PRO A 1 191 ? 18.621 -0.370 -0.006 1.00 97.12 191 PRO A CA 1
ATOM 1438 C C . PRO A 1 191 ? 17.333 -1.138 0.324 1.00 97.12 191 PRO A C 1
ATOM 1440 O O . PRO A 1 191 ? 17.316 -2.361 0.170 1.00 97.12 191 PRO A O 1
ATOM 1443 N N . GLU A 1 192 ? 16.245 -0.452 0.689 1.00 97.81 192 GLU A N 1
ATOM 1444 C CA . GLU A 1 192 ? 14.984 -1.090 1.078 1.00 97.81 192 GLU A CA 1
ATOM 1445 C C . GLU A 1 192 ? 14.130 -1.455 -0.151 1.00 97.81 192 GLU A C 1
ATOM 1447 O O . GLU A 1 192 ? 13.684 -0.558 -0.878 1.00 97.81 192 GLU A O 1
ATOM 1452 N N . PRO A 1 193 ? 13.834 -2.748 -0.400 1.00 97.50 193 PRO A N 1
ATOM 1453 C CA . PRO A 1 193 ? 13.005 -3.166 -1.534 1.00 97.50 193 PRO A CA 1
ATOM 1454 C C . PRO A 1 193 ? 11.627 -2.501 -1.558 1.00 97.50 193 PRO A C 1
ATOM 1456 O O . PRO A 1 193 ? 11.132 -2.136 -2.619 1.00 97.50 193 PRO A O 1
ATOM 1459 N N . GLN A 1 194 ? 11.021 -2.270 -0.392 1.00 96.19 194 GLN A N 1
ATOM 1460 C CA . GLN A 1 194 ? 9.706 -1.643 -0.280 1.00 96.19 194 GLN A CA 1
ATOM 1461 C C . GLN A 1 194 ? 9.725 -0.192 -0.775 1.00 96.19 194 GLN A C 1
ATOM 1463 O O . GLN A 1 194 ? 8.777 0.237 -1.427 1.00 96.19 194 GLN A O 1
ATOM 1468 N N . VAL A 1 195 ? 10.807 0.550 -0.516 1.00 98.12 195 VAL A N 1
ATOM 1469 C CA . VAL A 1 195 ? 10.988 1.919 -1.025 1.00 98.12 195 VAL A CA 1
ATOM 1470 C C . VAL A 1 195 ? 11.173 1.895 -2.538 1.00 98.12 195 VAL A C 1
ATOM 1472 O O . VAL A 1 195 ? 10.501 2.648 -3.245 1.00 98.12 195 VAL A O 1
ATOM 1475 N N . ARG A 1 196 ? 12.019 0.985 -3.044 1.00 98.19 196 ARG A N 1
ATOM 1476 C CA . ARG A 1 196 ? 12.234 0.813 -4.490 1.00 98.19 196 ARG A CA 1
ATOM 1477 C C . ARG A 1 196 ? 10.952 0.451 -5.235 1.00 98.19 196 ARG A C 1
ATOM 1479 O O . ARG A 1 196 ? 10.715 0.979 -6.313 1.00 98.19 196 ARG A O 1
ATOM 1486 N N . ALA A 1 197 ? 10.134 -0.441 -4.682 1.00 97.25 197 ALA A N 1
ATOM 1487 C CA . ALA A 1 197 ? 8.857 -0.817 -5.277 1.00 97.25 197 ALA A CA 1
ATOM 1488 C C . ALA A 1 197 ? 7.853 0.346 -5.232 1.00 97.25 197 ALA A C 1
ATOM 1490 O O . ALA A 1 197 ? 7.232 0.654 -6.245 1.00 97.25 197 ALA A O 1
ATOM 1491 N N . ALA A 1 198 ? 7.718 1.016 -4.082 1.00 96.50 198 ALA A N 1
ATOM 1492 C CA . ALA A 1 198 ? 6.740 2.087 -3.898 1.00 96.50 198 ALA A CA 1
ATOM 1493 C C . ALA A 1 198 ? 7.013 3.297 -4.803 1.00 96.50 198 ALA A C 1
ATOM 1495 O O . ALA A 1 198 ? 6.078 3.858 -5.378 1.00 96.50 198 ALA A O 1
ATOM 1496 N N . ILE A 1 199 ? 8.283 3.687 -4.976 1.00 97.44 199 ILE A N 1
ATOM 1497 C CA . ILE A 1 199 ? 8.618 4.868 -5.780 1.00 97.44 199 ILE A CA 1
ATOM 1498 C C . ILE A 1 199 ? 8.274 4.698 -7.265 1.00 97.44 199 ILE A C 1
ATOM 1500 O O . ILE A 1 199 ? 8.028 5.681 -7.955 1.00 97.44 199 ILE A O 1
ATOM 1504 N N . LEU A 1 200 ? 8.179 3.463 -7.759 1.00 95.69 200 LEU A N 1
ATOM 1505 C CA . LEU A 1 200 ? 7.813 3.180 -9.151 1.00 95.69 200 LEU A CA 1
ATOM 1506 C C . LEU A 1 200 ? 6.352 3.509 -9.475 1.00 95.69 200 LEU A C 1
ATOM 1508 O O . LEU A 1 200 ? 6.009 3.612 -10.649 1.00 95.69 200 LEU A O 1
ATOM 1512 N N . GLY A 1 201 ? 5.510 3.705 -8.454 1.00 92.88 201 GLY A N 1
ATOM 1513 C CA . GLY A 1 201 ? 4.159 4.246 -8.605 1.00 92.88 201 GLY A CA 1
ATOM 1514 C C . GLY A 1 201 ? 4.100 5.778 -8.658 1.00 92.88 201 GLY A C 1
ATOM 1515 O O . GLY A 1 201 ? 3.005 6.331 -8.781 1.00 92.88 201 GLY A O 1
ATOM 1516 N N . VAL A 1 202 ? 5.236 6.474 -8.525 1.00 93.44 202 VAL A N 1
ATOM 1517 C CA . VAL A 1 202 ? 5.339 7.931 -8.682 1.00 93.44 202 VAL A CA 1
ATOM 1518 C C . VAL A 1 202 ? 5.702 8.244 -10.131 1.00 93.44 202 VAL A C 1
ATOM 1520 O O . VAL A 1 202 ? 6.833 8.035 -10.562 1.00 93.44 202 VAL A O 1
ATOM 1523 N N . HIS A 1 203 ? 4.737 8.787 -10.875 1.00 86.44 203 HIS A N 1
ATOM 1524 C CA . HIS A 1 203 ? 4.906 9.174 -12.276 1.00 86.44 203 HIS A CA 1
ATOM 1525 C C . HIS A 1 203 ? 4.938 10.703 -12.391 1.00 86.44 203 HIS A C 1
ATOM 1527 O O . HIS A 1 203 ? 3.885 11.330 -12.530 1.00 86.44 203 HIS A O 1
ATOM 1533 N N . PRO A 1 204 ? 6.123 11.336 -12.316 1.00 76.75 204 PRO A N 1
ATOM 1534 C CA . PRO A 1 204 ? 6.229 12.790 -12.411 1.00 76.75 204 PRO A CA 1
ATOM 1535 C C . PRO A 1 204 ? 5.849 13.305 -13.800 1.00 76.75 204 PRO A C 1
ATOM 1537 O O . PRO A 1 204 ? 5.446 14.449 -13.940 1.00 76.75 204 PRO A O 1
ATOM 1540 N N . THR A 1 205 ? 5.932 12.472 -14.837 1.00 78.00 205 THR A N 1
ATOM 1541 C CA . THR A 1 205 ? 5.586 12.823 -16.214 1.00 78.00 205 THR A CA 1
ATOM 1542 C C . THR A 1 205 ? 4.642 11.785 -16.812 1.00 78.00 205 THR A C 1
ATOM 1544 O O . THR A 1 205 ? 4.659 10.613 -16.445 1.00 78.00 205 THR A O 1
ATOM 1547 N N . GLU A 1 206 ? 3.796 12.219 -17.750 1.00 79.12 206 GLU A N 1
ATOM 1548 C CA . GLU A 1 206 ? 2.864 11.327 -18.457 1.00 79.12 206 GLU A CA 1
ATOM 1549 C C . GLU A 1 206 ? 3.602 10.306 -19.333 1.00 79.12 206 GLU A C 1
ATOM 1551 O O . GLU A 1 206 ? 3.177 9.163 -19.469 1.00 79.12 206 GLU A O 1
ATOM 1556 N N . LYS A 1 207 ? 4.755 10.705 -19.879 1.00 83.00 207 LYS A N 1
ATOM 1557 C CA . LYS A 1 207 ? 5.660 9.835 -20.629 1.00 83.00 207 LYS A CA 1
ATOM 1558 C C . LYS A 1 207 ? 7.027 9.848 -19.973 1.00 83.00 207 LYS A C 1
ATOM 1560 O O . LYS A 1 207 ? 7.605 10.918 -19.807 1.00 83.00 207 LYS A O 1
ATOM 1565 N N . ALA A 1 208 ? 7.558 8.664 -19.679 1.00 85.06 208 ALA A N 1
ATOM 1566 C CA . ALA A 1 208 ? 8.901 8.525 -19.137 1.00 85.06 208 ALA A CA 1
ATOM 1567 C C . ALA A 1 208 ? 9.945 9.164 -20.060 1.00 85.06 208 ALA A C 1
ATOM 1569 O O . ALA A 1 208 ? 9.975 8.918 -21.270 1.00 85.06 208 ALA A O 1
ATOM 1570 N N . THR A 1 209 ? 10.854 9.938 -19.469 1.00 91.12 209 THR A N 1
ATOM 1571 C CA . THR A 1 209 ? 12.034 10.441 -20.174 1.00 91.12 209 THR A CA 1
ATOM 1572 C C . THR A 1 209 ? 12.970 9.299 -20.570 1.00 91.12 209 THR A C 1
ATOM 1574 O O . THR A 1 209 ? 12.946 8.208 -19.996 1.00 91.12 209 THR A O 1
ATOM 1577 N N . THR A 1 210 ? 13.867 9.552 -21.527 1.00 93.81 210 THR A N 1
ATOM 1578 C CA . THR A 1 210 ? 14.906 8.587 -21.928 1.00 93.81 210 THR A CA 1
ATOM 1579 C C . THR A 1 210 ? 15.731 8.097 -20.734 1.00 93.81 210 THR A C 1
ATOM 1581 O O . THR A 1 210 ? 16.065 6.915 -20.658 1.00 93.81 210 THR A O 1
ATOM 1584 N N . ALA A 1 211 ? 16.024 8.985 -19.777 1.00 93.75 211 ALA A N 1
ATOM 1585 C CA . ALA A 1 211 ? 16.755 8.643 -18.561 1.00 93.75 211 ALA A CA 1
ATOM 1586 C C . ALA A 1 211 ? 15.962 7.677 -17.667 1.00 93.75 211 ALA A C 1
ATOM 1588 O O . ALA A 1 211 ? 16.518 6.672 -17.221 1.00 93.75 211 ALA A O 1
ATOM 1589 N N . MET A 1 212 ? 14.667 7.938 -17.462 1.00 94.19 212 MET A N 1
ATOM 1590 C CA . MET A 1 212 ? 13.782 7.063 -16.692 1.00 94.19 212 MET A CA 1
ATOM 1591 C C . MET A 1 212 ? 13.648 5.681 -17.343 1.00 94.19 212 MET A C 1
ATOM 1593 O O . MET A 1 212 ? 13.859 4.666 -16.681 1.00 94.19 212 MET A O 1
ATOM 1597 N N . ARG A 1 213 ? 13.404 5.623 -18.661 1.00 95.38 213 ARG A N 1
ATOM 1598 C CA . ARG A 1 213 ? 13.327 4.352 -19.405 1.00 95.38 213 ARG A CA 1
ATOM 1599 C C . ARG A 1 213 ? 14.612 3.534 -19.252 1.00 95.38 213 ARG A C 1
ATOM 1601 O O . ARG A 1 213 ? 14.568 2.356 -18.899 1.00 95.38 213 ARG A O 1
ATOM 1608 N N . ALA A 1 214 ? 15.773 4.164 -19.444 1.00 96.50 214 ALA A N 1
ATOM 1609 C CA . ALA A 1 214 ? 17.064 3.502 -19.270 1.00 96.50 214 ALA A CA 1
ATOM 1610 C C . ALA A 1 214 ? 17.280 3.011 -17.826 1.00 96.50 214 ALA A C 1
ATOM 1612 O O . ALA A 1 214 ? 17.805 1.913 -17.619 1.00 96.50 214 ALA A O 1
ATOM 1613 N N . ALA A 1 215 ? 16.859 3.792 -16.825 1.00 97.00 215 ALA A N 1
ATOM 1614 C CA . ALA A 1 215 ? 16.937 3.407 -15.421 1.00 97.00 215 ALA A CA 1
ATOM 1615 C C . ALA A 1 215 ? 16.052 2.193 -15.102 1.00 97.00 215 ALA A C 1
ATOM 1617 O O . ALA A 1 215 ? 16.534 1.273 -14.438 1.00 97.00 215 ALA A O 1
ATOM 1618 N N . ILE A 1 216 ? 14.814 2.146 -15.612 1.00 97.31 216 ILE A N 1
ATOM 1619 C CA . ILE A 1 216 ? 13.883 1.019 -15.435 1.00 97.31 216 ILE A CA 1
ATOM 1620 C C . ILE A 1 216 ? 14.474 -0.262 -16.028 1.00 97.31 216 ILE A C 1
ATOM 1622 O O . ILE A 1 216 ? 14.599 -1.256 -15.314 1.00 97.31 216 ILE A O 1
ATOM 1626 N N . VAL A 1 217 ? 14.927 -0.238 -17.288 1.00 97.75 217 VAL A N 1
ATOM 1627 C CA . VAL A 1 217 ? 15.524 -1.419 -17.947 1.00 97.75 217 VAL A CA 1
ATOM 1628 C C . VAL A 1 217 ? 16.768 -1.900 -17.201 1.00 97.75 217 VAL A C 1
ATOM 1630 O O . VAL A 1 217 ? 16.928 -3.096 -16.944 1.00 97.75 217 VAL A O 1
ATOM 1633 N N . ARG A 1 218 ? 17.662 -0.972 -16.831 1.00 97.69 218 ARG A N 1
ATOM 1634 C CA . ARG A 1 218 ? 18.886 -1.299 -16.089 1.00 97.69 218 ARG A CA 1
ATOM 1635 C C . ARG A 1 218 ? 18.555 -1.915 -14.735 1.00 97.69 218 ARG A C 1
ATOM 1637 O O . ARG A 1 218 ? 19.155 -2.927 -14.380 1.00 97.69 218 ARG A O 1
ATOM 1644 N N . ARG A 1 219 ? 17.614 -1.328 -13.987 1.00 97.62 219 ARG A N 1
ATOM 1645 C CA . ARG A 1 219 ? 17.216 -1.845 -12.676 1.00 97.62 219 ARG A CA 1
ATOM 1646 C C . ARG A 1 219 ? 16.544 -3.205 -12.810 1.00 97.62 219 ARG A C 1
ATOM 1648 O O . ARG A 1 219 ? 16.925 -4.106 -12.082 1.00 97.62 219 ARG A O 1
ATOM 1655 N N . PHE A 1 220 ? 15.651 -3.403 -13.778 1.00 97.75 220 PHE A N 1
ATOM 1656 C CA . PHE A 1 220 ? 14.960 -4.682 -13.977 1.00 97.75 220 PHE A CA 1
ATOM 1657 C C . PHE A 1 220 ? 15.923 -5.850 -14.230 1.00 97.75 220 PHE A C 1
ATOM 1659 O O . PHE A 1 220 ? 15.670 -6.963 -13.776 1.00 97.75 220 PHE A O 1
ATOM 1666 N N . ARG A 1 221 ? 17.044 -5.601 -14.924 1.00 96.62 221 ARG A N 1
ATOM 1667 C CA . ARG A 1 221 ? 18.103 -6.600 -15.158 1.00 96.62 221 ARG A CA 1
ATOM 1668 C C . ARG A 1 221 ? 18.889 -6.968 -13.900 1.00 96.62 221 ARG A C 1
ATOM 1670 O O . ARG A 1 221 ? 19.361 -8.094 -13.805 1.00 96.62 221 ARG A O 1
ATOM 1677 N N . ALA A 1 222 ? 19.082 -6.011 -12.996 1.00 96.81 222 ALA A N 1
ATOM 1678 C CA . ALA A 1 222 ? 19.966 -6.148 -11.839 1.00 96.81 222 ALA A CA 1
ATOM 1679 C C . ALA A 1 222 ? 19.222 -6.364 -10.511 1.00 96.81 222 ALA A C 1
ATOM 1681 O O . ALA A 1 222 ? 19.862 -6.643 -9.503 1.00 96.81 222 ALA A O 1
ATOM 1682 N N . GLU A 1 223 ? 17.902 -6.186 -10.483 1.00 97.81 223 GLU A N 1
ATOM 1683 C CA . GLU A 1 223 ? 17.094 -6.273 -9.272 1.00 97.81 223 GLU A CA 1
ATOM 1684 C C . GLU A 1 223 ? 16.935 -7.734 -8.823 1.00 97.81 223 GLU A C 1
ATOM 1686 O O . GLU A 1 223 ? 16.371 -8.534 -9.573 1.00 97.81 223 GLU A O 1
ATOM 1691 N N . PRO A 1 224 ? 17.395 -8.097 -7.612 1.00 96.19 224 PRO A N 1
ATOM 1692 C CA . PRO A 1 224 ? 17.189 -9.438 -7.075 1.00 96.19 224 PRO A CA 1
ATOM 1693 C C . PRO A 1 224 ? 15.776 -9.656 -6.519 1.00 96.19 224 PRO A C 1
ATOM 1695 O O . PRO A 1 224 ? 15.316 -10.794 -6.485 1.00 96.19 224 PRO A O 1
ATOM 1698 N N . ASP A 1 225 ? 15.090 -8.600 -6.065 1.00 96.88 225 ASP A N 1
ATOM 1699 C CA . ASP A 1 225 ? 13.767 -8.722 -5.454 1.00 96.88 225 ASP A CA 1
ATOM 1700 C C . ASP A 1 225 ? 12.662 -8.809 -6.516 1.00 96.88 225 ASP A C 1
ATOM 1702 O O . ASP A 1 225 ? 12.442 -7.885 -7.303 1.00 96.88 225 ASP A O 1
ATOM 1706 N N . GLU A 1 226 ? 11.929 -9.921 -6.540 1.00 95.25 226 GLU A N 1
ATOM 1707 C CA . GLU A 1 226 ? 10.870 -10.122 -7.529 1.00 95.25 226 GLU A CA 1
ATOM 1708 C C . GLU A 1 226 ? 9.669 -9.189 -7.360 1.00 95.25 226 GLU A C 1
ATOM 1710 O O . GLU A 1 226 ? 9.058 -8.812 -8.360 1.00 95.25 226 GLU A O 1
ATOM 1715 N N . GLY A 1 227 ? 9.353 -8.761 -6.136 1.00 95.25 227 GLY A N 1
ATOM 1716 C CA . GLY A 1 227 ? 8.308 -7.766 -5.905 1.00 95.25 227 GLY A CA 1
ATOM 1717 C C . GLY A 1 227 ? 8.670 -6.424 -6.540 1.00 95.25 227 GLY A C 1
ATOM 1718 O O . GLY A 1 227 ? 7.843 -5.809 -7.215 1.00 95.25 227 GLY A O 1
ATOM 1719 N N . VAL A 1 228 ? 9.933 -6.007 -6.418 1.00 97.69 228 VAL A N 1
ATOM 1720 C CA . VAL A 1 228 ? 10.441 -4.812 -7.106 1.00 97.69 228 VAL A CA 1
ATOM 1721 C C . VAL A 1 228 ? 10.468 -5.015 -8.624 1.00 97.69 228 VAL A C 1
ATOM 1723 O O . VAL A 1 228 ? 10.115 -4.096 -9.362 1.00 97.69 228 VAL A O 1
ATOM 1726 N N . ARG A 1 229 ? 10.819 -6.207 -9.131 1.00 97.50 229 ARG A N 1
ATOM 1727 C CA . ARG A 1 229 ? 10.748 -6.496 -10.579 1.00 97.50 229 ARG A CA 1
ATOM 1728 C C . ARG A 1 229 ? 9.323 -6.427 -11.127 1.00 97.50 229 ARG A C 1
ATOM 1730 O O . ARG A 1 229 ? 9.141 -5.908 -12.224 1.00 97.50 229 ARG A O 1
ATOM 1737 N N . ILE A 1 230 ? 8.322 -6.882 -10.373 1.00 96.62 230 ILE A N 1
ATOM 1738 C CA . ILE A 1 230 ? 6.904 -6.730 -10.734 1.00 96.62 230 ILE A CA 1
ATOM 1739 C C . ILE A 1 230 ? 6.512 -5.244 -10.751 1.00 96.62 230 ILE A C 1
ATOM 1741 O O . ILE A 1 230 ? 5.899 -4.782 -11.712 1.00 96.62 230 ILE A O 1
ATOM 1745 N N . ALA A 1 231 ? 6.934 -4.454 -9.759 1.00 96.38 231 ALA A N 1
ATOM 1746 C CA . ALA A 1 231 ? 6.707 -3.006 -9.769 1.00 96.38 231 ALA A CA 1
ATOM 1747 C C . ALA A 1 231 ? 7.365 -2.319 -10.986 1.00 96.38 231 ALA A C 1
ATOM 1749 O O . ALA A 1 231 ? 6.752 -1.470 -11.631 1.00 96.38 231 ALA A O 1
ATOM 1750 N N . LEU A 1 232 ? 8.582 -2.734 -11.362 1.00 97.00 232 LEU A N 1
ATOM 1751 C CA . LEU A 1 232 ? 9.280 -2.251 -12.562 1.00 97.00 232 LEU A CA 1
ATOM 1752 C C . LEU A 1 232 ? 8.555 -2.652 -13.849 1.00 97.00 232 LEU A C 1
ATOM 1754 O O . LEU A 1 232 ? 8.496 -1.853 -14.780 1.00 97.00 232 LEU A O 1
ATOM 1758 N N . PHE A 1 233 ? 7.991 -3.862 -13.903 1.00 96.31 233 PHE A N 1
ATOM 1759 C CA . PHE A 1 233 ? 7.144 -4.301 -15.010 1.00 96.31 233 PHE A CA 1
ATOM 1760 C C . PHE A 1 233 ? 5.916 -3.393 -15.161 1.00 96.31 233 PHE A C 1
ATOM 1762 O O . PHE A 1 233 ? 5.642 -2.916 -16.260 1.00 96.31 233 PHE A O 1
ATOM 1769 N N . HIS A 1 234 ? 5.207 -3.089 -14.070 1.00 94.38 234 HIS A N 1
ATOM 1770 C CA . HIS A 1 234 ? 4.048 -2.195 -14.121 1.00 94.38 234 HIS A CA 1
ATOM 1771 C C . HIS A 1 234 ? 4.430 -0.770 -14.530 1.00 94.38 234 HIS A C 1
ATOM 1773 O O . HIS A 1 234 ? 3.742 -0.180 -15.362 1.00 94.38 234 HIS A O 1
ATOM 1779 N N . ALA A 1 235 ? 5.553 -0.245 -14.030 1.00 94.56 235 ALA A N 1
ATOM 1780 C CA . ALA A 1 235 ? 6.079 1.046 -14.469 1.00 94.56 235 ALA A CA 1
ATOM 1781 C C . ALA A 1 235 ? 6.433 1.038 -15.967 1.00 94.56 235 ALA A C 1
ATOM 1783 O O . ALA A 1 235 ? 6.082 1.964 -16.697 1.00 94.56 235 ALA A O 1
ATOM 1784 N N . ALA A 1 236 ? 7.065 -0.030 -16.459 1.00 94.88 236 ALA A N 1
ATOM 1785 C CA . ALA A 1 236 ? 7.361 -0.192 -17.879 1.00 94.88 236 ALA A CA 1
ATOM 1786 C C . ALA A 1 236 ? 6.086 -0.284 -18.734 1.00 94.88 236 ALA A C 1
ATOM 1788 O O . ALA A 1 236 ? 6.034 0.293 -19.817 1.00 94.88 236 ALA A O 1
ATOM 1789 N N . ARG A 1 237 ? 5.038 -0.954 -18.244 1.00 93.12 237 ARG A N 1
ATOM 1790 C CA . ARG A 1 237 ? 3.725 -1.007 -18.901 1.00 93.12 237 ARG A CA 1
ATOM 1791 C C . ARG A 1 237 ? 3.058 0.363 -18.963 1.00 93.12 237 ARG A C 1
ATOM 1793 O O . ARG A 1 237 ? 2.602 0.751 -20.032 1.00 93.12 237 ARG A O 1
ATOM 1800 N N . ALA A 1 238 ? 3.046 1.103 -17.854 1.00 91.06 238 ALA A N 1
ATOM 1801 C CA . ALA A 1 238 ? 2.494 2.458 -17.787 1.00 91.06 238 ALA A CA 1
ATOM 1802 C C . ALA A 1 238 ? 3.210 3.440 -18.733 1.00 91.06 238 ALA A C 1
ATOM 1804 O O . ALA A 1 238 ? 2.619 4.420 -19.175 1.00 91.06 238 ALA A O 1
ATOM 1805 N N . HIS A 1 239 ? 4.470 3.157 -19.068 1.00 91.31 239 HIS A N 1
ATOM 1806 C CA . HIS A 1 239 ? 5.284 3.945 -19.990 1.00 91.31 239 HIS A CA 1
ATOM 1807 C C . HIS A 1 239 ? 5.460 3.303 -2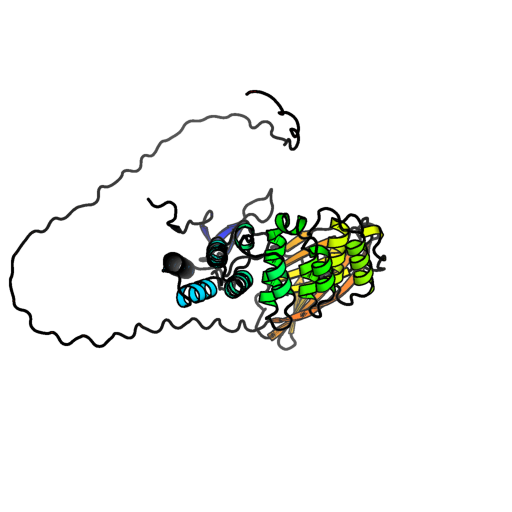1.376 1.00 91.31 239 HIS A C 1
ATOM 1809 O O . HIS A 1 239 ? 6.369 3.697 -22.106 1.00 91.31 239 HIS A O 1
ATOM 1815 N N . GLU A 1 240 ? 4.614 2.329 -21.738 1.00 92.56 240 GLU A N 1
ATOM 1816 C CA . GLU A 1 240 ? 4.580 1.692 -23.067 1.00 92.56 240 GLU A CA 1
ATOM 1817 C C . GLU A 1 240 ? 5.941 1.122 -23.519 1.00 92.56 240 GLU A C 1
ATOM 1819 O O . GLU A 1 240 ? 6.310 1.163 -24.690 1.00 92.56 240 GLU A O 1
ATOM 1824 N N . MET A 1 241 ? 6.719 0.589 -22.576 1.00 94.50 241 MET A N 1
ATOM 1825 C CA . MET A 1 241 ? 8.100 0.143 -22.798 1.00 94.50 241 MET A CA 1
ATOM 1826 C C . MET A 1 241 ? 8.351 -1.308 -22.364 1.00 94.50 241 MET A C 1
ATOM 1828 O O . MET A 1 241 ? 9.487 -1.689 -22.081 1.00 94.50 241 MET A O 1
ATOM 1832 N N . LEU A 1 242 ? 7.304 -2.140 -22.315 1.00 93.50 242 LEU A N 1
ATOM 1833 C CA . LEU A 1 242 ? 7.434 -3.566 -21.978 1.00 93.50 242 LEU A CA 1
ATOM 1834 C C . LEU A 1 242 ? 8.389 -4.311 -22.916 1.00 93.50 242 LEU A C 1
ATOM 1836 O O . LEU A 1 242 ? 9.178 -5.128 -22.450 1.00 93.50 242 LEU A O 1
ATOM 1840 N N . ALA A 1 243 ? 8.379 -3.976 -24.209 1.00 93.94 243 ALA A N 1
ATOM 1841 C CA . ALA A 1 243 ? 9.257 -4.585 -25.209 1.00 93.94 243 ALA A CA 1
ATOM 1842 C C . ALA A 1 243 ? 10.760 -4.347 -24.945 1.00 93.94 243 ALA A C 1
ATOM 1844 O O . ALA A 1 243 ? 11.592 -5.097 -25.454 1.00 93.94 243 ALA A O 1
ATOM 1845 N N . ASP A 1 244 ? 11.114 -3.339 -24.138 1.00 95.50 244 ASP A N 1
ATOM 1846 C CA . ASP A 1 244 ? 12.506 -3.046 -23.776 1.00 95.50 244 ASP A CA 1
ATOM 1847 C C . ASP A 1 244 ? 13.010 -3.921 -22.615 1.00 95.50 244 ASP A C 1
ATOM 1849 O O . ASP A 1 244 ? 14.222 -4.002 -22.359 1.00 95.50 244 ASP A O 1
ATOM 1853 N N . LEU A 1 245 ? 12.095 -4.553 -21.871 1.00 96.38 245 LEU A N 1
ATOM 1854 C CA . LEU A 1 245 ? 12.449 -5.417 -20.755 1.00 96.38 245 LEU A CA 1
ATOM 1855 C C . LEU A 1 245 ? 12.969 -6.770 -21.265 1.00 96.38 245 LEU A C 1
ATOM 1857 O O . LEU A 1 245 ? 12.441 -7.334 -22.224 1.00 96.38 245 LEU A O 1
ATOM 1861 N N . PRO A 1 246 ? 14.005 -7.340 -20.624 1.00 94.75 246 PRO A N 1
ATOM 1862 C CA . PRO A 1 246 ? 14.448 -8.686 -20.954 1.00 94.75 246 PRO A CA 1
ATOM 1863 C C . PRO A 1 246 ? 13.341 -9.693 -20.621 1.00 94.75 246 PRO A C 1
ATOM 1865 O O . PRO A 1 246 ? 12.831 -9.716 -19.499 1.00 94.75 246 PRO A O 1
ATOM 1868 N N . ARG A 1 247 ? 13.010 -10.561 -21.581 1.00 92.00 247 ARG A N 1
ATOM 1869 C CA . ARG A 1 247 ? 12.055 -11.652 -21.365 1.00 92.00 247 ARG A CA 1
ATOM 1870 C C . ARG A 1 247 ? 12.586 -12.624 -20.314 1.00 92.00 247 ARG A C 1
ATOM 1872 O O . ARG A 1 247 ? 13.733 -13.071 -20.392 1.00 92.00 247 ARG A O 1
ATOM 1879 N N . ALA A 1 248 ? 11.746 -12.953 -19.340 1.00 88.50 248 ALA A N 1
ATOM 1880 C CA . ALA A 1 248 ? 12.009 -14.030 -18.397 1.00 88.50 248 ALA A CA 1
ATOM 1881 C C . ALA A 1 248 ? 11.552 -15.370 -18.999 1.00 88.50 248 ALA A C 1
ATOM 1883 O O . ALA A 1 248 ? 10.691 -15.407 -19.873 1.00 88.50 248 ALA A O 1
ATOM 1884 N N . LYS A 1 249 ? 12.150 -16.481 -18.556 1.00 89.50 249 LYS A N 1
ATOM 1885 C CA . LYS A 1 249 ? 11.698 -17.828 -18.960 1.00 89.50 249 LYS A CA 1
ATOM 1886 C C . LYS A 1 249 ? 10.401 -18.238 -18.254 1.00 89.50 249 LYS A C 1
ATOM 1888 O O . LYS A 1 249 ? 9.634 -19.045 -18.777 1.00 89.50 249 LYS A O 1
ATOM 1893 N N . GLU A 1 250 ? 10.198 -17.685 -17.066 1.00 93.56 250 GLU A N 1
ATOM 1894 C CA . GLU A 1 250 ? 9.094 -17.946 -16.150 1.00 93.56 250 GLU A CA 1
ATOM 1895 C C . GLU A 1 250 ? 8.485 -16.609 -15.711 1.00 93.56 250 GLU A C 1
ATOM 1897 O O . GLU A 1 250 ? 9.209 -15.603 -15.692 1.00 93.56 250 GLU A O 1
ATOM 1902 N N . PRO A 1 251 ? 7.194 -16.586 -15.342 1.00 95.56 251 PRO A N 1
ATOM 1903 C CA . PRO A 1 251 ? 6.572 -15.393 -14.797 1.00 95.56 251 PRO A CA 1
ATOM 1904 C C . PRO A 1 251 ? 7.246 -15.006 -13.477 1.00 95.56 251 PRO A C 1
ATOM 1906 O O . PRO A 1 251 ? 7.628 -15.854 -12.666 1.00 95.56 251 PRO A O 1
ATOM 1909 N N . LEU A 1 252 ? 7.367 -13.702 -13.251 1.00 96.81 252 LEU A N 1
ATOM 1910 C CA . LEU A 1 252 ? 7.707 -13.149 -11.947 1.00 96.81 252 LEU A CA 1
ATOM 1911 C C . LEU A 1 252 ? 6.546 -13.407 -10.997 1.00 96.81 252 LEU A C 1
ATOM 1913 O O . LEU A 1 252 ? 5.390 -13.240 -11.384 1.00 96.81 252 LEU A O 1
ATOM 1917 N N . MET A 1 253 ? 6.841 -13.780 -9.757 1.00 96.81 253 MET A N 1
ATOM 1918 C CA . MET A 1 253 ? 5.824 -14.066 -8.752 1.00 96.81 253 MET A CA 1
ATOM 1919 C C . MET A 1 253 ? 6.291 -13.625 -7.369 1.00 96.81 253 MET A C 1
ATOM 1921 O O . MET A 1 253 ? 7.374 -13.990 -6.912 1.00 96.81 253 MET A O 1
ATOM 1925 N N . THR A 1 254 ? 5.428 -12.923 -6.648 1.00 96.19 254 THR A N 1
ATOM 1926 C CA . THR A 1 254 ? 5.638 -12.620 -5.233 1.00 96.19 254 THR A CA 1
ATOM 1927 C C . THR A 1 254 ? 4.377 -12.900 -4.438 1.00 96.19 254 THR A C 1
ATOM 1929 O O . THR A 1 254 ? 3.262 -12.839 -4.957 1.00 96.19 254 THR A O 1
ATOM 1932 N N . ALA A 1 255 ? 4.557 -13.206 -3.161 1.00 94.75 255 ALA A N 1
ATOM 1933 C CA . ALA A 1 255 ? 3.467 -13.374 -2.227 1.00 94.75 255 ALA A CA 1
ATOM 1934 C C . ALA A 1 255 ? 3.835 -12.723 -0.899 1.00 94.75 255 ALA A C 1
ATOM 1936 O O . ALA A 1 255 ? 4.943 -12.889 -0.389 1.00 94.75 255 ALA A O 1
ATOM 1937 N N . ARG A 1 256 ? 2.884 -11.990 -0.327 1.00 92.31 256 ARG A N 1
ATOM 1938 C CA . ARG A 1 256 ? 3.015 -11.365 0.988 1.00 92.31 256 ARG A CA 1
ATOM 1939 C C . ARG A 1 256 ? 1.803 -11.683 1.838 1.00 92.31 256 ARG A C 1
ATOM 1941 O O . ARG A 1 256 ? 0.686 -11.779 1.335 1.00 92.31 256 ARG A O 1
ATOM 1948 N N . ARG A 1 257 ? 2.023 -11.795 3.142 1.00 89.69 257 ARG A N 1
ATOM 1949 C CA . ARG A 1 257 ? 0.951 -11.923 4.125 1.00 89.69 257 ARG A CA 1
ATOM 1950 C C . ARG A 1 257 ? 0.839 -10.649 4.947 1.00 89.69 257 ARG A C 1
ATOM 1952 O O . ARG A 1 257 ? 1.841 -10.026 5.293 1.00 89.69 257 ARG A O 1
ATOM 1959 N N . THR A 1 258 ? -0.383 -10.254 5.265 1.00 82.50 258 THR A N 1
ATOM 1960 C CA . THR A 1 258 ? -0.682 -9.165 6.195 1.00 82.50 258 THR A CA 1
ATOM 1961 C C . THR A 1 258 ? -1.845 -9.609 7.069 1.00 82.50 258 THR A C 1
ATOM 1963 O O . THR A 1 258 ? -2.968 -9.713 6.588 1.00 82.50 258 THR A O 1
ATOM 1966 N N . GLY A 1 259 ? -1.559 -9.932 8.333 1.00 81.50 259 GLY A N 1
ATOM 1967 C CA . GLY A 1 259 ? -2.536 -10.576 9.212 1.00 81.50 259 GLY A CA 1
ATOM 1968 C C . GLY A 1 259 ? -2.942 -11.946 8.666 1.00 81.50 259 GLY A C 1
ATOM 1969 O O . GLY A 1 259 ? -2.086 -12.806 8.426 1.00 81.50 259 GLY A O 1
ATOM 1970 N N . ASP A 1 260 ? -4.237 -12.134 8.438 1.00 81.25 260 ASP A N 1
ATOM 1971 C CA . ASP A 1 260 ? -4.804 -13.344 7.847 1.00 81.25 260 ASP A CA 1
ATOM 1972 C C . ASP A 1 260 ? -5.011 -13.270 6.323 1.00 81.25 260 ASP A C 1
ATOM 1974 O O . ASP A 1 260 ? -5.458 -14.242 5.710 1.00 81.25 260 ASP A O 1
ATOM 1978 N N . ARG A 1 261 ? -4.641 -12.152 5.691 1.00 84.94 261 ARG A N 1
ATOM 1979 C CA . ARG A 1 261 ? -4.728 -11.964 4.242 1.00 84.94 261 ARG A 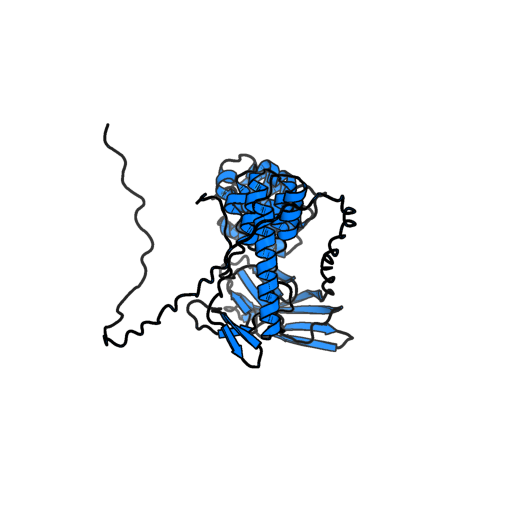CA 1
ATOM 1980 C C . ARG A 1 261 ? -3.414 -12.329 3.566 1.00 84.94 261 ARG A C 1
ATOM 1982 O O . ARG A 1 261 ? -2.339 -11.903 3.994 1.00 84.94 261 ARG A O 1
ATOM 1989 N N . VAL A 1 262 ? -3.506 -13.076 2.474 1.00 90.12 262 VAL A N 1
ATOM 1990 C CA . VAL A 1 262 ? -2.402 -13.355 1.553 1.00 90.12 262 VAL A CA 1
ATOM 1991 C C . VAL A 1 262 ? -2.672 -12.615 0.250 1.00 90.12 262 VAL A C 1
ATOM 1993 O O . VAL A 1 262 ? -3.761 -12.706 -0.312 1.00 90.12 262 VAL A O 1
ATOM 1996 N N . VAL A 1 263 ? -1.678 -11.864 -0.213 1.00 91.75 263 VAL A N 1
ATOM 1997 C CA . VAL A 1 263 ? -1.691 -11.167 -1.500 1.00 91.75 263 VAL A CA 1
ATOM 1998 C C . VAL A 1 263 ? -0.597 -11.763 -2.367 1.00 91.75 263 VAL A C 1
ATOM 2000 O O . VAL A 1 263 ? 0.564 -11.805 -1.962 1.00 91.75 263 VAL A O 1
ATOM 2003 N N . ILE A 1 264 ? -0.979 -12.210 -3.552 1.00 94.69 264 ILE A N 1
ATOM 2004 C CA . ILE A 1 264 ? -0.116 -12.795 -4.569 1.00 94.69 264 ILE A CA 1
ATOM 2005 C C . ILE A 1 264 ? -0.125 -11.848 -5.758 1.00 94.69 264 ILE A C 1
ATOM 2007 O O . ILE A 1 264 ? -1.189 -11.381 -6.150 1.00 94.69 264 ILE A O 1
ATOM 2011 N N . LEU A 1 265 ? 1.043 -11.581 -6.328 1.00 95.38 265 LEU A N 1
ATOM 2012 C CA . LEU A 1 265 ? 1.188 -10.806 -7.555 1.00 95.38 265 LEU A CA 1
ATOM 2013 C C . LEU A 1 265 ? 2.040 -11.600 -8.537 1.00 95.38 265 LEU A C 1
ATOM 2015 O O . LEU A 1 265 ? 3.009 -12.249 -8.129 1.00 95.38 265 LEU A O 1
ATOM 2019 N N . TRP A 1 266 ? 1.719 -11.508 -9.822 1.00 96.88 266 TRP A N 1
ATOM 2020 C CA . TRP A 1 266 ? 2.566 -12.038 -10.884 1.00 96.88 266 TRP A CA 1
ATOM 2021 C C . TRP A 1 266 ? 2.629 -11.102 -12.083 1.00 96.88 266 TRP A C 1
ATOM 2023 O O . TRP A 1 266 ? 1.730 -10.292 -12.319 1.00 96.88 266 TRP A O 1
ATOM 2033 N N . ALA A 1 267 ? 3.708 -11.237 -12.848 1.00 96.31 267 ALA A N 1
ATOM 2034 C CA . ALA A 1 267 ? 3.892 -10.540 -14.110 1.00 96.31 267 ALA A CA 1
ATOM 2035 C C . ALA A 1 267 ? 4.764 -11.350 -15.074 1.00 96.31 267 ALA A C 1
ATOM 2037 O O . ALA A 1 267 ? 5.791 -11.904 -14.686 1.00 96.31 267 ALA A O 1
ATOM 2038 N N . ASP A 1 268 ? 4.391 -11.349 -16.343 1.00 95.69 268 ASP A N 1
ATOM 2039 C CA . ASP A 1 268 ? 5.140 -11.893 -17.463 1.00 95.69 268 ASP A CA 1
ATOM 2040 C C . ASP A 1 268 ? 5.404 -10.774 -18.472 1.00 95.69 268 ASP A C 1
ATOM 2042 O O . ASP A 1 268 ? 4.527 -9.968 -18.778 1.00 95.69 268 ASP A O 1
ATOM 2046 N N . VAL A 1 269 ? 6.642 -10.715 -18.961 1.00 91.31 269 VAL A N 1
ATOM 2047 C CA . VAL A 1 269 ? 7.075 -9.730 -19.961 1.00 91.31 269 VAL A CA 1
ATOM 2048 C C . VAL A 1 269 ? 6.438 -10.017 -21.323 1.00 91.31 269 VAL A C 1
ATOM 2050 O O . VAL A 1 269 ? 6.331 -9.106 -22.141 1.00 91.31 269 VAL A O 1
ATOM 2053 N N . ASP A 1 270 ? 6.011 -11.258 -21.569 1.00 91.00 270 ASP A N 1
ATOM 2054 C CA . ASP A 1 270 ? 5.143 -11.584 -22.697 1.00 91.00 270 ASP A CA 1
ATOM 2055 C C . ASP A 1 270 ? 3.707 -11.117 -22.404 1.00 91.00 270 ASP A C 1
ATOM 2057 O O . ASP A 1 270 ? 2.981 -11.722 -21.615 1.00 91.00 270 ASP A O 1
ATOM 2061 N N . ASP A 1 271 ? 3.292 -10.021 -23.040 1.00 86.31 271 ASP A N 1
ATOM 2062 C CA . ASP A 1 271 ? 1.969 -9.416 -22.865 1.00 86.31 271 ASP A CA 1
ATOM 2063 C C . ASP A 1 271 ? 0.830 -10.266 -23.451 1.00 86.31 271 ASP A C 1
ATOM 2065 O O . ASP A 1 271 ? -0.342 -10.016 -23.153 1.00 86.31 271 ASP A O 1
ATOM 2069 N N . HIS A 1 272 ? 1.160 -11.297 -24.233 1.00 88.81 272 HIS A N 1
ATOM 2070 C CA . HIS A 1 272 ? 0.217 -12.298 -24.722 1.00 88.81 272 HIS A CA 1
ATOM 2071 C C . HIS A 1 272 ? 0.050 -13.490 -23.773 1.00 88.81 272 HIS A C 1
ATOM 2073 O O . HIS A 1 272 ? -0.884 -14.282 -23.953 1.00 88.81 272 HIS A O 1
ATOM 2079 N N . ALA A 1 273 ? 0.920 -13.637 -22.768 1.00 92.25 273 ALA A N 1
ATOM 2080 C CA . ALA A 1 273 ? 0.766 -14.684 -21.774 1.00 92.25 273 ALA A CA 1
ATOM 2081 C C . ALA A 1 273 ? -0.535 -14.473 -20.991 1.00 92.25 273 ALA A C 1
ATOM 2083 O O . ALA A 1 273 ? -0.907 -13.356 -20.629 1.00 92.25 273 ALA A O 1
ATOM 2084 N N . ASN A 1 274 ? -1.247 -15.563 -20.716 1.00 94.75 274 ASN A N 1
ATOM 2085 C CA . ASN A 1 274 ? -2.474 -15.520 -19.934 1.00 94.75 274 ASN A CA 1
ATOM 2086 C C . ASN A 1 274 ? -2.370 -16.505 -18.778 1.00 94.75 274 ASN A C 1
ATOM 2088 O O . ASN A 1 274 ? -2.715 -17.681 -18.910 1.00 94.75 274 ASN A O 1
ATOM 2092 N N . TRP A 1 275 ? -1.829 -16.013 -17.668 1.00 95.88 275 TRP A N 1
ATOM 2093 C CA . TRP A 1 275 ? -1.604 -16.803 -16.472 1.00 95.88 275 TRP A CA 1
ATOM 2094 C C . TRP A 1 275 ? -2.828 -16.798 -15.572 1.00 95.88 275 TRP A C 1
ATOM 2096 O O . TRP A 1 275 ? -3.480 -15.766 -15.376 1.00 95.88 275 TRP A O 1
ATOM 2106 N N . MET A 1 276 ? -3.088 -17.955 -14.972 1.00 94.88 276 MET A N 1
ATOM 2107 C CA . MET A 1 276 ? -4.049 -18.088 -13.898 1.00 94.88 276 MET A CA 1
ATOM 2108 C C . MET A 1 276 ? -3.522 -18.875 -12.712 1.00 94.88 276 MET A C 1
ATOM 2110 O O . MET A 1 276 ? -2.705 -19.777 -12.867 1.00 94.88 276 MET A O 1
ATOM 2114 N N . VAL A 1 277 ? -4.019 -18.557 -11.517 1.00 93.12 277 VAL A N 1
ATOM 2115 C CA . VAL A 1 277 ? -3.730 -19.363 -10.329 1.00 93.12 277 VAL A CA 1
ATOM 2116 C C . VAL A 1 277 ? -4.467 -20.691 -10.470 1.00 93.12 277 VAL A C 1
ATOM 2118 O O . VAL A 1 277 ? -5.689 -20.727 -10.606 1.00 93.12 277 VAL A O 1
ATOM 2121 N N . ALA A 1 278 ? -3.725 -21.794 -10.460 1.00 93.81 278 ALA A N 1
ATOM 2122 C CA . ALA A 1 278 ? -4.285 -23.126 -10.608 1.00 93.81 278 ALA A CA 1
ATOM 2123 C C . ALA A 1 278 ? -5.006 -23.557 -9.323 1.00 93.81 278 ALA A C 1
ATOM 2125 O O . ALA A 1 278 ? -4.596 -23.223 -8.204 1.00 93.81 278 ALA A O 1
ATOM 2126 N N . GLY A 1 279 ? -6.056 -24.373 -9.472 1.00 89.44 279 GLY A N 1
ATOM 2127 C CA . GLY A 1 279 ? -6.858 -24.885 -8.352 1.00 89.44 279 GLY A CA 1
ATOM 2128 C C . GLY A 1 279 ? -6.086 -25.778 -7.368 1.00 89.44 279 GLY A C 1
ATOM 2129 O O . GLY A 1 279 ? -6.570 -26.034 -6.262 1.00 89.44 279 GLY A O 1
ATOM 2130 N N . SER A 1 280 ? -4.883 -26.226 -7.742 1.00 91.06 280 SER A N 1
ATOM 2131 C CA . SER A 1 280 ? -3.937 -26.958 -6.892 1.00 91.06 280 SER A CA 1
ATOM 2132 C C . SER A 1 280 ? -3.163 -26.070 -5.914 1.00 91.06 280 SER A C 1
ATOM 2134 O O . SER A 1 280 ? -2.521 -26.606 -5.015 1.00 91.06 280 SER A O 1
ATOM 2136 N N . SER A 1 281 ? -3.247 -24.740 -6.031 1.00 93.06 281 SER A N 1
ATOM 2137 C CA . SER A 1 281 ? -2.566 -23.812 -5.122 1.00 93.06 281 SER A CA 1
ATOM 2138 C C . SER A 1 281 ? -3.111 -23.922 -3.693 1.00 93.06 281 SER A C 1
ATOM 2140 O O . SER A 1 281 ? -4.329 -23.991 -3.464 1.00 93.06 281 SER A O 1
ATOM 2142 N N . ARG A 1 282 ? -2.209 -23.960 -2.707 1.00 94.38 282 ARG A N 1
ATOM 2143 C CA . ARG A 1 282 ? -2.534 -24.210 -1.294 1.00 94.38 282 ARG A CA 1
ATOM 2144 C C . ARG A 1 282 ? -1.687 -23.351 -0.365 1.00 94.38 282 ARG A C 1
ATOM 2146 O O . ARG A 1 282 ? -0.480 -23.224 -0.551 1.00 94.38 282 ARG A O 1
ATOM 2153 N N . ILE A 1 283 ? -2.311 -22.853 0.692 1.00 91.25 283 ILE A N 1
ATOM 2154 C CA . ILE A 1 283 ? -1.635 -22.282 1.853 1.00 91.25 283 ILE A CA 1
ATOM 2155 C C . ILE A 1 283 ? -1.507 -23.392 2.894 1.00 91.25 283 ILE A C 1
ATOM 2157 O O . ILE A 1 283 ? -2.490 -24.036 3.242 1.00 91.25 283 ILE A O 1
ATOM 2161 N N . THR A 1 284 ? -0.299 -23.645 3.373 1.00 92.31 284 THR A N 1
ATOM 2162 C CA . THR A 1 284 ? -0.023 -24.604 4.439 1.00 92.31 284 THR A CA 1
ATOM 2163 C C . THR A 1 284 ? 0.280 -23.852 5.722 1.00 92.31 284 THR A C 1
ATOM 2165 O O . THR A 1 284 ? 1.187 -23.027 5.769 1.00 92.31 284 THR A O 1
ATOM 2168 N N . VAL A 1 285 ? -0.468 -24.168 6.770 1.00 89.25 285 VAL A N 1
ATOM 2169 C CA . VAL A 1 285 ? -0.276 -23.642 8.118 1.00 89.25 285 VAL A CA 1
ATOM 2170 C C . VAL A 1 285 ? 0.273 -24.766 8.982 1.00 89.25 285 VAL A C 1
ATOM 2172 O O . VAL A 1 285 ? -0.296 -25.856 9.013 1.00 89.25 285 VAL A O 1
ATOM 2175 N N . THR A 1 286 ? 1.388 -24.520 9.663 1.00 89.19 286 THR A N 1
ATOM 2176 C CA . THR A 1 286 ? 2.054 -25.502 10.523 1.00 89.19 286 THR A CA 1
ATOM 2177 C C . THR A 1 286 ? 2.118 -24.993 11.957 1.00 89.19 286 THR A C 1
ATOM 2179 O O . THR A 1 286 ? 2.749 -23.972 12.218 1.00 89.19 286 THR A O 1
ATOM 2182 N N . LEU A 1 287 ? 1.525 -25.728 12.897 1.00 89.81 287 LEU A N 1
ATOM 2183 C CA . LEU A 1 287 ? 1.543 -25.413 14.327 1.00 89.81 287 LEU A CA 1
ATOM 2184 C C . LEU A 1 287 ? 1.801 -26.684 15.136 1.00 89.81 287 LEU A C 1
ATOM 2186 O O . LEU A 1 287 ? 1.135 -27.697 14.931 1.00 89.81 287 LEU A O 1
ATOM 2190 N N . GLY A 1 288 ? 2.795 -26.660 16.030 1.00 86.81 288 GLY A N 1
ATOM 2191 C CA . GLY A 1 288 ? 3.139 -27.829 16.853 1.00 86.81 288 GLY A CA 1
ATOM 2192 C C . GLY A 1 288 ? 3.442 -29.098 16.037 1.00 86.81 288 GLY A C 1
ATOM 2193 O O . GLY A 1 288 ? 3.146 -30.201 16.479 1.00 86.81 288 GLY A O 1
ATOM 2194 N N . GLY A 1 289 ? 3.956 -28.948 14.809 1.00 89.19 289 GLY A N 1
ATOM 2195 C CA . GLY A 1 289 ? 4.210 -30.052 13.872 1.00 89.19 289 GLY A CA 1
ATOM 2196 C C . GLY A 1 289 ? 2.989 -30.537 13.077 1.00 89.19 289 GLY A C 1
ATOM 2197 O O . GLY A 1 289 ? 3.158 -31.259 12.094 1.00 89.19 289 GLY A O 1
ATOM 2198 N N . LYS A 1 290 ? 1.769 -30.113 13.428 1.00 90.25 290 LYS A N 1
ATOM 2199 C CA . LYS A 1 290 ? 0.555 -30.402 12.657 1.00 90.25 290 LYS A CA 1
ATOM 2200 C C . LYS A 1 290 ? 0.458 -29.449 11.467 1.00 90.25 290 LYS A C 1
ATOM 2202 O O . LYS A 1 290 ? 0.581 -28.239 11.641 1.00 90.25 290 LYS A O 1
ATOM 2207 N N . LYS A 1 291 ? 0.219 -29.995 10.271 1.00 92.12 291 LYS A N 1
ATOM 2208 C CA . LYS A 1 291 ? 0.020 -29.231 9.032 1.00 92.12 291 LYS A CA 1
ATOM 2209 C C . LYS A 1 291 ? -1.452 -29.217 8.636 1.00 92.12 291 LYS A C 1
ATOM 2211 O O . LYS A 1 291 ? -2.073 -30.276 8.565 1.00 92.12 291 LYS A O 1
ATOM 2216 N N . THR A 1 292 ? -1.965 -28.039 8.313 1.00 90.81 292 THR A N 1
ATOM 2217 C CA . THR A 1 292 ? -3.295 -27.836 7.734 1.00 90.81 292 THR A CA 1
ATOM 2218 C C . THR A 1 292 ? -3.147 -27.149 6.384 1.00 90.81 292 THR A C 1
ATOM 2220 O O . THR A 1 292 ? -2.389 -26.188 6.260 1.00 90.81 292 THR A O 1
ATOM 2223 N N . SER A 1 293 ? -3.842 -27.644 5.359 1.00 91.00 293 SER A N 1
ATOM 2224 C CA . SER A 1 293 ? -3.801 -27.076 4.009 1.00 91.00 293 SER A CA 1
ATOM 2225 C C . SER A 1 293 ? -5.119 -26.394 3.670 1.00 91.00 293 SER A C 1
ATOM 2227 O O . SER A 1 293 ? -6.174 -27.019 3.695 1.00 91.00 293 SER A O 1
ATOM 2229 N N . ILE A 1 294 ? -5.030 -25.124 3.297 1.00 89.94 294 ILE A N 1
ATOM 2230 C CA . ILE A 1 294 ? -6.143 -24.245 2.955 1.00 89.94 294 ILE A CA 1
ATOM 2231 C C . ILE A 1 294 ? -6.078 -23.977 1.441 1.00 89.94 294 ILE A C 1
ATOM 2233 O O . ILE A 1 294 ? -5.002 -23.649 0.927 1.00 89.94 294 ILE A O 1
ATOM 2237 N N . PRO A 1 295 ? -7.174 -24.138 0.680 1.00 90.12 295 PRO A N 1
ATOM 2238 C CA . PRO A 1 295 ? -7.210 -23.713 -0.716 1.00 90.12 295 PRO A CA 1
ATOM 2239 C C . PRO A 1 295 ? -7.004 -22.199 -0.831 1.00 90.12 295 PRO A C 1
ATOM 2241 O O . PRO A 1 295 ? -7.538 -21.435 -0.036 1.00 90.12 295 PRO A O 1
ATOM 2244 N N . VAL A 1 296 ? -6.229 -21.761 -1.829 1.00 87.38 296 VAL A N 1
ATOM 2245 C CA . VAL A 1 296 ? -6.030 -20.321 -2.090 1.00 87.38 296 VAL A CA 1
ATOM 2246 C C . VAL A 1 296 ? -7.342 -19.654 -2.510 1.00 87.38 296 VAL A C 1
ATOM 2248 O O . VAL A 1 296 ? -7.608 -18.524 -2.112 1.00 87.38 296 VAL A O 1
ATOM 2251 N N . PHE A 1 297 ? -8.174 -20.361 -3.275 1.00 86.25 297 PHE A N 1
ATOM 2252 C CA . PHE A 1 297 ? -9.507 -19.899 -3.641 1.00 86.25 297 PHE A CA 1
ATOM 2253 C C . PHE A 1 297 ? -10.512 -20.216 -2.534 1.00 86.25 297 PHE A C 1
ATOM 2255 O O . PHE A 1 297 ? -10.751 -21.383 -2.216 1.00 86.25 297 PHE A O 1
ATOM 2262 N N . GLY A 1 298 ? -11.113 -19.166 -1.988 1.00 79.00 298 GLY A N 1
ATOM 2263 C CA . GLY A 1 298 ? -12.197 -19.212 -1.019 1.00 79.00 298 GLY A CA 1
ATOM 2264 C C . GLY A 1 298 ? -13.280 -18.173 -1.337 1.00 79.00 298 GLY A C 1
ATOM 2265 O O . GLY A 1 298 ? -13.185 -17.460 -2.338 1.00 79.00 298 GLY A O 1
ATOM 2266 N N . PRO A 1 299 ? -14.319 -18.071 -0.491 1.00 70.19 299 PRO A N 1
ATOM 2267 C CA . PRO A 1 299 ? -15.420 -17.121 -0.679 1.00 70.19 299 PRO A CA 1
ATOM 2268 C C . PRO A 1 299 ? -14.978 -15.650 -0.725 1.00 70.19 299 PRO A C 1
ATOM 2270 O O . PRO A 1 299 ? -15.650 -14.830 -1.340 1.00 70.19 299 PRO A O 1
ATOM 2273 N N . GLU A 1 300 ? -13.843 -15.328 -0.099 1.00 72.50 300 GLU A N 1
ATOM 2274 C CA . GLU A 1 300 ? -13.281 -13.974 0.013 1.00 72.50 300 GLU A CA 1
ATOM 2275 C C . GLU A 1 300 ? -12.034 -13.787 -0.868 1.00 72.50 300 GLU A C 1
ATOM 2277 O O . GLU A 1 300 ? -11.073 -13.113 -0.493 1.00 72.50 300 GLU A O 1
ATOM 2282 N N . THR A 1 301 ? -12.007 -14.434 -2.034 1.00 80.69 301 THR A N 1
ATOM 2283 C CA . THR A 1 301 ? -10.912 -14.274 -2.994 1.00 80.69 301 THR A CA 1
ATOM 2284 C C . THR A 1 301 ? -11.253 -13.228 -4.053 1.00 80.69 301 THR A C 1
ATOM 2286 O O . THR A 1 301 ? -12.204 -13.392 -4.815 1.00 80.69 301 THR A O 1
ATOM 2289 N N . SER A 1 302 ? -10.431 -12.181 -4.149 1.00 79.62 302 SER A N 1
ATOM 2290 C CA . SER A 1 302 ? -10.366 -11.292 -5.311 1.00 79.62 302 SER A CA 1
ATOM 2291 C C . SER A 1 302 ? -9.258 -11.771 -6.244 1.00 79.62 302 SER A C 1
ATOM 2293 O O . SER A 1 302 ? -8.171 -12.121 -5.781 1.00 79.62 302 SER A O 1
ATOM 2295 N N . TYR A 1 303 ? -9.517 -11.815 -7.549 1.00 85.12 303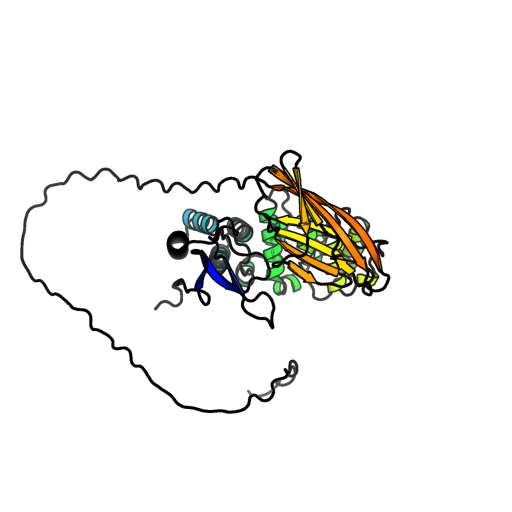 TYR A N 1
ATOM 2296 C CA . TYR A 1 303 ? -8.592 -12.418 -8.505 1.00 85.12 303 TYR A CA 1
ATOM 2297 C C . TYR A 1 303 ? -8.708 -11.783 -9.897 1.00 85.12 303 TYR A C 1
ATOM 2299 O O . TYR A 1 303 ? -9.817 -11.533 -10.373 1.00 85.12 303 TYR A O 1
ATOM 2307 N N . SER A 1 304 ? -7.567 -11.576 -10.555 1.00 88.56 304 SER A N 1
ATOM 2308 C CA . SER A 1 304 ? -7.450 -11.172 -11.963 1.00 88.56 304 SER A CA 1
ATOM 2309 C C . SER A 1 304 ? -6.595 -12.175 -12.754 1.00 88.56 304 SER A C 1
ATOM 2311 O O . SER A 1 304 ? -5.829 -12.924 -12.167 1.00 88.56 304 SER A O 1
ATOM 2313 N N . ASN A 1 305 ? -6.722 -12.249 -14.083 1.00 88.94 305 ASN A N 1
ATOM 2314 C CA . ASN A 1 305 ? -5.885 -13.100 -14.946 1.00 88.94 305 ASN A CA 1
ATOM 2315 C C . ASN A 1 305 ? -5.148 -12.270 -16.010 1.00 88.94 305 ASN A C 1
ATOM 2317 O O . ASN A 1 305 ? -5.404 -11.076 -16.168 1.00 88.94 305 ASN A O 1
ATOM 2321 N N . GLY A 1 306 ? -4.229 -12.905 -16.741 1.00 92.31 306 GLY A N 1
ATOM 2322 C CA . GLY A 1 306 ? -3.501 -12.286 -17.852 1.00 92.31 306 GLY A CA 1
ATOM 2323 C C . GLY A 1 306 ? -1.986 -12.294 -17.668 1.00 92.31 306 GLY A C 1
ATOM 2324 O O . GLY A 1 306 ? -1.450 -13.025 -16.831 1.00 92.31 306 GLY A O 1
ATOM 2325 N N . ALA A 1 307 ? -1.298 -11.465 -18.457 1.00 90.31 307 ALA A N 1
ATOM 2326 C CA . ALA A 1 307 ? 0.159 -11.329 -18.408 1.00 90.31 307 ALA A CA 1
ATOM 2327 C C . ALA A 1 307 ? 0.634 -10.790 -17.055 1.00 90.31 307 ALA A C 1
ATOM 2329 O O . ALA A 1 307 ? 1.707 -11.132 -16.585 1.00 90.31 307 ALA A O 1
ATOM 2330 N N . SER A 1 308 ? -0.191 -9.994 -16.382 1.00 93.12 308 SER A N 1
ATOM 2331 C CA . SER A 1 308 ? 0.008 -9.615 -14.988 1.00 93.12 308 SER A CA 1
ATOM 2332 C C . SER A 1 308 ? -1.311 -9.688 -14.256 1.00 93.12 308 SER A C 1
ATOM 2334 O O . SER A 1 308 ? -2.330 -9.294 -14.825 1.00 93.12 308 SER A O 1
ATOM 2336 N N . GLY A 1 309 ? -1.276 -10.096 -12.999 1.00 91.44 309 GLY A N 1
ATOM 2337 C CA . GLY A 1 309 ? -2.461 -10.109 -12.167 1.00 91.44 309 GLY A CA 1
ATOM 2338 C C . GLY A 1 309 ? -2.130 -10.202 -10.693 1.00 91.44 309 GLY A C 1
ATOM 2339 O O . GLY A 1 309 ? -0.968 -10.226 -10.271 1.00 91.44 309 GLY A O 1
ATOM 2340 N N . ASP A 1 310 ? -3.197 -10.218 -9.921 1.00 92.25 310 ASP A N 1
ATOM 2341 C CA . ASP A 1 310 ? -3.188 -10.231 -8.479 1.00 92.25 310 ASP A CA 1
ATOM 2342 C C . ASP A 1 310 ? -4.245 -11.202 -7.953 1.00 92.25 310 ASP A C 1
ATOM 2344 O O . ASP A 1 310 ? -5.294 -11.434 -8.561 1.00 92.25 310 ASP A O 1
ATOM 2348 N N . LEU A 1 311 ? -3.941 -11.800 -6.807 1.00 91.94 311 LEU A N 1
ATOM 2349 C CA . LEU A 1 311 ? -4.885 -12.582 -6.031 1.00 91.94 311 LEU A CA 1
ATOM 2350 C C . LEU A 1 311 ? -4.794 -12.130 -4.581 1.00 91.94 311 LEU A C 1
ATOM 2352 O O . LEU A 1 311 ? -3.748 -12.256 -3.945 1.00 91.94 311 LEU A O 1
ATOM 2356 N N . GLY A 1 312 ? -5.901 -11.631 -4.048 1.00 89.44 312 GLY A N 1
ATOM 2357 C CA . GLY A 1 312 ? -6.080 -11.390 -2.625 1.00 89.44 312 GLY A CA 1
ATOM 2358 C C . GLY A 1 312 ? -6.989 -12.463 -2.056 1.00 89.44 312 GLY A C 1
ATOM 2359 O O . GLY A 1 312 ? -8.098 -12.635 -2.543 1.00 89.44 312 GLY A O 1
ATOM 2360 N N . THR A 1 313 ? -6.543 -13.186 -1.036 1.00 88.00 313 THR A N 1
ATOM 2361 C CA . THR A 1 313 ? -7.385 -14.178 -0.361 1.00 88.00 313 THR A CA 1
ATOM 2362 C C . THR A 1 313 ? -7.206 -14.113 1.140 1.00 88.00 313 THR A C 1
ATOM 2364 O O . THR A 1 313 ? -6.112 -13.837 1.646 1.00 88.00 313 THR A O 1
ATOM 2367 N N . ARG A 1 314 ? -8.291 -14.366 1.861 1.00 84.31 314 ARG A N 1
ATOM 2368 C CA . ARG A 1 314 ? -8.288 -14.457 3.313 1.00 84.31 314 ARG A CA 1
ATOM 2369 C C . ARG A 1 314 ? -8.174 -15.913 3.745 1.00 84.31 314 ARG A C 1
ATOM 2371 O O . ARG A 1 314 ? -8.858 -16.786 3.219 1.00 84.31 314 ARG A O 1
ATOM 2378 N N . MET A 1 315 ? -7.313 -16.190 4.719 1.00 84.50 315 MET A N 1
ATOM 2379 C CA . MET A 1 315 ? -7.198 -17.523 5.308 1.00 84.50 315 MET A CA 1
ATOM 2380 C C . MET A 1 315 ? -8.347 -17.740 6.296 1.00 84.50 315 MET A C 1
ATOM 2382 O O . MET A 1 315 ? -8.274 -17.275 7.425 1.00 84.50 315 MET A O 1
ATOM 2386 N N . THR A 1 316 ? -9.405 -18.446 5.906 1.00 71.50 316 THR A N 1
ATOM 2387 C CA . THR A 1 316 ? -10.636 -18.585 6.713 1.00 71.50 316 THR A CA 1
ATOM 2388 C C . THR A 1 316 ? -10.621 -19.741 7.733 1.00 71.50 316 THR A C 1
ATOM 2390 O O . THR A 1 316 ? -11.680 -20.233 8.109 1.00 71.50 316 THR A O 1
ATOM 2393 N N . ASP A 1 317 ? -9.456 -20.216 8.190 1.00 68.38 317 ASP A N 1
ATOM 2394 C CA . ASP A 1 317 ? -9.369 -21.384 9.092 1.00 68.38 317 ASP A CA 1
ATOM 2395 C C . ASP A 1 317 ? -9.302 -20.981 10.587 1.00 68.38 317 ASP A C 1
ATOM 2397 O O . ASP A 1 317 ? -8.430 -20.185 10.946 1.00 68.38 317 ASP A O 1
ATOM 2401 N N . PRO A 1 318 ? -10.161 -21.517 11.482 1.00 53.41 318 PRO A N 1
ATOM 2402 C CA . PRO A 1 318 ? -10.122 -21.260 12.929 1.00 53.41 318 PRO A CA 1
ATOM 2403 C C . PRO A 1 318 ? -8.829 -21.693 13.651 1.00 53.41 318 PRO A C 1
ATOM 2405 O O . PRO A 1 318 ? -8.637 -21.301 14.796 1.00 53.41 318 PRO A O 1
ATOM 2408 N N . GLY A 1 319 ? -7.928 -22.455 13.019 1.00 60.56 319 GLY A N 1
ATOM 2409 C CA . GLY A 1 319 ? -6.658 -22.908 13.612 1.00 60.56 319 GLY A CA 1
ATOM 2410 C C . GLY A 1 319 ? -5.452 -21.967 13.456 1.00 60.56 319 GLY A C 1
ATOM 2411 O O . GLY A 1 319 ? -4.313 -22.411 13.618 1.00 60.56 319 GLY A O 1
ATOM 2412 N N . LEU A 1 320 ? -5.659 -20.698 13.086 1.00 68.56 320 LEU A N 1
ATOM 2413 C CA . LEU A 1 320 ? -4.580 -19.708 12.954 1.00 68.56 320 LEU A CA 1
ATOM 2414 C C . LEU A 1 320 ? -4.168 -19.163 14.324 1.00 68.56 320 LEU A C 1
ATOM 2416 O O . LEU A 1 320 ? -4.481 -18.033 14.686 1.00 68.56 320 LEU A O 1
ATOM 2420 N N . GLU A 1 321 ? -3.478 -19.990 15.099 1.00 77.62 321 GLU A N 1
ATOM 2421 C CA . GLU A 1 321 ? -2.960 -19.592 16.404 1.00 77.62 321 GLU A CA 1
ATOM 2422 C C . GLU A 1 321 ? -1.606 -18.878 16.277 1.00 77.62 321 GLU A C 1
ATOM 2424 O O . GLU A 1 321 ? -0.818 -19.109 15.351 1.00 77.62 321 GLU A O 1
ATOM 2429 N N . THR A 1 322 ? -1.314 -18.024 17.258 1.00 82.44 322 THR A N 1
ATOM 2430 C CA . THR A 1 322 ? 0.002 -17.408 17.445 1.00 82.44 322 THR A CA 1
ATOM 2431 C C . THR A 1 322 ? 1.114 -18.456 17.375 1.00 82.44 322 THR A C 1
ATOM 2433 O O . THR A 1 322 ? 1.085 -19.470 18.067 1.00 82.44 322 THR A O 1
ATOM 2436 N N . GLY A 1 323 ? 2.134 -18.184 16.565 1.00 84.69 323 GLY A N 1
ATOM 2437 C CA . GLY A 1 323 ? 3.283 -19.062 16.355 1.00 84.69 323 GLY A CA 1
ATOM 2438 C C . GLY A 1 323 ? 3.139 -20.027 15.178 1.00 84.69 323 GLY A C 1
ATOM 2439 O O . GLY A 1 323 ? 4.130 -20.654 14.806 1.00 84.69 323 GLY A O 1
ATOM 2440 N N . ALA A 1 324 ? 1.967 -20.122 14.543 1.00 87.75 324 ALA A N 1
ATOM 2441 C CA . ALA A 1 324 ? 1.791 -20.966 13.366 1.00 87.75 324 ALA A CA 1
ATOM 2442 C C . ALA A 1 324 ? 2.622 -20.449 12.175 1.00 87.75 324 ALA A C 1
ATOM 2444 O O . ALA A 1 324 ? 2.496 -19.288 11.780 1.00 87.75 324 ALA A O 1
ATOM 2445 N N . ALA A 1 325 ? 3.464 -21.302 11.589 1.00 91.38 325 ALA A N 1
ATOM 2446 C CA . ALA A 1 325 ? 4.225 -20.997 10.380 1.00 91.38 325 ALA A CA 1
ATOM 2447 C C . ALA A 1 325 ? 3.337 -21.125 9.141 1.00 91.38 325 ALA A C 1
ATOM 2449 O O . ALA A 1 325 ? 2.580 -22.086 9.015 1.00 91.38 325 ALA A O 1
ATOM 2450 N N . VAL A 1 326 ? 3.442 -20.170 8.221 1.00 91.94 326 VAL A N 1
ATOM 2451 C CA . VAL A 1 326 ? 2.613 -20.096 7.019 1.00 91.94 326 VAL A CA 1
ATOM 2452 C C . VAL A 1 326 ? 3.499 -20.202 5.788 1.00 91.94 326 VAL A C 1
ATOM 2454 O O . VAL A 1 326 ? 4.430 -19.420 5.598 1.00 91.94 326 VAL A O 1
ATOM 2457 N N . GLU A 1 327 ? 3.171 -21.147 4.919 1.00 94.94 327 GLU A N 1
ATOM 2458 C CA . GLU A 1 327 ? 3.807 -21.339 3.622 1.00 94.94 327 GLU A CA 1
ATOM 2459 C C . GLU A 1 327 ? 2.744 -21.333 2.528 1.00 94.94 327 GLU A C 1
ATOM 2461 O O . GLU A 1 327 ? 1.645 -21.845 2.711 1.00 94.94 327 GLU A O 1
ATOM 2466 N N . LEU A 1 328 ? 3.062 -20.780 1.366 1.00 95.12 328 LEU A N 1
ATOM 2467 C CA . LEU A 1 328 ? 2.206 -20.838 0.186 1.00 95.12 328 LEU A CA 1
ATOM 2468 C C . LEU A 1 328 ? 2.890 -21.689 -0.875 1.00 95.12 328 LEU A C 1
ATOM 2470 O O . LEU A 1 328 ? 4.009 -21.387 -1.276 1.00 95.12 328 LEU A O 1
ATOM 2474 N N . ARG A 1 329 ? 2.187 -22.704 -1.375 1.00 96.50 329 ARG A N 1
ATOM 2475 C CA . ARG A 1 329 ? 2.483 -23.329 -2.661 1.00 96.50 329 ARG A CA 1
ATOM 2476 C C . ARG A 1 329 ? 1.564 -22.714 -3.709 1.00 96.50 329 ARG A C 1
ATOM 2478 O O . ARG A 1 329 ? 0.348 -22.904 -3.657 1.00 96.50 329 ARG A O 1
ATOM 2485 N N . LEU A 1 330 ? 2.163 -21.995 -4.645 1.00 96.31 330 LEU A N 1
ATOM 2486 C CA . LEU A 1 330 ? 1.494 -21.364 -5.769 1.00 96.31 330 LEU A CA 1
ATOM 2487 C C . LEU A 1 330 ? 1.814 -22.134 -7.043 1.00 96.31 330 LEU A C 1
ATOM 2489 O O . LEU A 1 330 ? 2.983 -22.290 -7.385 1.00 96.31 330 LEU A O 1
ATOM 2493 N N . ASP A 1 331 ? 0.778 -22.553 -7.751 1.00 96.50 331 ASP A N 1
ATOM 2494 C CA . ASP A 1 331 ? 0.888 -23.088 -9.099 1.00 96.50 331 ASP A CA 1
ATOM 2495 C C . ASP A 1 331 ? 0.204 -22.087 -10.048 1.00 96.50 331 ASP A C 1
ATOM 2497 O O . ASP A 1 331 ? -0.981 -21.789 -9.878 1.00 96.50 331 ASP A O 1
ATOM 2501 N N . LEU A 1 332 ? 0.938 -21.544 -11.021 1.00 96.38 332 LEU A N 1
ATOM 2502 C CA . LEU A 1 332 ? 0.383 -20.737 -12.112 1.00 96.38 332 LEU A CA 1
ATOM 2503 C C . LEU A 1 332 ? 0.276 -21.586 -13.380 1.00 96.38 332 LEU A C 1
ATOM 2505 O O . LEU A 1 332 ? 1.261 -22.188 -13.800 1.00 96.38 332 LEU A O 1
ATOM 2509 N N . GLU A 1 333 ? -0.903 -21.614 -13.998 1.00 97.06 333 GLU A N 1
ATOM 2510 C CA . GLU A 1 333 ? -1.168 -22.264 -15.285 1.00 97.06 333 GLU A CA 1
ATOM 2511 C C . GLU A 1 333 ? -1.291 -21.207 -16.386 1.00 97.06 333 GLU A C 1
ATOM 2513 O O . GLU A 1 333 ? -2.079 -20.266 -16.279 1.00 97.06 333 GLU A O 1
ATOM 2518 N N . GLU A 1 334 ? -0.533 -21.366 -17.464 1.00 96.81 334 GLU A N 1
ATOM 2519 C CA . GLU A 1 334 ? -0.696 -20.579 -18.680 1.00 96.81 334 GLU A CA 1
ATOM 2520 C C . GLU A 1 334 ? -1.836 -21.174 -19.515 1.00 96.81 334 GLU A C 1
ATOM 2522 O O . GLU A 1 334 ? -1.741 -22.294 -20.024 1.00 96.81 334 GLU A O 1
ATOM 2527 N N . LEU A 1 335 ? -2.921 -20.421 -19.687 1.00 94.31 335 LEU A N 1
ATOM 2528 C CA . LEU A 1 335 ? -4.171 -20.927 -20.257 1.00 94.31 335 LEU A CA 1
ATOM 2529 C C . LEU A 1 335 ? -4.034 -21.487 -21.678 1.00 94.31 335 LEU A C 1
ATOM 2531 O O . LEU A 1 335 ? -4.710 -22.467 -22.003 1.00 94.31 335 LEU A O 1
ATOM 2535 N N . ASN A 1 336 ? -3.166 -20.882 -22.491 1.00 93.56 336 ASN A N 1
ATOM 2536 C CA . ASN A 1 336 ? -2.992 -21.221 -23.904 1.00 93.56 336 ASN A CA 1
ATOM 2537 C C . ASN A 1 336 ? -2.129 -22.472 -24.107 1.00 93.56 336 ASN A C 1
ATOM 2539 O O . ASN A 1 336 ? -2.433 -23.304 -24.957 1.00 93.56 336 ASN A O 1
ATOM 2543 N N . THR A 1 337 ? -1.050 -22.609 -23.335 1.00 95.38 337 THR A N 1
ATOM 2544 C CA . THR A 1 337 ? -0.052 -23.679 -23.509 1.00 95.38 337 THR A CA 1
ATOM 2545 C C . THR A 1 337 ? -0.233 -24.828 -22.524 1.00 95.38 337 THR A C 1
ATOM 2547 O O . THR A 1 337 ? 0.391 -25.875 -22.687 1.00 95.38 337 THR A O 1
ATOM 2550 N N . LYS A 1 338 ? -1.059 -24.635 -21.487 1.00 96.00 338 LYS A N 1
ATOM 2551 C CA . LYS A 1 338 ? -1.211 -25.545 -20.341 1.00 96.00 338 LYS A CA 1
ATOM 2552 C C . LYS A 1 338 ? 0.080 -25.770 -19.554 1.00 96.00 338 LYS A C 1
ATOM 2554 O O . LYS A 1 338 ? 0.168 -26.700 -18.755 1.00 96.00 338 LYS A O 1
ATOM 2559 N N . ARG A 1 339 ? 1.083 -24.909 -19.750 1.00 96.38 339 ARG A N 1
ATOM 2560 C CA . ARG A 1 339 ? 2.315 -24.908 -18.962 1.00 96.38 339 ARG A CA 1
ATOM 2561 C C . ARG A 1 339 ? 1.997 -24.513 -17.523 1.00 96.38 339 ARG A C 1
ATOM 2563 O O . ARG A 1 339 ? 1.310 -23.522 -17.296 1.00 96.38 339 ARG A O 1
ATOM 2570 N N . VAL A 1 340 ? 2.549 -25.255 -16.566 1.00 96.88 340 VAL A N 1
ATOM 2571 C CA . VAL A 1 340 ? 2.428 -24.958 -15.134 1.00 96.88 340 VAL A CA 1
ATOM 2572 C C . VAL A 1 340 ? 3.788 -24.561 -14.574 1.00 96.88 340 VAL A C 1
ATOM 2574 O O . VAL A 1 340 ? 4.784 -25.240 -14.822 1.00 96.88 340 VAL A O 1
ATOM 2577 N N . VAL A 1 341 ? 3.819 -23.474 -13.806 1.00 97.25 341 VAL A N 1
ATOM 2578 C CA . VAL A 1 341 ? 4.984 -23.027 -13.038 1.00 97.25 341 VAL A CA 1
ATOM 2579 C C . VAL A 1 341 ? 4.617 -23.053 -11.559 1.00 97.25 341 VAL A C 1
ATOM 2581 O O . VAL A 1 341 ? 3.643 -22.430 -11.143 1.00 97.25 341 VAL A O 1
ATOM 2584 N N . SER A 1 342 ? 5.399 -23.781 -10.765 1.00 96.88 342 SER A N 1
ATOM 2585 C CA . SER A 1 342 ? 5.169 -23.954 -9.329 1.00 96.88 342 SER A CA 1
ATOM 2586 C C . SER A 1 342 ? 6.223 -23.217 -8.516 1.00 96.88 342 SER A C 1
ATOM 2588 O O . SER A 1 342 ? 7.419 -23.338 -8.787 1.00 96.88 342 SER A O 1
ATOM 2590 N N . ARG A 1 343 ? 5.801 -22.512 -7.465 1.00 97.00 343 ARG A N 1
ATOM 2591 C CA . ARG A 1 343 ? 6.705 -21.863 -6.513 1.00 97.00 343 ARG A CA 1
ATOM 2592 C C . ARG A 1 343 ? 6.199 -21.974 -5.081 1.00 97.00 343 ARG A C 1
ATOM 2594 O O . ARG A 1 343 ? 4.998 -21.975 -4.821 1.00 97.00 343 ARG A O 1
ATOM 2601 N N . GLN A 1 344 ? 7.140 -22.053 -4.146 1.00 96.94 344 GLN A N 1
ATOM 2602 C CA . GLN A 1 344 ? 6.867 -22.030 -2.716 1.00 96.94 344 GLN A CA 1
ATOM 2603 C C . GLN A 1 344 ? 7.334 -20.704 -2.110 1.00 96.94 344 GLN A C 1
ATOM 2605 O O . GLN A 1 344 ? 8.424 -20.227 -2.419 1.00 96.94 344 GLN A O 1
ATOM 2610 N N . PHE A 1 345 ? 6.514 -20.127 -1.237 1.00 95.88 345 PHE A N 1
ATOM 2611 C CA . PHE A 1 345 ? 6.801 -18.890 -0.518 1.00 95.88 345 PHE A CA 1
ATOM 2612 C C . PHE A 1 345 ? 6.683 -19.119 0.985 1.00 95.88 345 PHE A C 1
ATOM 2614 O O . PHE A 1 345 ? 5.681 -19.657 1.457 1.00 95.88 345 PHE A O 1
ATOM 2621 N N . ALA A 1 346 ? 7.672 -18.656 1.745 1.00 94.50 346 ALA A N 1
ATOM 2622 C CA . ALA A 1 346 ? 7.564 -18.550 3.194 1.00 94.50 346 ALA A CA 1
ATOM 2623 C C . ALA A 1 346 ? 6.857 -17.231 3.546 1.00 94.50 346 ALA A C 1
ATOM 2625 O O . ALA A 1 346 ? 7.360 -16.154 3.239 1.00 94.50 346 ALA A O 1
ATOM 2626 N N . LEU A 1 347 ? 5.692 -17.308 4.194 1.00 91.75 347 LEU A N 1
ATOM 2627 C CA . LEU A 1 347 ? 4.853 -16.152 4.550 1.00 91.75 347 LEU A CA 1
ATOM 2628 C C . LEU A 1 347 ? 4.990 -15.743 6.032 1.00 91.75 347 LEU A C 1
ATOM 2630 O O . LEU A 1 347 ? 4.188 -14.963 6.565 1.00 91.75 347 LEU A O 1
ATOM 2634 N N . GLY A 1 348 ? 6.023 -16.267 6.695 1.00 90.19 348 GLY A N 1
ATOM 2635 C CA . GLY A 1 348 ? 6.357 -16.006 8.093 1.00 90.19 348 GLY A CA 1
ATOM 2636 C C . GLY A 1 348 ? 5.492 -16.788 9.080 1.00 90.19 348 GLY A C 1
ATOM 2637 O O . GLY A 1 348 ? 4.842 -17.769 8.729 1.00 90.19 348 GLY A O 1
ATOM 2638 N N . THR A 1 349 ? 5.491 -16.349 10.335 1.00 87.06 349 THR A N 1
ATOM 2639 C CA . THR A 1 349 ? 4.682 -16.926 11.415 1.00 87.06 349 THR A CA 1
ATOM 2640 C C . THR A 1 349 ? 3.564 -15.974 11.816 1.00 87.06 349 THR A C 1
ATOM 2642 O O . THR A 1 349 ? 3.720 -14.751 11.743 1.00 87.06 349 THR A O 1
ATOM 2645 N N . PHE A 1 350 ? 2.419 -16.501 12.246 1.00 81.44 350 PHE A N 1
ATOM 2646 C CA . PHE A 1 350 ? 1.409 -15.696 12.923 1.00 81.44 350 PHE A CA 1
ATOM 2647 C C . PHE A 1 350 ? 2.036 -15.091 14.176 1.00 81.44 350 PHE A C 1
ATOM 2649 O O . PHE A 1 350 ? 2.354 -15.798 15.131 1.00 81.44 350 PHE A O 1
ATOM 2656 N N . ALA A 1 351 ? 2.286 -13.784 14.143 1.00 71.12 351 ALA A N 1
ATOM 2657 C CA . ALA A 1 351 ? 2.679 -13.072 15.339 1.00 71.12 351 ALA A CA 1
ATOM 2658 C C . ALA A 1 351 ? 1.489 -13.099 16.297 1.00 71.12 351 ALA A C 1
ATOM 2660 O O . ALA A 1 351 ? 0.346 -12.973 15.853 1.00 71.12 351 ALA A O 1
ATOM 2661 N N . ALA A 1 352 ? 1.765 -13.214 17.596 1.00 54.41 352 ALA A N 1
ATOM 2662 C CA . ALA A 1 352 ? 0.817 -12.683 18.557 1.00 54.41 352 ALA A CA 1
ATOM 2663 C C . ALA A 1 352 ? 0.684 -11.221 18.154 1.00 54.41 352 ALA A C 1
ATOM 2665 O O . ALA A 1 352 ? 1.704 -10.524 18.092 1.00 54.41 352 ALA A O 1
ATOM 2666 N N . GLU A 1 353 ? -0.519 -10.770 17.809 1.00 47.22 353 GLU A N 1
ATOM 2667 C CA . GLU A 1 353 ? -0.766 -9.339 17.846 1.00 47.22 353 GLU A CA 1
ATOM 2668 C C . GLU A 1 353 ? -0.282 -8.905 19.223 1.00 47.22 353 GLU A C 1
ATOM 2670 O O . GLU A 1 353 ? -0.758 -9.413 20.243 1.00 47.22 353 GLU A O 1
ATOM 2675 N N . ALA A 1 354 ? 0.785 -8.098 19.262 1.00 34.19 354 ALA A N 1
ATOM 2676 C CA . ALA A 1 354 ? 1.186 -7.491 20.513 1.00 34.19 354 ALA A CA 1
ATOM 2677 C C . ALA A 1 354 ? -0.090 -6.801 20.983 1.00 34.19 354 ALA A C 1
ATOM 2679 O O . ALA A 1 354 ? -0.589 -5.979 20.209 1.00 34.19 354 ALA A O 1
ATOM 2680 N N . PRO A 1 355 ? -0.669 -7.187 22.138 1.00 32.75 355 PRO A N 1
ATOM 2681 C CA . PRO A 1 355 ? -1.911 -6.591 22.575 1.00 32.75 355 PRO A CA 1
ATOM 2682 C C . PRO A 1 355 ? -1.660 -5.099 22.525 1.00 32.75 355 PRO A C 1
ATOM 2684 O O . PRO A 1 355 ? -0.709 -4.613 23.152 1.00 32.75 355 PRO A O 1
ATOM 2687 N N . THR A 1 356 ? -2.423 -4.400 21.690 1.00 35.19 356 THR A N 1
ATOM 2688 C CA . THR A 1 356 ? -2.483 -2.951 21.708 1.00 35.19 356 THR A CA 1
ATOM 2689 C C . THR A 1 356 ? -2.832 -2.663 23.151 1.00 35.19 356 THR A C 1
ATOM 2691 O O . THR A 1 356 ? -3.947 -2.943 23.582 1.00 35.19 356 THR A O 1
ATOM 2694 N N . ARG A 1 357 ? -1.832 -2.284 23.958 1.00 26.78 357 ARG A N 1
ATOM 2695 C CA . ARG A 1 357 ? -2.079 -1.895 25.337 1.00 26.78 357 ARG A CA 1
ATOM 2696 C C . ARG A 1 357 ? -3.059 -0.756 25.192 1.00 26.78 357 ARG A C 1
ATOM 2698 O O . ARG A 1 357 ? -2.673 0.310 24.715 1.00 26.78 357 ARG A O 1
ATOM 2705 N N . GLU A 1 358 ? -4.316 -1.017 25.538 1.00 29.94 358 GLU A N 1
ATOM 2706 C CA . GLU A 1 358 ? -5.258 0.050 25.791 1.00 29.94 358 GLU A CA 1
ATOM 2707 C C . GLU A 1 358 ? -4.504 1.027 26.695 1.00 29.94 358 GLU A C 1
ATOM 2709 O O . GLU A 1 358 ? -3.881 0.591 27.678 1.00 29.94 358 GLU A O 1
ATOM 2714 N N . PRO A 1 359 ? -4.474 2.328 26.369 1.00 30.89 359 PRO A N 1
ATOM 2715 C CA . PRO A 1 359 ? -4.191 3.289 27.402 1.00 30.89 359 PRO A CA 1
ATOM 2716 C C . PRO A 1 359 ? -5.269 3.012 28.439 1.00 30.89 359 PRO A C 1
ATOM 2718 O O . PRO A 1 359 ? -6.443 3.293 28.197 1.00 30.89 359 PRO A O 1
ATOM 2721 N N . THR A 1 360 ? -4.898 2.380 29.555 1.00 30.47 360 THR A N 1
ATOM 2722 C CA . THR A 1 360 ? -5.744 2.368 30.735 1.00 30.47 360 THR A CA 1
ATOM 2723 C C . THR A 1 360 ? -6.050 3.836 30.935 1.00 30.47 360 THR A C 1
ATOM 2725 O O . THR A 1 360 ? -5.127 4.609 31.204 1.00 30.47 360 THR A O 1
ATOM 2728 N N . ALA A 1 361 ? -7.291 4.247 30.667 1.00 33.22 361 ALA A N 1
ATOM 2729 C CA . ALA A 1 361 ? -7.731 5.584 30.987 1.00 33.22 361 ALA A CA 1
ATOM 2730 C C . ALA A 1 361 ? -7.403 5.723 32.467 1.00 33.22 361 ALA A C 1
ATOM 2732 O O . ALA A 1 361 ? -8.012 5.052 33.303 1.00 33.22 361 ALA A O 1
ATOM 2733 N N . GLY A 1 362 ? -6.336 6.466 32.772 1.00 29.12 362 GLY A N 1
ATOM 2734 C CA . GLY A 1 362 ? -6.014 6.798 34.139 1.00 29.12 362 GLY A CA 1
ATOM 2735 C C . GLY A 1 362 ? -7.291 7.410 34.663 1.00 29.12 362 GLY A C 1
ATOM 2736 O O . GLY A 1 362 ? -7.760 8.400 34.096 1.00 29.12 362 GLY A O 1
ATOM 2737 N N . ALA A 1 363 ? -7.904 6.756 35.653 1.00 29.52 363 ALA A N 1
ATOM 2738 C CA . ALA A 1 363 ? -9.011 7.350 36.371 1.00 29.52 363 ALA A CA 1
ATOM 2739 C C . ALA A 1 363 ? -8.585 8.793 36.667 1.00 29.52 363 ALA A C 1
ATOM 2741 O O . ALA A 1 363 ? -7.440 8.976 37.106 1.00 29.52 363 ALA A O 1
ATOM 2742 N N . PRO A 1 364 ? -9.410 9.803 36.337 1.00 33.06 364 PRO A N 1
ATOM 2743 C CA . PRO A 1 364 ? -9.047 11.178 36.616 1.00 33.06 364 PRO A CA 1
ATOM 2744 C C . PRO A 1 364 ? -8.592 11.222 38.069 1.00 33.06 364 PRO A C 1
ATOM 2746 O O . PRO A 1 364 ? -9.316 10.767 38.958 1.00 33.06 364 PRO A O 1
ATOM 2749 N N . GLN A 1 365 ? -7.354 11.669 38.297 1.00 32.19 365 GLN A N 1
ATOM 2750 C CA . GLN A 1 365 ? -6.930 12.010 39.642 1.00 32.19 365 GLN A CA 1
ATOM 2751 C C . GLN A 1 365 ? -7.909 13.084 40.094 1.00 32.19 365 GLN A C 1
ATOM 2753 O O . GLN A 1 365 ? -7.858 14.221 39.627 1.00 32.19 365 GLN A O 1
ATOM 2758 N N . VAL A 1 366 ? -8.862 12.677 40.928 1.00 34.00 366 VAL A N 1
ATOM 2759 C CA . VAL A 1 366 ? -9.740 13.584 41.644 1.00 34.00 366 VAL A CA 1
ATOM 2760 C C . VAL A 1 366 ? -8.793 14.454 42.453 1.00 34.00 366 VAL A C 1
ATOM 2762 O O . VAL A 1 366 ? -8.130 13.974 43.374 1.00 34.00 366 VAL A O 1
ATOM 2765 N N . ALA A 1 367 ? -8.643 15.708 42.029 1.00 36.72 367 ALA A N 1
ATOM 2766 C CA . ALA A 1 367 ? -7.965 16.705 42.831 1.00 36.72 367 ALA A CA 1
ATOM 2767 C C . ALA A 1 367 ? -8.641 16.716 44.213 1.00 36.72 367 ALA A C 1
ATOM 2769 O O . ALA A 1 367 ? -9.870 16.613 44.267 1.00 36.72 367 ALA A O 1
ATOM 2770 N N . PRO A 1 368 ? -7.880 16.787 45.318 1.00 40.97 368 PRO A N 1
ATOM 2771 C CA . PRO A 1 368 ? -8.477 16.879 46.641 1.00 40.97 368 PRO A CA 1
ATOM 2772 C C . PRO A 1 368 ? -9.462 18.049 46.658 1.00 40.97 368 PRO A C 1
ATOM 2774 O O . PRO A 1 368 ? -9.126 19.148 46.210 1.00 40.97 368 PRO A O 1
ATOM 2777 N N . GLU A 1 369 ? -10.686 17.777 47.118 1.00 35.59 369 GLU A N 1
ATOM 2778 C CA . GLU A 1 369 ? -11.731 18.785 47.273 1.00 35.59 369 GLU A CA 1
ATOM 2779 C C . GLU A 1 369 ? -11.157 20.010 48.002 1.00 35.59 369 GLU A C 1
ATOM 2781 O O . GLU A 1 369 ? -10.509 19.850 49.044 1.00 35.59 369 GLU A O 1
ATOM 2786 N N . PRO A 1 370 ? -11.360 21.236 47.490 1.00 40.50 370 PRO A N 1
ATOM 2787 C CA . PRO A 1 370 ? -11.054 22.416 48.272 1.00 40.50 370 PRO A CA 1
ATOM 2788 C C . PRO A 1 370 ? -11.957 22.427 49.507 1.00 40.50 370 PRO A C 1
ATOM 2790 O O . PRO A 1 370 ? -13.181 22.327 49.409 1.00 40.50 370 PRO A O 1
ATOM 2793 N N . THR A 1 371 ? -11.330 22.551 50.675 1.00 43.34 371 THR A N 1
ATOM 2794 C CA . THR A 1 371 ? -11.988 22.789 51.959 1.00 43.34 371 THR A CA 1
ATOM 2795 C C . THR A 1 371 ? -13.021 23.913 51.810 1.00 43.34 371 THR A C 1
ATOM 2797 O O . THR A 1 371 ? -12.655 24.989 51.331 1.00 43.34 371 THR A O 1
ATOM 2800 N N . PRO A 1 372 ? -14.291 23.718 52.207 1.00 41.47 372 PRO A N 1
ATOM 2801 C CA . PRO A 1 372 ? -15.309 24.741 52.027 1.00 41.47 372 PRO A CA 1
ATOM 2802 C C . PRO A 1 372 ? -15.045 25.929 52.959 1.00 41.47 372 PRO A C 1
ATOM 2804 O O . PRO A 1 372 ? -15.205 25.837 54.179 1.00 41.47 372 PRO A O 1
ATOM 2807 N N . GLU A 1 373 ? -14.671 27.068 52.375 1.00 37.28 373 GLU A N 1
ATOM 2808 C CA . GLU A 1 373 ? -14.842 28.366 53.018 1.00 37.28 373 GLU A CA 1
ATOM 2809 C C . GLU A 1 373 ? -16.340 28.660 53.135 1.00 37.28 373 GLU A C 1
ATOM 2811 O O . GLU A 1 373 ? -17.097 28.622 52.164 1.00 37.28 373 GLU A O 1
ATOM 2816 N N . ARG A 1 374 ? -16.772 28.934 54.369 1.00 41.75 374 ARG A N 1
ATOM 2817 C CA . ARG A 1 374 ? -18.117 29.410 54.686 1.00 41.75 374 ARG A CA 1
ATOM 2818 C C . ARG A 1 374 ? -18.377 30.722 53.948 1.00 41.75 374 ARG A C 1
ATOM 2820 O O . ARG A 1 374 ? -17.802 31.746 54.309 1.00 41.75 374 ARG A O 1
ATOM 2827 N N . VAL A 1 375 ? -19.317 30.707 53.011 1.00 38.88 375 VAL A N 1
ATOM 2828 C CA . VAL A 1 375 ? -19.989 31.917 52.533 1.00 38.88 375 VAL A CA 1
ATOM 2829 C C . VAL A 1 375 ? -21.475 31.795 52.843 1.00 38.88 375 VAL A C 1
ATOM 2831 O O . VAL A 1 375 ? -22.076 30.731 52.722 1.00 38.88 375 VAL A O 1
ATOM 2834 N N . ALA A 1 376 ? -21.995 32.900 53.364 1.00 36.00 376 ALA A N 1
ATOM 2835 C CA . ALA A 1 376 ? -23.254 33.044 54.064 1.00 36.00 376 ALA A CA 1
ATOM 2836 C C . ALA A 1 376 ? -24.502 32.774 53.212 1.00 36.00 376 ALA A C 1
ATOM 2838 O O . ALA A 1 376 ? -24.532 32.987 52.002 1.00 36.00 376 ALA A O 1
ATOM 2839 N N . GLU A 1 377 ? -25.549 32.359 53.922 1.00 38.06 377 GLU A N 1
ATOM 2840 C CA . GLU A 1 377 ? -26.924 32.230 53.461 1.00 38.06 377 GLU A CA 1
ATOM 2841 C C . GLU A 1 377 ? -27.485 33.569 52.957 1.00 38.06 377 GLU A C 1
ATOM 2843 O O . GLU A 1 377 ? -27.457 34.580 53.657 1.00 38.06 377 GLU A O 1
ATOM 2848 N N . ALA A 1 378 ? -28.085 33.542 51.770 1.00 35.56 378 ALA A N 1
ATOM 2849 C CA . ALA A 1 378 ? -29.166 34.441 51.388 1.00 35.56 378 ALA A CA 1
ATOM 2850 C C . ALA A 1 378 ? -30.082 33.672 50.430 1.00 35.56 378 ALA A C 1
ATOM 2852 O O . ALA A 1 378 ? -29.672 33.271 49.343 1.00 35.56 378 ALA A O 1
ATOM 2853 N N . GLY A 1 379 ? -31.299 33.389 50.892 1.00 32.72 379 GLY A N 1
ATOM 2854 C CA . GLY A 1 379 ? -32.288 32.625 50.141 1.00 32.72 379 GLY A CA 1
ATOM 2855 C C . GLY A 1 379 ? -32.962 33.424 49.031 1.00 32.72 379 GLY A C 1
ATOM 2856 O O . GLY A 1 379 ? -32.842 34.643 48.960 1.00 32.72 379 GLY A O 1
ATOM 2857 N N . THR A 1 380 ? -33.708 32.724 48.181 1.00 35.25 380 THR A N 1
ATOM 2858 C CA . THR A 1 380 ? -35.132 32.977 47.900 1.00 35.25 380 THR A CA 1
ATOM 2859 C C . THR A 1 380 ? -35.646 31.987 46.858 1.00 35.25 380 THR A C 1
ATOM 2861 O O . THR A 1 380 ? -34.906 31.462 46.029 1.00 35.25 380 THR A O 1
ATOM 2864 N N . ASP A 1 381 ? -36.937 31.713 46.992 1.00 32.88 381 ASP A N 1
ATOM 2865 C CA . ASP A 1 381 ? -37.763 30.762 46.265 1.00 32.88 381 ASP A CA 1
ATOM 2866 C C . ASP A 1 381 ? -37.836 30.991 44.744 1.00 32.88 381 ASP A C 1
ATOM 2868 O O . ASP A 1 381 ? -37.796 32.126 44.275 1.00 32.88 381 ASP A O 1
ATOM 2872 N N . ALA A 1 382 ? -38.101 29.919 43.983 1.00 33.44 382 ALA A N 1
ATOM 2873 C CA . ALA A 1 382 ? -39.403 29.699 43.327 1.00 33.44 382 ALA A CA 1
ATOM 2874 C C . ALA A 1 382 ? -39.339 28.902 42.004 1.00 33.44 382 ALA A C 1
ATOM 2876 O O . ALA A 1 382 ? -38.478 29.092 41.152 1.00 33.44 382 ALA A O 1
ATOM 2877 N N . ALA A 1 383 ? -40.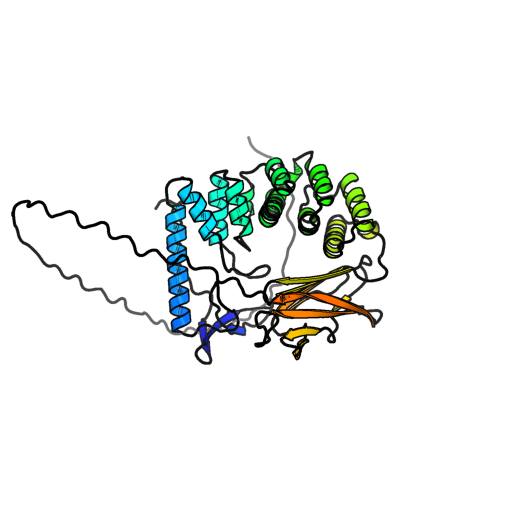414 28.125 41.831 1.00 32.72 383 ALA A N 1
ATOM 2878 C CA . ALA A 1 383 ? -41.103 27.762 40.590 1.00 32.72 383 ALA A CA 1
ATOM 2879 C C . ALA A 1 383 ? -40.578 26.594 39.730 1.00 32.72 383 ALA A C 1
ATOM 2881 O O . ALA A 1 383 ? -39.759 26.720 38.824 1.00 32.72 383 ALA A O 1
ATOM 2882 N N . MET A 1 384 ? -41.247 25.458 39.955 1.00 33.25 384 MET A N 1
ATOM 2883 C CA . MET A 1 384 ? -41.513 24.391 38.993 1.00 33.25 384 MET A CA 1
ATOM 2884 C C . MET A 1 384 ? -42.119 24.911 37.679 1.00 33.25 384 MET A C 1
ATOM 2886 O O . MET A 1 384 ? -43.090 25.666 37.702 1.00 33.25 384 MET A O 1
ATOM 2890 N N . ALA A 1 385 ? -41.675 24.359 36.549 1.00 32.59 385 ALA A N 1
ATOM 2891 C CA . ALA A 1 385 ? -42.507 24.214 35.357 1.00 32.59 385 ALA A CA 1
ATOM 2892 C C . ALA A 1 385 ? -42.112 22.943 34.591 1.00 32.59 385 ALA A C 1
ATOM 2894 O O . ALA A 1 385 ? -41.038 22.840 34.004 1.00 32.59 385 ALA A O 1
ATOM 2895 N N . SER A 1 386 ? -43.007 21.956 34.626 1.00 32.47 386 SER A N 1
ATOM 2896 C CA . SER A 1 386 ? -42.950 20.730 33.836 1.00 32.47 386 SER A CA 1
ATOM 2897 C C . SER A 1 386 ? -43.320 21.016 32.378 1.00 32.47 386 SER A C 1
ATOM 2899 O O . SER A 1 386 ? -44.417 21.516 32.121 1.00 32.47 386 SER A O 1
ATOM 2901 N N . ALA A 1 387 ? -42.480 20.617 31.424 1.00 33.78 387 ALA A N 1
ATOM 2902 C CA . ALA A 1 387 ? -42.850 20.549 30.013 1.00 33.78 387 ALA A CA 1
ATOM 2903 C C . ALA A 1 387 ? -42.900 19.080 29.563 1.00 33.78 387 ALA A C 1
ATOM 2905 O O . ALA A 1 387 ? -41.913 18.351 29.640 1.00 33.78 387 ALA A O 1
ATOM 2906 N N . ARG A 1 388 ? -44.092 18.645 29.138 1.00 32.97 388 ARG A N 1
ATOM 2907 C CA . ARG A 1 388 ? -44.366 17.340 28.516 1.00 32.97 388 ARG A CA 1
ATOM 2908 C C . ARG A 1 388 ? -43.868 17.333 27.060 1.00 32.97 388 ARG A C 1
ATOM 2910 O O . ARG A 1 388 ? -43.981 18.366 26.405 1.00 32.97 388 ARG A O 1
ATOM 2917 N N . PRO A 1 389 ? -43.418 16.191 26.511 1.00 39.00 389 PRO A N 1
ATOM 2918 C CA . PRO A 1 389 ? -43.116 16.078 25.088 1.00 39.00 389 PRO A CA 1
ATOM 2919 C C . PRO A 1 389 ? -44.377 15.792 24.252 1.00 39.00 389 PRO A C 1
ATOM 2921 O O . PRO A 1 389 ? -45.181 14.917 24.581 1.00 39.00 389 PRO A O 1
ATOM 2924 N N . GLU A 1 390 ? -44.527 16.527 23.148 1.00 31.50 390 GLU A N 1
ATOM 2925 C CA . GLU A 1 390 ? -45.543 16.300 22.119 1.00 31.50 390 GLU A CA 1
ATOM 2926 C C . GLU A 1 390 ? -45.255 15.022 21.316 1.00 31.50 390 GLU A C 1
ATOM 2928 O O . GLU A 1 390 ? -44.181 14.828 20.745 1.00 31.50 390 GLU A O 1
ATOM 2933 N N . GLN A 1 391 ? -46.268 14.160 21.240 1.00 32.09 391 GLN A N 1
ATOM 2934 C CA . GLN A 1 391 ? -46.330 12.997 20.363 1.00 32.09 391 GLN A CA 1
ATOM 2935 C C . GLN A 1 391 ? -46.465 13.443 18.900 1.00 32.09 391 GLN A C 1
ATOM 2937 O O . GLN A 1 391 ? -47.510 13.955 18.494 1.00 32.09 391 GLN A O 1
ATOM 2942 N N . ARG A 1 392 ? -45.449 13.184 18.068 1.00 30.53 392 ARG A N 1
ATOM 2943 C CA . ARG A 1 392 ? -45.601 13.236 16.606 1.00 30.53 392 ARG A CA 1
ATOM 2944 C C . ARG A 1 392 ? -46.186 11.919 16.100 1.00 30.53 392 ARG A C 1
ATOM 2946 O O . ARG A 1 392 ? -45.611 10.850 16.284 1.00 30.53 392 ARG A O 1
ATOM 2953 N N . ARG A 1 393 ? -47.359 12.023 15.473 1.00 29.08 393 ARG A N 1
ATOM 2954 C CA . ARG A 1 393 ? -48.089 10.930 14.822 1.00 29.08 393 ARG A CA 1
ATOM 2955 C C . ARG A 1 393 ? -47.367 10.460 13.557 1.00 29.08 393 ARG A C 1
ATOM 2957 O O . ARG A 1 393 ? -46.961 11.274 12.733 1.00 29.08 393 ARG A O 1
ATOM 2964 N N . CYS A 1 394 ? -47.292 9.140 13.398 1.00 28.38 394 CYS A N 1
ATOM 2965 C CA . CYS A 1 394 ? -47.008 8.464 12.135 1.00 28.38 394 CYS A CA 1
ATOM 2966 C C . CYS A 1 394 ? -48.178 8.668 11.162 1.00 28.38 394 CYS A C 1
ATOM 2968 O O . CYS A 1 394 ? -49.321 8.367 11.504 1.00 28.38 394 CYS A O 1
ATOM 2970 N N . GLY A 1 395 ? -47.892 9.157 9.956 1.00 28.59 395 GLY A N 1
ATOM 2971 C CA . GLY A 1 395 ? -48.808 9.111 8.821 1.00 28.59 395 GLY A CA 1
ATOM 2972 C C . GLY A 1 395 ? -48.438 7.935 7.925 1.00 28.59 395 GLY A C 1
ATOM 2973 O O . GLY A 1 395 ? -47.378 7.950 7.308 1.00 28.59 395 GLY A O 1
ATOM 2974 N N . CYS A 1 396 ? -49.297 6.919 7.880 1.00 27.33 396 CYS A N 1
ATOM 2975 C CA . CYS A 1 396 ? -49.278 5.899 6.835 1.00 27.33 396 CYS A CA 1
ATOM 2976 C C . CYS A 1 396 ? -49.984 6.469 5.599 1.00 27.33 396 CYS A C 1
ATOM 2978 O O . CYS A 1 396 ? -51.084 7.003 5.727 1.00 27.33 396 CYS A O 1
ATOM 2980 N N . ALA A 1 397 ? -49.374 6.332 4.423 1.00 29.72 397 ALA A N 1
ATOM 2981 C CA . ALA A 1 397 ? -50.050 6.496 3.143 1.00 29.72 397 ALA A CA 1
ATOM 2982 C C . ALA A 1 397 ? -49.968 5.166 2.388 1.00 29.72 397 ALA A C 1
ATOM 2984 O O . ALA A 1 397 ? -48.883 4.633 2.156 1.00 29.72 397 ALA A O 1
ATOM 2985 N N . THR A 1 398 ? -51.141 4.626 2.087 1.00 29.75 398 THR A N 1
ATOM 2986 C CA . THR A 1 398 ? -51.402 3.426 1.295 1.00 29.75 398 THR A CA 1
ATOM 2987 C C . THR A 1 398 ? -51.487 3.754 -0.196 1.00 29.75 398 THR A C 1
ATOM 2989 O O . THR A 1 398 ? -52.071 4.769 -0.560 1.00 29.75 398 THR A O 1
ATOM 2992 N N . GLU A 1 399 ? -50.949 2.824 -0.989 1.00 29.70 399 GLU A N 1
ATOM 2993 C CA . GLU A 1 399 ? -51.378 2.342 -2.316 1.00 29.70 399 GLU A CA 1
ATOM 2994 C C . GLU A 1 399 ? -51.564 3.306 -3.504 1.00 29.70 399 GLU A C 1
ATOM 2996 O O . GLU A 1 399 ? -52.307 4.282 -3.478 1.00 29.70 399 GLU A O 1
ATOM 3001 N N . GLY A 1 400 ? -50.942 2.906 -4.618 1.00 27.22 400 GLY A N 1
ATOM 3002 C CA . GLY A 1 400 ? -51.194 3.398 -5.967 1.00 27.22 400 GLY A CA 1
ATOM 3003 C C . GLY A 1 400 ? -50.389 2.588 -6.986 1.00 27.22 400 GLY A C 1
ATOM 3004 O O . GLY A 1 400 ? -49.196 2.825 -7.158 1.00 27.22 400 GLY A O 1
ATOM 3005 N N . ASP A 1 401 ? -51.051 1.616 -7.613 1.00 28.92 401 ASP A N 1
ATOM 3006 C CA . ASP A 1 401 ? -50.554 0.758 -8.693 1.00 28.92 401 ASP A CA 1
ATOM 3007 C C . ASP A 1 401 ? -50.004 1.537 -9.900 1.00 28.92 401 ASP A C 1
ATOM 3009 O O . ASP A 1 401 ? -50.520 2.591 -10.277 1.00 28.92 401 ASP A O 1
ATOM 3013 N N . GLY A 1 402 ? -49.003 0.964 -10.578 1.00 26.53 402 GLY A N 1
ATOM 3014 C CA . GLY A 1 402 ? -48.494 1.502 -11.840 1.00 26.53 402 GLY A CA 1
ATOM 3015 C C . GLY A 1 402 ? -47.424 0.633 -12.496 1.00 26.53 402 GLY A C 1
ATOM 3016 O O . GLY A 1 402 ? -46.230 0.858 -12.326 1.00 26.53 402 GLY A O 1
ATOM 3017 N N . VAL A 1 403 ? -47.865 -0.355 -13.274 1.00 28.75 403 VAL A N 1
ATOM 3018 C CA . VAL A 1 403 ? -47.053 -1.161 -14.199 1.00 28.75 403 VAL A CA 1
ATOM 3019 C C . VAL A 1 403 ? -46.504 -0.273 -15.327 1.00 28.75 403 VAL A C 1
ATOM 3021 O O . VAL A 1 403 ? -47.272 0.440 -15.968 1.00 28.75 403 VAL A O 1
ATOM 3024 N N . GLY A 1 404 ? -45.198 -0.345 -15.623 1.00 26.42 404 GLY A N 1
ATOM 3025 C CA . GLY A 1 404 ? -44.614 0.403 -16.744 1.00 26.42 404 GLY A CA 1
ATOM 3026 C C . GLY A 1 404 ? -43.120 0.177 -17.003 1.00 26.42 404 GLY A C 1
ATOM 3027 O O . GLY A 1 404 ? -42.298 0.998 -16.629 1.00 26.42 404 GLY A O 1
ATOM 3028 N N . SER A 1 405 ? -42.799 -0.934 -17.672 1.00 25.89 405 SER A N 1
ATOM 3029 C CA . SER A 1 405 ? -41.729 -1.115 -18.675 1.00 25.89 405 SER A CA 1
ATOM 3030 C C . SER A 1 405 ? -40.395 -0.347 -18.516 1.00 25.89 405 SER A C 1
ATOM 3032 O O . SER A 1 405 ? -40.252 0.793 -18.953 1.00 25.89 405 SER A O 1
ATOM 3034 N N . LEU A 1 406 ? -39.359 -1.048 -18.039 1.00 25.11 406 LEU A N 1
ATOM 3035 C CA . LEU A 1 406 ? -37.947 -0.655 -18.134 1.00 25.11 406 LEU A CA 1
ATOM 3036 C C . LEU A 1 406 ? -37.400 -0.988 -19.533 1.00 25.11 406 LEU A C 1
ATOM 3038 O O . LEU A 1 406 ? -37.184 -2.152 -19.863 1.00 25.11 406 LEU A O 1
ATOM 3042 N N . ALA A 1 407 ? -37.157 0.043 -20.341 1.00 26.83 407 ALA A N 1
ATOM 3043 C CA . ALA A 1 407 ? -36.416 -0.050 -21.592 1.00 26.83 407 ALA A CA 1
ATOM 3044 C C . ALA A 1 407 ? -35.165 0.842 -21.534 1.00 26.83 407 ALA A C 1
ATOM 3046 O O . ALA A 1 407 ? -35.256 2.030 -21.244 1.00 26.83 407 ALA A O 1
ATOM 3047 N N . ALA A 1 408 ? -34.029 0.222 -21.867 1.00 26.33 408 ALA A N 1
ATOM 3048 C CA . ALA A 1 408 ? -32.795 0.798 -22.403 1.00 26.33 408 ALA A CA 1
ATOM 3049 C C . ALA A 1 408 ? -32.034 1.858 -21.576 1.00 26.33 408 ALA A C 1
ATOM 3051 O O . ALA A 1 408 ? -32.345 3.041 -21.619 1.00 26.33 408 ALA A O 1
ATOM 3052 N N . MET A 1 409 ? -30.891 1.457 -21.002 1.00 25.12 409 MET A N 1
ATOM 3053 C CA . MET A 1 409 ? -29.706 2.325 -20.934 1.00 25.12 409 MET A CA 1
ATOM 3054 C C . MET A 1 409 ? -28.425 1.508 -21.158 1.00 25.12 409 MET A C 1
ATOM 3056 O O . MET A 1 409 ? -28.032 0.687 -20.334 1.00 25.12 409 MET A O 1
ATOM 3060 N N . ILE A 1 410 ? -27.792 1.758 -22.305 1.00 26.70 410 ILE A N 1
ATOM 3061 C CA . ILE A 1 410 ? -26.394 1.445 -22.640 1.00 26.70 410 ILE A CA 1
ATOM 3062 C C . ILE A 1 410 ? -25.641 2.796 -22.674 1.00 26.70 410 ILE A C 1
ATOM 3064 O O . ILE A 1 410 ? -26.258 3.804 -23.030 1.00 26.70 410 ILE A O 1
ATOM 3068 N N . PRO A 1 411 ? -24.354 2.857 -22.271 1.00 35.47 411 PRO A N 1
ATOM 3069 C CA . PRO A 1 411 ? -23.684 4.085 -21.848 1.00 35.47 411 PRO A CA 1
ATOM 3070 C C . PRO A 1 411 ? -22.974 4.811 -23.000 1.00 35.47 411 PRO A C 1
ATOM 3072 O O . PRO A 1 411 ? -22.528 4.187 -23.961 1.00 35.47 411 PRO A O 1
ATOM 3075 N N . LEU A 1 412 ? -22.795 6.128 -22.867 1.00 25.69 412 LEU A N 1
ATOM 3076 C CA . LEU A 1 412 ? -21.971 6.939 -23.769 1.00 25.69 412 LEU A CA 1
ATOM 3077 C C . LEU A 1 412 ? -21.007 7.817 -22.962 1.00 25.69 412 LEU A C 1
ATOM 3079 O O . LEU A 1 412 ? -21.356 8.878 -22.450 1.00 25.69 412 LEU A O 1
ATOM 3083 N N . LEU A 1 413 ? -19.773 7.325 -22.860 1.00 25.66 413 LEU A N 1
ATOM 3084 C CA . LEU A 1 413 ? -18.570 8.114 -22.619 1.00 25.66 413 LEU A CA 1
ATOM 3085 C C . LEU A 1 413 ? -18.139 8.778 -23.934 1.00 25.66 413 LEU A C 1
ATOM 3087 O O . LEU A 1 413 ? -18.125 8.130 -24.976 1.00 25.66 413 LEU A O 1
ATOM 3091 N N . GLY A 1 414 ? -17.684 10.029 -23.841 1.00 24.78 414 GLY A N 1
ATOM 3092 C CA . GLY A 1 414 ? -16.763 10.628 -24.807 1.00 24.78 414 GLY A CA 1
ATOM 3093 C C . GLY A 1 414 ? -17.410 11.426 -25.934 1.00 24.78 414 GLY A C 1
ATOM 3094 O O . GLY A 1 414 ? -17.766 10.864 -26.959 1.00 24.78 414 GLY A O 1
ATOM 3095 N N . LEU A 1 415 ? -17.479 12.749 -25.755 1.00 26.38 415 LEU A N 1
ATOM 3096 C CA . LEU A 1 415 ? -17.228 13.793 -26.764 1.00 26.38 415 LEU A CA 1
ATOM 3097 C C . LEU A 1 415 ? -17.695 15.133 -26.188 1.00 26.38 415 LEU A C 1
ATOM 3099 O O . LEU A 1 415 ? -18.889 15.329 -26.005 1.00 26.38 415 LEU A O 1
ATOM 3103 N N . LEU A 1 416 ? -16.751 16.033 -25.892 1.00 27.55 416 LEU A N 1
ATOM 3104 C CA . LEU A 1 416 ? -16.807 17.478 -26.192 1.00 27.55 416 LEU A CA 1
ATOM 3105 C C . LEU A 1 416 ? -15.639 18.201 -25.502 1.00 27.55 416 LEU A C 1
ATOM 3107 O O . LEU A 1 416 ? -15.794 19.036 -24.616 1.00 27.55 416 LEU A O 1
ATOM 3111 N N . TYR A 1 417 ? -14.436 17.884 -25.975 1.00 24.59 417 TYR A N 1
ATOM 3112 C CA . TYR A 1 417 ? -13.343 18.842 -26.039 1.00 24.59 417 TYR A CA 1
ATOM 3113 C C . TYR A 1 417 ? -13.405 19.455 -27.439 1.00 24.59 417 TYR A C 1
ATOM 3115 O O . TYR A 1 417 ? -13.020 18.791 -28.393 1.00 24.59 417 TYR A O 1
ATOM 3123 N N . LEU A 1 418 ? -13.990 20.652 -27.565 1.00 28.02 418 LEU A N 1
ATOM 3124 C CA . LEU A 1 418 ? -13.738 21.683 -28.589 1.00 28.02 418 LEU A CA 1
ATOM 3125 C C . LEU A 1 418 ? -14.914 22.671 -28.630 1.00 28.02 418 LEU A C 1
ATOM 3127 O O . LEU A 1 418 ? -16.047 22.283 -28.890 1.00 28.02 418 LEU A O 1
ATOM 3131 N N . ALA A 1 419 ? -14.573 23.952 -28.451 1.00 27.62 419 ALA A N 1
ATOM 3132 C CA . ALA A 1 419 ? -15.311 25.171 -28.811 1.00 27.62 419 ALA A CA 1
ATOM 3133 C C . ALA A 1 419 ? -15.793 26.031 -27.630 1.00 27.62 419 ALA A C 1
ATOM 3135 O O . ALA A 1 419 ? -16.938 25.954 -27.202 1.00 27.62 419 ALA A O 1
ATOM 3136 N N . ARG A 1 420 ? -14.947 26.986 -27.216 1.00 26.50 420 ARG A N 1
ATOM 3137 C CA . ARG A 1 420 ? -15.312 28.418 -27.243 1.00 26.50 420 ARG A CA 1
ATOM 3138 C C . ARG A 1 420 ? -14.107 29.304 -26.928 1.00 26.50 420 ARG A C 1
ATOM 3140 O O . ARG A 1 420 ? -13.738 29.523 -25.782 1.00 26.50 420 ARG A O 1
ATOM 3147 N N . ARG A 1 421 ? -13.526 29.862 -27.992 1.00 29.34 421 ARG A N 1
ATOM 3148 C CA . ARG A 1 421 ? -12.685 31.064 -27.965 1.00 29.34 421 ARG A CA 1
ATOM 3149 C C . ARG A 1 421 ? -13.447 32.153 -28.732 1.00 29.34 421 ARG A C 1
ATOM 3151 O O . ARG A 1 421 ? -13.907 31.876 -29.836 1.00 29.34 421 ARG A O 1
ATOM 3158 N N . LYS A 1 422 ? -13.488 33.368 -28.158 1.00 27.97 422 LYS A N 1
ATOM 3159 C CA . LYS A 1 422 ? -14.065 34.647 -28.656 1.00 27.97 422 LYS A CA 1
ATOM 3160 C C . LYS A 1 422 ? -15.598 34.772 -28.494 1.00 27.97 422 LYS A C 1
ATOM 3162 O O . LYS A 1 422 ? -16.332 33.897 -28.918 1.00 27.97 422 LYS A O 1
ATOM 3167 N N . THR A 1 423 ? -16.168 35.831 -27.902 1.00 34.00 423 THR A N 1
ATOM 3168 C CA . THR A 1 423 ? -15.911 37.282 -28.065 1.00 34.00 423 THR A CA 1
ATOM 3169 C C . THR A 1 423 ? -16.557 38.135 -26.943 1.00 34.00 423 THR A C 1
ATOM 3171 O O . THR A 1 423 ? -17.523 37.692 -26.328 1.00 34.00 423 THR A O 1
ATOM 3174 N N . ARG A 1 424 ? -16.103 39.408 -26.863 1.00 35.12 424 ARG A N 1
ATOM 3175 C CA . ARG A 1 424 ? -16.635 40.618 -26.172 1.00 35.12 424 ARG A CA 1
ATOM 3176 C C . ARG A 1 424 ? -16.135 40.791 -24.726 1.00 35.12 424 ARG A C 1
ATOM 3178 O O . ARG A 1 424 ? -16.345 39.900 -23.923 1.00 35.12 424 ARG A O 1
ATOM 3185 N N . ARG A 1 425 ? -15.487 41.889 -24.328 1.00 40.47 425 ARG A N 1
ATOM 3186 C CA . ARG A 1 425 ? -15.259 43.220 -24.918 1.00 40.47 425 ARG A CA 1
ATOM 3187 C C . ARG A 1 425 ? -13.905 43.745 -24.454 1.00 40.47 425 ARG A C 1
ATOM 3189 O O . ARG A 1 425 ? -13.511 43.348 -23.338 1.00 40.47 425 ARG A O 1
#

Foldseek 3Di:
DPPPQDDDDDDPDADWDQDPQFIWHWDDPDVVDGTDTAADAQLPGDSQPGAGPVSVVVSVVVVVVLSVQLSCLLPDPDDPVSLVSLLVSLQTSDDAPDDPDALVSLQVSLLSCLVVVPLQSSLSSLLRNHRHDLQNSLVSDDLVVLLVQLQPPVDPNSSNLSSLVSLLSPLVRLLVDPCSLVSLLVQCPDPDLVSVLSSLSRDNDQADDPVNLVSLQVSLVVPPDLSSVLSSCVSCVSNVNLVSHDFDPDWRKDWEDDQQKIKIKIAGSPQQWKKDWDQPKWKWKADPNDIDTDGLDDPAWDWDIGRIIMIMGGNNDPPQDAFIWIKIWTWMAGPPPRDIDIDMDGHGHNHPPPPPPPPPPPPPPPDPDPDDDDDDDDDDDDDDDDDDDDDDDDDDDDDDDDDDDDDDDDDDDDDDDDDDDDDDD